Protein AF-A0A0Q1A9Q3-F1 (afdb_monomer)

Solvent-accessible surface area (backbone atoms only — not comparable to full-atom values): 29024 Å² total; per-residue (Å²): 141,88,73,72,74,66,54,57,58,51,52,52,53,52,50,55,50,51,53,53,50,51,48,51,54,47,50,54,48,50,53,50,52,48,52,53,45,58,66,41,51,75,63,56,76,77,50,84,91,47,97,51,78,57,52,64,61,49,46,56,48,50,53,49,52,48,40,50,51,33,48,51,54,47,68,72,51,92,67,95,48,79,70,55,49,50,50,51,32,32,50,42,30,43,51,46,55,51,48,59,60,50,63,77,36,67,93,42,67,66,57,46,54,51,50,50,68,75,41,43,72,56,51,50,50,52,50,42,50,33,41,43,54,36,49,50,52,48,50,55,59,52,76,73,58,85,88,77,100,68,71,76,74,84,48,50,66,58,53,51,50,49,50,47,66,56,50,48,57,58,52,51,49,53,50,26,40,77,67,65,76,38,77,80,74,75,89,60,96,59,77,83,74,78,42,18,26,24,37,38,38,36,33,43,64,85,70,48,79,75,37,70,39,76,45,82,80,54,66,72,24,45,48,59,46,70,38,84,48,100,76,25,36,37,41,31,29,57,48,86,48,97,91,42,19,36,35,38,40,38,32,25,34,85,76,48,48,78,76,48,77,31,62,30,82,58,44,59,62,51,63,55,26,72,35,74,40,89,90,53,24,34,43,37,21,13,26,40,44,36,41,37,35,25,40,77,74,30,50,75,76,47,74,47,73,76,66,69,94,84,73,71,77,29,24,24,23,63,36,71,43,98,83,51,32,33,39,41,25,39,85,46,36,38,33,36,29,41,79,85,71,50,73,77,38,73,32,78,66,74,59,59,48,74,90,39,70,31,59,58,37,75,43,66,89,67,12,37,38,37,38,37,47,21,51,72,41,82,57,93,93,46,71,28,28,27,36,25,41,37,35,27,41,65,78,51,49,73,76,44,76,44,79,44,72,63,97,12,44,45,43,84,56,36,68,46,64,77,48,92,50,29,38,40,37,36,34,36,32,40,35,68,53,62,46,101,86,67,50,72,43,82,44,58,43,22,36,36,36,32,26,42,73,83,64,48,80,74,48,77,47,72,35,88,45,94,74,64,52,59,30,43,32,91,64,20,36,34,40,45,43,61,44,92,55,24,34,39,42,41,33,23,36,75,83,47,50,79,74,48,74,51,73,46,87,43,46,44,48,68,89,28,56,43,60,40,42,38,97,84,39,18,37,40,37,32,22,19,23,74,103

Secondary structure (DSSP, 8-state):
---THHHHHHHHHHHHHHHHHHHHHHHHHHHHHHHHHHHHHHHHTT-TTSTTHHHHHHHHHHHHHHHHHHHHHHHHS--S-HHHHHHHHHHHHHHHHHHHHHHTTTT-HHHHHHHHHHSHHHHHHHHHHHHHHHHHHHHHHHHTS------GGGTHHHHHHHHHHHHHHHHHHHHHHHTTSSPPP-S-SSSPPPPEEEEEEEE-TTS-EEEEEEE--STB----EEEEETTEEEEEEEE--SS-EEEEEEEE-TTS-EEEEEEEEEESS-EEEEEE-TTSSEEEEESSSEEEEE-TTS-EEEEEE-S-TTS-----EEEE-TTSEEEEEETTEEEEEETTS-EEEEEE------SS---EEEEGGGEEEEEEEEEEEEETTEEEEEEEEEEE-TTS-EEEEEEE--SSEEEEEEEEEEETTEEEEEEEEEE--B-TTS-B--EEEEEEEEE-TTS-EEEEEEE---SSEEEEETTEEEEEEE-SS-EEEEEEETTS-EEEEEEE---B-GGG-EEEE-TTS-EEEEEEEE-

Structure (mmCIF, N/CA/C/O backbone):
data_AF-A0A0Q1A9Q3-F1
#
_entry.id   AF-A0A0Q1A9Q3-F1
#
loop_
_atom_site.group_PDB
_atom_site.id
_atom_site.type_symbol
_atom_site.label_atom_id
_atom_site.label_alt_id
_atom_site.label_comp_id
_atom_site.label_asym_id
_atom_site.label_entity_id
_atom_site.label_seq_id
_atom_site.pdbx_PDB_ins_code
_atom_site.Cartn_x
_atom_site.Cartn_y
_atom_site.Cartn_z
_atom_site.occupancy
_atom_site.B_iso_or_equiv
_atom_site.auth_seq_id
_atom_site.auth_comp_id
_atom_site.auth_asym_id
_atom_site.auth_atom_id
_atom_site.pdbx_PDB_model_num
ATOM 1 N N . MET A 1 1 ? 44.091 8.705 71.825 1.00 49.97 1 MET A N 1
ATOM 2 C CA . MET A 1 1 ? 43.873 8.124 70.482 1.00 49.97 1 MET A CA 1
ATOM 3 C C . MET A 1 1 ? 43.898 6.614 70.630 1.00 49.97 1 MET A C 1
ATOM 5 O O . MET A 1 1 ? 44.980 6.063 70.793 1.00 49.97 1 MET A O 1
ATOM 9 N N . PRO A 1 2 ? 42.720 5.997 70.814 1.00 42.16 2 PRO A N 1
ATOM 10 C CA . PRO A 1 2 ? 42.036 5.375 69.673 1.00 42.16 2 PRO A CA 1
ATOM 11 C C . PRO A 1 2 ? 40.495 5.446 69.782 1.00 42.16 2 PRO A C 1
ATOM 13 O O . PRO A 1 2 ? 39.924 4.793 70.643 1.00 42.16 2 PRO A O 1
ATOM 16 N N . ASP A 1 3 ? 39.820 6.171 68.886 1.00 39.16 3 ASP A N 1
ATOM 17 C CA . ASP A 1 3 ? 38.348 6.079 68.735 1.00 39.16 3 ASP A CA 1
ATOM 18 C C . ASP A 1 3 ? 37.871 6.051 67.267 1.00 39.16 3 ASP A C 1
ATOM 20 O O . ASP A 1 3 ? 36.688 5.860 66.994 1.00 39.16 3 ASP A O 1
ATOM 24 N N . ASP A 1 4 ? 38.782 6.129 66.291 1.00 47.72 4 ASP A N 1
ATOM 25 C CA . ASP A 1 4 ? 38.401 6.365 64.889 1.00 47.72 4 ASP A CA 1
ATOM 26 C C . ASP A 1 4 ? 38.120 5.096 64.059 1.00 47.72 4 ASP A C 1
ATOM 28 O O . ASP A 1 4 ? 37.582 5.155 62.958 1.00 47.72 4 ASP A O 1
ATOM 32 N N . HIS A 1 5 ? 38.415 3.900 64.583 1.00 40.25 5 HIS A N 1
ATOM 33 C CA . HIS A 1 5 ? 38.178 2.648 63.844 1.00 40.25 5 HIS A CA 1
ATOM 34 C C . HIS A 1 5 ? 36.778 2.040 64.050 1.00 40.25 5 HIS A C 1
ATOM 36 O O . HIS A 1 5 ? 36.375 1.161 63.286 1.00 40.25 5 HIS A O 1
ATOM 42 N N . ARG A 1 6 ? 36.000 2.497 65.045 1.00 40.47 6 ARG A N 1
ATOM 43 C CA . ARG A 1 6 ? 34.626 2.002 65.284 1.00 40.47 6 ARG A CA 1
ATOM 44 C C . ARG A 1 6 ? 33.544 2.793 64.541 1.00 40.47 6 ARG A C 1
ATOM 46 O O . ARG A 1 6 ? 32.449 2.262 64.357 1.00 40.47 6 ARG A O 1
ATOM 53 N N . SER A 1 7 ? 33.830 4.019 64.101 1.00 43.41 7 SER A N 1
ATOM 54 C CA . SER A 1 7 ? 32.899 4.853 63.326 1.00 43.41 7 SER A CA 1
ATOM 55 C C . SER A 1 7 ? 32.845 4.407 61.858 1.00 43.41 7 SER A C 1
ATOM 57 O O . SER A 1 7 ? 31.763 4.143 61.334 1.00 43.41 7 SER A O 1
ATOM 59 N N . ALA A 1 8 ? 34.004 4.190 61.226 1.00 36.31 8 ALA A N 1
ATOM 60 C CA . ALA A 1 8 ? 34.108 3.810 59.816 1.00 36.31 8 ALA A CA 1
ATOM 61 C C . ALA A 1 8 ? 33.475 2.438 59.492 1.00 36.31 8 ALA A C 1
ATOM 63 O O . ALA A 1 8 ? 32.832 2.285 58.453 1.00 36.31 8 ALA A O 1
ATOM 64 N N . SER A 1 9 ? 33.576 1.452 60.395 1.00 40.28 9 SER A N 1
ATOM 65 C CA . SER A 1 9 ? 32.968 0.122 60.196 1.00 40.28 9 SER A CA 1
ATOM 66 C C . SER A 1 9 ? 31.447 0.111 60.383 1.00 40.28 9 SER A C 1
ATOM 68 O O . SER A 1 9 ? 30.752 -0.702 59.773 1.00 40.28 9 SER A O 1
ATOM 70 N N . ARG A 1 10 ? 30.900 1.037 61.184 1.00 38.91 10 ARG A N 1
ATOM 71 C CA . ARG A 1 10 ? 29.448 1.228 61.320 1.00 38.91 10 ARG A CA 1
ATOM 72 C C . ARG A 1 10 ? 28.864 1.933 60.102 1.00 38.91 10 ARG A C 1
ATOM 74 O O . ARG A 1 10 ? 27.805 1.525 59.638 1.00 38.91 10 ARG A O 1
ATOM 81 N N . VAL A 1 11 ? 29.564 2.927 59.557 1.00 37.62 11 VAL A N 1
ATOM 82 C CA . VAL A 1 11 ? 29.134 3.635 58.342 1.00 37.62 11 VAL A CA 1
ATOM 83 C C . VAL A 1 11 ? 29.149 2.699 57.130 1.00 37.62 11 VAL A C 1
ATOM 85 O O . VAL A 1 11 ? 28.153 2.643 56.414 1.00 37.62 11 VAL A O 1
ATOM 88 N N . SER A 1 12 ? 30.188 1.874 56.938 1.00 31.84 12 SER A N 1
ATOM 89 C CA . SER A 1 12 ? 30.216 0.930 55.806 1.00 31.84 12 SER A CA 1
ATOM 90 C C . SER A 1 12 ? 29.156 -0.177 55.911 1.00 31.84 12 SER A C 1
ATOM 92 O O . SER A 1 12 ? 28.575 -0.567 54.899 1.00 31.84 12 SER A O 1
ATOM 94 N N . ALA A 1 13 ? 28.822 -0.633 57.125 1.00 34.22 13 ALA A N 1
ATOM 95 C CA . ALA A 1 13 ? 27.759 -1.615 57.351 1.00 34.22 13 ALA A CA 1
ATOM 96 C C . ALA A 1 13 ? 26.344 -1.039 57.137 1.00 34.22 13 ALA A C 1
ATOM 98 O O . ALA A 1 13 ? 25.449 -1.759 56.689 1.00 34.22 13 ALA A O 1
ATOM 99 N N . ILE A 1 14 ? 26.136 0.249 57.437 1.00 39.81 14 ILE A N 1
ATOM 100 C CA . ILE A 1 14 ? 24.878 0.970 57.178 1.00 39.81 14 ILE A CA 1
ATOM 101 C C . ILE A 1 14 ? 24.714 1.225 55.675 1.00 39.81 14 ILE A C 1
ATOM 103 O O . ILE A 1 14 ? 23.648 0.949 55.127 1.00 39.81 14 ILE A O 1
ATOM 107 N N . VAL A 1 15 ? 25.782 1.649 54.992 1.00 34.31 15 VAL A N 1
ATOM 108 C CA . VAL A 1 15 ? 25.785 1.861 53.535 1.00 34.31 15 VAL A CA 1
ATOM 109 C C . VAL A 1 15 ? 25.585 0.536 52.788 1.00 34.31 15 VAL A C 1
ATOM 111 O O . VAL A 1 15 ? 24.722 0.453 51.920 1.00 34.31 15 VAL A O 1
ATOM 114 N N . GLY A 1 16 ? 26.277 -0.541 53.177 1.00 27.34 16 GLY A N 1
ATOM 115 C CA . GLY A 1 16 ? 26.126 -1.859 52.545 1.00 27.34 16 GLY A CA 1
ATOM 116 C C . GLY A 1 16 ? 24.725 -2.470 52.698 1.00 27.34 16 GLY A C 1
ATOM 117 O O . GLY A 1 16 ? 24.210 -3.093 51.767 1.00 27.34 16 GLY A O 1
ATOM 118 N N . ARG A 1 17 ? 24.057 -2.253 53.842 1.00 33.72 17 ARG A N 1
ATOM 119 C CA . ARG A 1 17 ? 22.667 -2.701 54.055 1.00 33.72 17 ARG A CA 1
ATOM 120 C C . ARG A 1 17 ? 21.651 -1.808 53.343 1.00 33.72 17 ARG A C 1
ATOM 122 O O . ARG A 1 17 ? 20.710 -2.344 52.767 1.00 33.72 17 ARG A O 1
ATOM 129 N N . GLY A 1 18 ? 21.859 -0.490 53.314 1.00 31.14 18 GLY A N 1
ATOM 130 C CA . GLY A 1 18 ? 21.020 0.448 52.557 1.00 31.14 18 GLY A CA 1
ATOM 131 C C . GLY A 1 18 ? 21.031 0.169 51.051 1.00 31.14 18 GLY A C 1
ATOM 132 O O . GLY A 1 18 ? 19.976 0.149 50.426 1.00 31.14 18 GLY A O 1
ATOM 133 N N . VAL A 1 19 ? 22.200 -0.164 50.493 1.00 33.34 19 VAL A N 1
ATOM 134 C CA . VAL A 1 19 ? 22.345 -0.580 49.087 1.00 33.34 19 VAL A CA 1
ATOM 135 C C . VAL A 1 19 ? 21.618 -1.902 48.816 1.00 33.34 19 VAL A C 1
ATOM 137 O O . VAL A 1 19 ? 20.933 -2.023 47.807 1.00 33.34 19 VAL A O 1
ATOM 140 N N . SER A 1 20 ? 21.683 -2.865 49.740 1.00 32.88 20 SER A N 1
ATOM 141 C CA . SER A 1 20 ? 21.014 -4.168 49.591 1.00 32.88 20 SER A CA 1
ATOM 142 C C . SER A 1 20 ? 19.480 -4.062 49.645 1.00 32.88 20 SER A C 1
ATOM 144 O O . SER A 1 20 ? 18.789 -4.695 48.852 1.00 32.88 20 SER A O 1
ATOM 146 N N . PHE A 1 21 ? 18.929 -3.233 50.541 1.00 37.53 21 PHE A N 1
ATOM 147 C CA . PHE A 1 21 ? 17.480 -3.005 50.632 1.00 37.53 21 PHE A CA 1
ATOM 148 C C . PHE A 1 21 ? 16.945 -2.093 49.521 1.00 37.53 21 PHE A C 1
ATOM 150 O O . PHE A 1 21 ? 15.835 -2.323 49.046 1.00 37.53 21 PHE A O 1
ATOM 157 N N . GLY A 1 22 ? 17.737 -1.119 49.058 1.00 33.81 22 GLY A N 1
ATOM 158 C CA . GLY A 1 22 ? 17.434 -0.335 47.858 1.00 33.81 22 GLY A CA 1
ATOM 159 C C . GLY A 1 22 ? 17.397 -1.198 46.595 1.00 33.81 22 GLY A C 1
ATOM 160 O O . GLY A 1 22 ? 16.507 -1.027 45.769 1.00 33.81 22 GLY A O 1
ATOM 161 N N . LEU A 1 23 ? 18.286 -2.192 46.492 1.00 36.88 23 LEU A N 1
ATOM 162 C CA . LEU A 1 23 ? 18.266 -3.197 45.425 1.00 36.88 23 LEU A CA 1
ATOM 163 C C . LEU A 1 23 ? 17.020 -4.084 45.489 1.00 36.88 23 LEU A C 1
ATOM 165 O O . LEU A 1 23 ? 16.370 -4.269 44.472 1.00 36.88 23 LEU A O 1
ATOM 169 N N . ILE A 1 24 ? 16.640 -4.592 46.665 1.00 39.94 24 ILE A N 1
ATOM 170 C CA . ILE A 1 24 ? 15.445 -5.445 46.807 1.00 39.94 24 ILE A CA 1
ATOM 171 C C . ILE A 1 24 ? 14.158 -4.646 46.547 1.00 39.94 24 ILE A C 1
ATOM 173 O O . ILE A 1 24 ? 13.278 -5.121 45.832 1.00 39.94 24 ILE A O 1
ATOM 177 N N . GLY A 1 25 ? 14.055 -3.422 47.076 1.00 38.34 25 GLY A N 1
ATOM 178 C CA . GLY A 1 25 ? 12.936 -2.518 46.797 1.00 38.34 25 GLY A CA 1
ATOM 179 C C . GLY A 1 25 ? 12.866 -2.123 45.321 1.00 38.34 25 GLY A C 1
ATOM 180 O O . GLY A 1 25 ? 11.785 -2.136 44.740 1.00 38.34 25 GLY A O 1
ATOM 181 N N . GLY A 1 26 ? 14.020 -1.868 44.697 1.00 35.38 26 GLY A N 1
ATOM 182 C CA . GLY A 1 26 ? 14.148 -1.620 43.262 1.00 35.38 26 GLY A CA 1
ATOM 183 C C . GLY A 1 26 ? 13.758 -2.828 42.410 1.00 35.38 26 GLY A C 1
ATOM 184 O O . GLY A 1 26 ? 13.054 -2.653 41.428 1.00 35.38 26 GLY A O 1
ATOM 185 N N . ILE A 1 27 ? 14.128 -4.051 42.805 1.00 41.12 27 ILE A N 1
ATOM 186 C CA . ILE A 1 27 ? 13.762 -5.293 42.103 1.00 41.12 27 ILE A CA 1
ATOM 187 C C . ILE A 1 27 ? 12.258 -5.558 42.207 1.00 41.12 27 ILE A C 1
ATOM 189 O O . ILE A 1 27 ? 11.632 -5.869 41.198 1.00 41.12 27 ILE A O 1
ATOM 193 N N . ILE A 1 28 ? 11.655 -5.407 43.391 1.00 42.09 28 ILE A N 1
ATOM 194 C CA . ILE A 1 28 ? 10.202 -5.574 43.570 1.00 42.09 28 ILE A CA 1
ATOM 195 C C . ILE A 1 28 ? 9.448 -4.505 42.770 1.00 42.09 28 ILE A C 1
ATOM 197 O O . ILE A 1 28 ? 8.475 -4.821 42.091 1.00 42.09 28 ILE A O 1
ATOM 201 N N . PHE A 1 29 ? 9.924 -3.258 42.792 1.00 41.34 29 PHE A N 1
ATOM 202 C CA . PHE A 1 29 ? 9.343 -2.162 42.021 1.00 41.34 29 PHE A CA 1
ATOM 203 C C . PHE A 1 29 ? 9.484 -2.373 40.510 1.00 41.34 29 PHE A C 1
ATOM 205 O O . PHE A 1 29 ? 8.494 -2.241 39.799 1.00 41.34 29 PHE A O 1
ATOM 212 N N . LEU A 1 30 ? 10.661 -2.766 40.016 1.00 40.34 30 LEU A N 1
ATOM 213 C CA . LEU A 1 30 ? 10.882 -3.109 38.609 1.00 40.34 30 LEU A CA 1
ATOM 214 C C . LEU A 1 30 ? 10.002 -4.286 38.191 1.00 40.34 30 LEU A C 1
ATOM 216 O O . LEU A 1 30 ? 9.379 -4.208 37.147 1.00 40.34 30 LEU A O 1
ATOM 220 N N . SER A 1 31 ? 9.848 -5.307 39.036 1.00 40.09 31 SER A N 1
ATOM 221 C CA . SER A 1 31 ? 8.996 -6.469 38.745 1.00 40.09 31 SER A CA 1
ATOM 222 C C . SER A 1 31 ? 7.508 -6.106 38.685 1.00 40.09 31 SER A C 1
ATOM 224 O O . SER A 1 31 ? 6.786 -6.609 37.831 1.00 40.09 31 SER A O 1
ATOM 226 N N . VAL A 1 32 ? 7.031 -5.220 39.568 1.00 41.62 32 VAL A N 1
ATOM 227 C CA . VAL A 1 32 ? 5.640 -4.728 39.553 1.00 41.62 32 VAL A CA 1
ATOM 228 C C . VAL A 1 32 ? 5.408 -3.780 38.379 1.00 41.62 32 VAL A C 1
ATOM 230 O O . VAL A 1 32 ? 4.386 -3.880 37.710 1.00 41.62 32 VAL A O 1
ATOM 233 N N . THR A 1 33 ? 6.365 -2.900 38.088 1.00 40.12 33 THR A N 1
ATOM 234 C CA . THR A 1 33 ? 6.308 -1.987 36.938 1.00 40.12 33 THR A CA 1
ATOM 235 C C . THR A 1 33 ? 6.367 -2.766 35.631 1.00 40.12 33 THR A C 1
ATOM 237 O O . THR A 1 33 ? 5.644 -2.440 34.704 1.00 40.12 33 THR A O 1
ATOM 240 N N . GLU A 1 34 ? 7.158 -3.833 35.562 1.00 40.19 34 GLU A N 1
ATOM 241 C CA . GLU A 1 34 ? 7.241 -4.735 34.417 1.00 40.19 34 GLU A CA 1
ATOM 242 C C . GLU A 1 34 ? 5.977 -5.590 34.275 1.00 40.19 34 GLU A C 1
ATOM 244 O O . GLU A 1 34 ? 5.486 -5.757 33.165 1.00 40.19 34 GLU A O 1
ATOM 249 N N . ALA A 1 35 ? 5.379 -6.064 35.371 1.00 41.75 35 ALA A N 1
ATOM 250 C CA . ALA A 1 35 ? 4.093 -6.762 35.333 1.00 41.75 35 ALA A CA 1
ATOM 251 C C . ALA A 1 35 ? 2.944 -5.844 34.877 1.00 41.75 35 ALA A C 1
ATOM 253 O O . ALA A 1 35 ? 2.128 -6.243 34.047 1.00 41.75 35 ALA A O 1
ATOM 254 N N . LEU A 1 36 ? 2.907 -4.602 35.370 1.00 38.59 36 LEU A N 1
ATOM 255 C CA . LEU A 1 36 ? 1.936 -3.588 34.951 1.00 38.59 36 LEU A CA 1
ATOM 256 C C . LEU A 1 36 ? 2.194 -3.117 33.514 1.00 38.59 36 LEU A C 1
ATOM 258 O O . LEU A 1 36 ? 1.247 -2.970 32.755 1.00 38.59 36 LEU A O 1
ATOM 262 N N . SER A 1 37 ? 3.458 -2.961 33.116 1.00 38.34 37 SER A N 1
ATOM 263 C CA . SER A 1 37 ? 3.883 -2.627 31.750 1.00 38.34 37 SER A CA 1
ATOM 264 C C . SER A 1 37 ? 3.534 -3.734 30.758 1.00 38.34 37 SER A C 1
ATOM 266 O O . SER A 1 37 ? 3.010 -3.443 29.693 1.00 38.34 37 SER A O 1
ATOM 268 N N . ARG A 1 38 ? 3.710 -5.014 31.112 1.00 36.78 38 ARG A N 1
ATOM 269 C CA . ARG A 1 38 ? 3.279 -6.149 30.275 1.00 36.78 38 ARG A CA 1
ATOM 270 C C . ARG A 1 38 ? 1.757 -6.219 30.135 1.00 36.78 38 ARG A C 1
ATOM 272 O O . ARG A 1 38 ? 1.276 -6.496 29.043 1.00 36.78 38 ARG A O 1
ATOM 279 N N . GLY A 1 39 ? 1.013 -5.927 31.205 1.00 37.69 39 GLY A N 1
ATOM 280 C CA . GLY A 1 39 ? -0.448 -5.801 31.150 1.00 37.69 39 GLY A CA 1
ATOM 281 C C . GLY A 1 39 ? -0.920 -4.595 30.329 1.00 37.69 39 GLY A C 1
ATOM 282 O O . GLY A 1 39 ? -1.966 -4.663 29.693 1.00 37.69 39 GLY A O 1
ATOM 283 N N . TRP A 1 40 ? -0.135 -3.514 30.300 1.00 34.03 40 TRP A N 1
ATOM 284 C CA . TRP A 1 40 ? -0.430 -2.312 29.519 1.00 34.03 40 TRP A CA 1
ATOM 285 C C . TRP A 1 40 ? 0.025 -2.389 28.060 1.00 34.03 40 TRP A C 1
ATOM 287 O O . TRP A 1 40 ? -0.679 -1.872 27.202 1.00 34.03 40 TRP A O 1
ATOM 297 N N . ASN A 1 41 ? 1.125 -3.067 27.733 1.00 32.69 41 ASN A N 1
ATOM 298 C CA . ASN A 1 41 ? 1.627 -3.189 26.360 1.00 32.69 41 ASN A CA 1
ATOM 299 C C . ASN A 1 41 ? 0.629 -3.883 25.423 1.00 32.69 41 ASN A C 1
ATOM 301 O O . ASN A 1 41 ? 0.538 -3.498 24.262 1.00 32.69 41 ASN A O 1
ATOM 305 N N . GLY A 1 42 ? -0.170 -4.830 25.930 1.00 34.59 42 GLY A N 1
ATOM 306 C CA . GLY A 1 42 ? -1.268 -5.429 25.161 1.00 34.59 42 GLY A CA 1
ATOM 307 C C . GLY A 1 42 ? -2.361 -4.424 24.768 1.00 34.59 42 GLY A C 1
ATOM 308 O O . GLY A 1 42 ? -2.962 -4.570 23.715 1.00 34.59 42 GLY A O 1
ATOM 309 N N . ALA A 1 43 ? -2.569 -3.372 25.569 1.00 33.62 43 ALA A N 1
ATOM 310 C CA . ALA A 1 43 ? -3.519 -2.292 25.289 1.00 33.62 43 ALA A CA 1
ATOM 311 C C . ALA A 1 43 ? -2.884 -1.096 24.543 1.00 33.62 43 ALA A C 1
ATOM 313 O O . ALA A 1 43 ? -3.589 -0.328 23.897 1.00 33.62 43 ALA A O 1
ATOM 314 N N . PHE A 1 44 ? -1.558 -0.917 24.612 1.00 33.59 44 PHE A N 1
ATOM 315 C CA . PHE A 1 44 ? -0.833 0.179 23.947 1.00 33.59 44 PHE A CA 1
ATOM 316 C C . PHE A 1 44 ? -0.530 -0.073 22.465 1.00 33.59 44 PHE A C 1
ATOM 318 O O . PHE A 1 44 ? -0.293 0.892 21.739 1.00 33.59 44 PHE A O 1
ATOM 325 N N . ALA A 1 45 ? -0.602 -1.322 21.991 1.00 35.06 45 ALA A N 1
ATOM 326 C CA . ALA A 1 45 ? -0.534 -1.635 20.558 1.00 35.06 45 ALA A CA 1
ATOM 327 C C . ALA A 1 45 ? -1.661 -0.960 19.737 1.00 35.06 45 ALA A C 1
ATOM 329 O O . ALA A 1 45 ? -1.565 -0.862 18.522 1.00 35.06 45 ALA A O 1
ATOM 330 N N . TYR A 1 46 ? -2.689 -0.435 20.411 1.00 35.91 46 TYR A N 1
ATOM 331 C CA . TYR A 1 46 ? -3.877 0.194 19.834 1.00 35.91 46 TYR A CA 1
ATOM 332 C C . TYR A 1 46 ? -3.677 1.635 19.309 1.00 35.91 46 TYR A C 1
ATOM 334 O O . TYR A 1 46 ? -4.584 2.179 18.696 1.00 35.91 46 TYR A O 1
ATOM 342 N N . ASN A 1 47 ? -2.544 2.311 19.564 1.00 36.03 47 ASN A N 1
ATOM 343 C CA . ASN A 1 47 ? -2.529 3.787 19.515 1.00 36.03 47 ASN A CA 1
ATOM 344 C C . ASN A 1 47 ? -1.306 4.451 18.848 1.00 36.03 47 ASN A C 1
ATOM 346 O O . ASN A 1 47 ? -0.851 5.501 19.302 1.00 36.03 47 ASN A O 1
ATOM 350 N N . GLN A 1 48 ? -0.770 3.889 17.760 1.00 35.53 48 GLN A N 1
ATOM 351 C CA . GLN A 1 48 ? 0.341 4.536 17.037 1.00 35.53 48 GLN A CA 1
ATOM 352 C C . GLN A 1 48 ? -0.077 5.715 16.132 1.00 35.53 48 GLN A C 1
ATOM 354 O O . GLN A 1 48 ? 0.765 6.556 15.829 1.00 35.53 48 GLN A O 1
ATOM 359 N N . ASN A 1 49 ? -1.363 5.856 15.782 1.00 36.56 49 ASN A N 1
ATOM 360 C CA . ASN A 1 49 ? -1.846 6.950 14.917 1.00 36.56 49 ASN A CA 1
ATOM 361 C C . ASN A 1 49 ? -2.300 8.221 15.654 1.00 36.56 49 ASN A C 1
ATOM 363 O O . ASN A 1 49 ? -2.638 9.219 15.022 1.00 36.56 49 ASN A O 1
ATOM 367 N N . LEU A 1 50 ? -2.262 8.238 16.985 1.00 33.16 50 LEU A N 1
ATOM 368 C CA . LEU A 1 50 ? -2.410 9.465 17.761 1.00 33.16 50 LEU A CA 1
ATOM 369 C C . LEU A 1 50 ? -1.036 9.825 18.311 1.00 33.16 50 LEU A C 1
ATOM 371 O O . LEU A 1 50 ? -0.385 9.005 18.952 1.00 33.16 50 LEU A O 1
ATOM 375 N N . ALA A 1 51 ? -0.607 11.067 18.099 1.00 35.16 51 ALA A N 1
ATOM 376 C CA . ALA A 1 51 ? 0.618 11.672 18.629 1.00 35.16 51 ALA A CA 1
ATOM 377 C C . ALA A 1 51 ? 0.648 11.771 20.182 1.00 35.16 51 ALA A C 1
ATOM 379 O O . ALA A 1 51 ? 1.065 12.774 20.755 1.00 35.16 51 ALA A O 1
ATOM 380 N N . GLY A 1 52 ? 0.185 10.736 20.888 1.00 36.53 52 GLY A N 1
ATOM 381 C CA . GLY A 1 52 ? 0.124 10.588 22.338 1.00 36.53 52 GLY A CA 1
ATOM 382 C C . GLY A 1 52 ? 1.244 9.725 22.925 1.00 36.53 52 GLY A C 1
ATOM 383 O O . GLY A 1 52 ? 1.294 9.576 24.143 1.00 36.53 52 GLY A O 1
ATOM 384 N N . ILE A 1 53 ? 2.173 9.213 22.103 1.00 37.66 53 ILE A N 1
ATOM 385 C CA . ILE A 1 53 ? 3.317 8.378 22.534 1.00 37.66 53 ILE A CA 1
ATOM 386 C C . ILE A 1 53 ? 4.189 9.099 23.583 1.00 37.66 53 ILE A C 1
ATOM 388 O O . ILE A 1 53 ? 4.781 8.467 24.455 1.00 37.66 53 ILE A O 1
ATOM 392 N N . GLY A 1 54 ? 4.199 10.435 23.586 1.00 32.69 54 GLY A N 1
ATOM 393 C CA . GLY A 1 54 ? 4.873 11.216 24.622 1.00 32.69 54 GLY A CA 1
ATOM 394 C C . GLY A 1 54 ? 4.101 11.316 25.939 1.00 32.69 54 GLY A C 1
ATOM 395 O O . GLY A 1 54 ? 4.719 11.386 26.993 1.00 32.69 54 GLY A O 1
ATOM 396 N N . ILE A 1 55 ? 2.767 11.312 25.931 1.00 39.69 55 ILE A N 1
ATOM 397 C CA . ILE A 1 55 ? 1.993 11.828 27.067 1.00 39.69 55 ILE A CA 1
ATOM 398 C C . ILE A 1 55 ? 2.062 10.887 28.265 1.00 39.69 55 ILE A C 1
ATOM 400 O O . ILE A 1 55 ? 2.327 11.360 29.357 1.00 39.69 55 ILE A O 1
ATOM 404 N N . THR A 1 56 ? 1.908 9.571 28.116 1.00 42.50 56 THR A N 1
ATOM 405 C CA . THR A 1 56 ? 1.881 8.656 29.275 1.00 42.50 56 THR A CA 1
ATOM 406 C C . THR A 1 56 ? 3.260 8.402 29.882 1.00 42.50 56 THR A C 1
ATOM 408 O O . THR A 1 56 ? 3.384 8.357 31.106 1.00 42.50 56 THR A O 1
ATOM 411 N N . GLN A 1 57 ? 4.312 8.290 29.065 1.00 35.03 57 GLN A N 1
ATOM 412 C CA . GLN A 1 57 ? 5.686 8.139 29.559 1.00 35.03 57 GLN A CA 1
ATOM 413 C C . GLN A 1 57 ? 6.224 9.440 30.167 1.00 35.03 57 GLN A C 1
ATOM 415 O O . GLN A 1 57 ? 6.832 9.398 31.241 1.00 35.03 57 GLN A O 1
ATOM 420 N N . VAL A 1 58 ? 5.956 10.594 29.540 1.00 39.72 58 VAL A N 1
ATOM 421 C CA . VAL A 1 58 ? 6.278 11.911 30.114 1.00 39.72 58 VAL A CA 1
ATOM 422 C C . VAL A 1 58 ? 5.454 12.141 31.376 1.00 39.72 58 VAL A C 1
ATOM 424 O O . VAL A 1 58 ? 6.021 12.547 32.376 1.00 39.72 58 VAL A O 1
ATOM 427 N N . PHE A 1 59 ? 4.174 11.766 31.410 1.00 46.88 59 PHE A N 1
ATOM 428 C CA . PHE A 1 59 ? 3.306 11.913 32.584 1.00 46.88 59 PHE A CA 1
ATOM 429 C C . PHE A 1 59 ? 3.756 11.065 33.779 1.00 46.88 59 PHE A C 1
ATOM 431 O O . PHE A 1 59 ? 3.828 11.568 34.900 1.00 46.88 59 PHE A O 1
ATOM 438 N N . VAL A 1 60 ? 4.114 9.792 33.568 1.00 47.91 60 VAL A N 1
ATOM 439 C CA . VAL A 1 60 ? 4.681 8.943 34.634 1.00 47.91 60 VAL A CA 1
ATOM 440 C C . VAL A 1 60 ? 6.031 9.497 35.106 1.00 47.91 60 VAL A C 1
ATOM 442 O O . VAL A 1 60 ? 6.308 9.503 36.307 1.00 47.91 60 VAL A O 1
ATOM 445 N N . SER A 1 61 ? 6.843 10.029 34.189 1.00 43.78 61 SER A N 1
ATOM 446 C CA . SER A 1 61 ? 8.136 10.646 34.510 1.00 43.78 61 SER A CA 1
ATOM 447 C C . SER A 1 61 ? 7.986 11.974 35.264 1.00 43.78 61 SER A C 1
ATOM 449 O O . SER A 1 61 ? 8.687 12.203 36.246 1.00 43.78 61 SER A O 1
ATOM 451 N N . GLU A 1 62 ? 7.036 12.828 34.884 1.00 46.97 62 GLU A N 1
ATOM 452 C CA . GLU A 1 62 ? 6.713 14.088 35.561 1.00 46.97 62 GLU A CA 1
ATOM 453 C C . GLU A 1 62 ? 6.115 13.841 36.948 1.00 46.97 62 GLU A C 1
ATOM 455 O O . GLU A 1 62 ? 6.505 14.503 37.912 1.00 46.97 62 GLU A O 1
ATOM 460 N N . MET A 1 63 ? 5.244 12.834 37.093 1.00 51.25 63 MET A N 1
ATOM 461 C CA . MET A 1 63 ? 4.748 12.387 38.399 1.00 51.25 63 MET A CA 1
ATOM 462 C C . MET A 1 63 ? 5.879 11.919 39.313 1.00 51.25 63 MET A C 1
ATOM 464 O O . MET A 1 63 ? 5.892 12.263 40.497 1.00 51.25 63 MET A O 1
ATOM 468 N N . LEU A 1 64 ? 6.856 11.189 38.772 1.00 53.22 64 LEU A N 1
ATOM 469 C CA . LEU A 1 64 ? 8.029 10.735 39.515 1.00 53.22 64 LEU A CA 1
ATOM 470 C C . LEU A 1 64 ? 8.924 11.911 39.942 1.00 53.22 64 LEU A C 1
ATOM 472 O O . LEU A 1 64 ? 9.356 11.964 41.094 1.00 53.22 64 LEU A O 1
ATOM 476 N N . VAL A 1 65 ? 9.170 12.875 39.049 1.00 47.88 65 VAL A N 1
ATOM 477 C CA . VAL A 1 65 ? 9.990 14.066 39.330 1.00 47.88 65 VAL A CA 1
ATOM 478 C C . VAL A 1 65 ? 9.330 14.957 40.382 1.00 47.88 65 VAL A C 1
ATOM 480 O O . VAL A 1 65 ? 9.990 15.358 41.343 1.00 47.88 65 VAL A O 1
ATOM 483 N N . LEU A 1 66 ? 8.027 15.225 40.260 1.00 48.03 66 LEU A N 1
ATOM 484 C CA . LEU A 1 66 ? 7.284 16.036 41.228 1.00 48.03 66 LEU A CA 1
ATOM 485 C C . LEU A 1 66 ? 7.163 15.338 42.590 1.00 48.03 66 LEU A C 1
ATOM 487 O O . LEU A 1 66 ? 7.278 15.993 43.629 1.00 48.03 66 LEU A O 1
ATOM 491 N N . PHE A 1 67 ? 6.999 14.012 42.604 1.00 56.81 67 PHE A N 1
ATOM 492 C CA . PHE A 1 67 ? 7.015 13.220 43.833 1.00 56.81 67 PHE A CA 1
ATOM 493 C C . PHE A 1 67 ? 8.377 13.286 44.536 1.00 56.81 67 PHE A C 1
ATOM 495 O O . PHE A 1 67 ? 8.433 13.578 45.732 1.00 56.81 67 PHE A O 1
ATOM 502 N N . LEU A 1 68 ? 9.476 13.066 43.805 1.00 51.12 68 LEU A N 1
ATOM 503 C CA . LEU A 1 68 ? 10.830 13.151 44.357 1.00 51.12 68 LEU A CA 1
ATOM 504 C C . LEU A 1 68 ? 11.126 14.566 44.873 1.00 51.12 68 LEU A C 1
ATOM 506 O O . LEU A 1 68 ? 11.628 14.712 45.987 1.00 51.12 68 LEU A O 1
ATOM 510 N N . ALA A 1 69 ? 10.749 15.608 44.129 1.00 47.28 69 ALA A N 1
ATOM 511 C CA . ALA A 1 69 ? 10.917 16.997 44.552 1.00 47.28 69 ALA A CA 1
ATOM 512 C C . ALA A 1 69 ? 10.136 17.313 45.843 1.00 47.28 69 ALA A C 1
ATOM 514 O O . ALA A 1 69 ? 10.693 17.904 46.771 1.00 47.28 69 ALA A O 1
ATOM 515 N N . GLY A 1 70 ? 8.879 16.865 45.946 1.00 47.81 70 GLY A N 1
ATOM 516 C CA . GLY A 1 70 ? 8.066 17.012 47.158 1.00 47.81 70 GLY A CA 1
ATOM 517 C C . GLY A 1 70 ? 8.614 16.222 48.352 1.00 47.81 70 GLY A C 1
ATOM 518 O O . GLY A 1 70 ? 8.634 16.728 49.477 1.00 47.81 70 GLY A O 1
ATOM 519 N N . PHE A 1 71 ? 9.119 15.009 48.111 1.00 53.25 71 PHE A N 1
ATOM 520 C CA . PHE A 1 71 ? 9.753 14.163 49.123 1.00 53.25 71 PHE A CA 1
ATOM 521 C C . PHE A 1 71 ? 11.031 14.805 49.685 1.00 53.25 71 PHE A C 1
ATOM 523 O O . PHE A 1 71 ? 11.178 14.916 50.904 1.00 53.25 71 PHE A O 1
ATOM 530 N N . PHE A 1 72 ? 11.925 15.296 48.820 1.00 49.38 72 PHE A N 1
ATOM 531 C CA . PHE A 1 72 ? 13.166 15.950 49.247 1.00 49.38 72 PHE A CA 1
ATOM 532 C C . PHE A 1 72 ? 12.914 17.297 49.937 1.00 49.38 72 PHE A C 1
ATOM 534 O O . PHE A 1 72 ? 13.543 17.581 50.959 1.00 49.38 72 PHE A O 1
ATOM 541 N N . ALA A 1 73 ? 11.949 18.092 49.461 1.00 44.34 73 ALA A N 1
ATOM 542 C CA . ALA A 1 73 ? 11.559 19.338 50.118 1.00 44.34 73 ALA A CA 1
ATOM 543 C C . ALA A 1 73 ? 11.029 19.088 51.544 1.00 44.34 73 ALA A C 1
ATOM 545 O O . ALA A 1 73 ? 11.438 19.769 52.484 1.00 44.34 73 ALA A O 1
ATOM 546 N N . ALA A 1 74 ? 10.205 18.055 51.745 1.00 46.31 74 ALA A N 1
ATOM 547 C CA . ALA A 1 74 ? 9.706 17.677 53.070 1.00 46.31 74 ALA A CA 1
ATOM 548 C C . ALA A 1 74 ? 10.807 17.143 54.008 1.00 46.31 74 ALA A C 1
ATOM 550 O O . ALA A 1 74 ? 10.700 17.305 55.224 1.00 46.31 74 ALA A O 1
ATOM 551 N N . TYR A 1 75 ? 11.864 16.534 53.458 1.00 49.75 75 TYR A N 1
ATOM 552 C CA . TYR A 1 75 ? 13.022 16.059 54.222 1.00 49.75 75 TYR A CA 1
ATOM 553 C C . TYR A 1 75 ? 13.992 17.192 54.599 1.00 49.75 75 TYR A C 1
ATOM 555 O O . TYR A 1 75 ? 14.654 17.112 55.629 1.00 49.75 75 TYR A O 1
ATOM 563 N N . SER A 1 76 ? 14.050 18.265 53.799 1.00 45.31 76 SER A N 1
ATOM 564 C CA . SER A 1 76 ? 14.883 19.448 54.076 1.00 45.31 76 SER A CA 1
ATOM 565 C C . SER A 1 76 ? 14.317 20.397 55.140 1.00 45.31 76 SER A C 1
ATOM 567 O O . SER A 1 76 ? 15.056 21.214 55.685 1.00 45.31 76 SER A O 1
ATOM 569 N N . ILE A 1 77 ? 13.022 20.299 55.463 1.00 44.09 77 ILE A N 1
ATOM 570 C CA . ILE A 1 77 ? 12.384 21.144 56.476 1.00 44.09 77 ILE A CA 1
ATOM 571 C C . ILE A 1 77 ? 12.421 20.399 57.813 1.00 44.09 77 ILE A C 1
ATOM 573 O O . ILE A 1 77 ? 11.655 19.457 58.029 1.00 44.09 77 ILE A O 1
ATOM 577 N N . GLU A 1 78 ? 13.282 20.847 58.731 1.00 45.44 78 GLU A N 1
ATOM 578 C CA . GLU A 1 78 ? 13.408 20.345 60.109 1.00 45.44 78 GLU A CA 1
ATOM 579 C C . GLU A 1 78 ? 12.118 20.564 60.925 1.00 45.44 78 GLU A C 1
ATOM 581 O O . GLU A 1 78 ? 12.020 21.417 61.805 1.00 45.44 78 GLU A O 1
ATOM 586 N N . THR A 1 79 ? 11.072 19.788 60.644 1.00 47.62 79 THR A N 1
ATOM 587 C CA . THR A 1 79 ? 9.826 19.826 61.413 1.00 47.62 79 THR A CA 1
ATOM 588 C C . THR A 1 79 ? 9.866 18.779 62.531 1.00 47.62 79 THR A C 1
ATOM 590 O O . THR A 1 79 ? 10.092 17.591 62.268 1.00 47.62 79 THR A O 1
ATOM 593 N N . PRO A 1 80 ? 9.619 19.166 63.798 1.00 45.38 80 PRO A N 1
ATOM 594 C CA . PRO A 1 80 ? 9.919 18.326 64.961 1.00 45.38 80 PRO A CA 1
ATOM 595 C C . PRO A 1 80 ? 8.893 17.216 65.244 1.00 45.38 80 PRO A C 1
ATOM 597 O O . PRO A 1 80 ? 9.110 16.403 66.138 1.00 45.38 80 PRO A O 1
ATOM 600 N N . ARG A 1 81 ? 7.762 17.141 64.524 1.00 55.16 81 ARG A N 1
ATOM 601 C CA . ARG A 1 81 ? 6.715 16.133 64.781 1.00 55.16 81 ARG A CA 1
ATOM 602 C C . ARG A 1 81 ? 6.472 15.216 63.583 1.00 55.16 81 ARG A C 1
ATOM 604 O O . ARG A 1 81 ? 6.036 15.645 62.518 1.00 55.16 81 ARG A O 1
ATOM 611 N N . ARG A 1 82 ? 6.658 13.915 63.830 1.00 52.22 82 ARG A N 1
ATOM 612 C CA . ARG A 1 82 ? 6.560 12.790 62.882 1.00 52.22 82 ARG A CA 1
ATOM 613 C C . ARG A 1 82 ? 5.255 12.738 62.067 1.00 52.22 82 ARG A C 1
ATOM 615 O O . ARG A 1 82 ? 5.274 12.349 60.907 1.00 52.22 82 ARG A O 1
ATOM 622 N N . ARG A 1 83 ? 4.125 13.169 62.645 1.00 50.06 83 ARG A N 1
ATOM 623 C CA . ARG A 1 83 ? 2.820 13.226 61.951 1.00 50.06 83 ARG A CA 1
ATOM 624 C C . ARG A 1 83 ? 2.742 14.338 60.900 1.00 50.06 83 ARG A C 1
ATOM 626 O O . ARG A 1 83 ? 2.067 14.164 59.894 1.00 50.06 83 ARG A O 1
ATOM 633 N N . THR A 1 84 ? 3.434 15.454 61.116 1.00 49.62 84 THR A N 1
ATOM 634 C CA . THR A 1 84 ? 3.361 16.629 60.240 1.00 49.62 84 THR A CA 1
ATOM 635 C C . THR A 1 84 ? 4.152 16.416 58.949 1.00 49.62 84 THR A C 1
ATOM 637 O O . THR A 1 84 ? 3.676 16.802 57.892 1.00 49.62 84 THR A O 1
ATOM 640 N N . ARG A 1 85 ? 5.296 15.713 58.998 1.00 54.50 85 ARG A N 1
ATOM 641 C CA . ARG A 1 85 ? 6.086 15.380 57.794 1.00 54.50 85 ARG A CA 1
ATOM 642 C C . ARG A 1 85 ? 5.342 14.452 56.832 1.00 54.50 85 ARG A C 1
ATOM 644 O O . ARG A 1 85 ? 5.316 14.710 55.635 1.00 54.50 85 ARG A O 1
ATOM 651 N N . ILE A 1 86 ? 4.698 13.407 57.362 1.00 53.66 86 ILE A N 1
ATOM 652 C CA . ILE A 1 86 ? 3.914 12.454 56.557 1.00 53.66 86 ILE A CA 1
ATOM 653 C C . ILE A 1 86 ? 2.715 13.161 55.909 1.00 53.66 86 ILE A C 1
ATOM 655 O O . ILE A 1 86 ? 2.435 12.945 54.733 1.00 53.66 86 ILE A O 1
ATOM 659 N N . LEU A 1 87 ? 2.045 14.047 56.653 1.00 50.38 87 LEU A N 1
ATOM 660 C CA . LEU A 1 87 ? 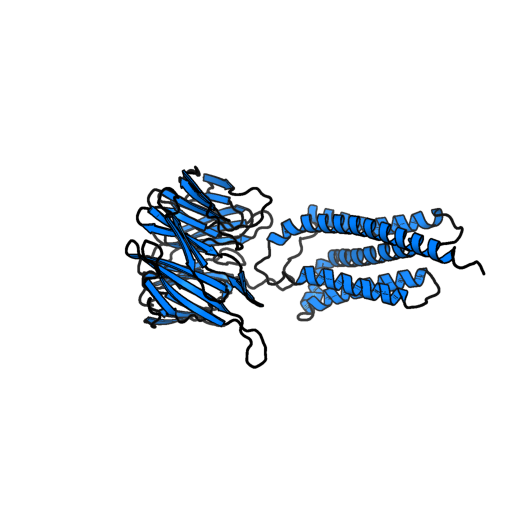0.919 14.825 56.138 1.00 50.38 87 LEU A CA 1
ATOM 661 C C . LEU A 1 87 ? 1.354 15.797 55.027 1.00 50.38 87 LEU A C 1
ATOM 663 O O . LEU A 1 87 ? 0.702 15.852 53.990 1.00 50.38 87 LEU A O 1
ATOM 667 N N . SER A 1 88 ? 2.474 16.508 55.199 1.00 49.62 88 SER A N 1
ATOM 668 C CA . SER A 1 88 ? 3.001 17.430 54.183 1.00 49.62 88 SER A CA 1
ATOM 669 C C . SER A 1 88 ? 3.436 16.717 52.900 1.00 49.62 88 SER A C 1
ATOM 671 O O . SER A 1 88 ? 3.150 17.211 51.814 1.00 49.62 88 SER A O 1
ATOM 673 N N . ALA A 1 89 ? 4.073 15.546 53.005 1.00 52.81 89 ALA A N 1
ATOM 674 C CA . ALA A 1 89 ? 4.462 14.751 51.839 1.00 52.81 89 ALA A CA 1
ATOM 675 C C . ALA A 1 89 ? 3.238 14.219 51.067 1.00 52.81 89 ALA A C 1
ATOM 677 O O . ALA A 1 89 ? 3.213 14.269 49.839 1.00 52.81 89 ALA A O 1
ATOM 678 N N . ALA A 1 90 ? 2.196 13.774 51.779 1.00 52.34 90 ALA A N 1
ATOM 679 C CA . ALA A 1 90 ? 0.942 13.337 51.165 1.00 52.34 90 ALA A CA 1
ATOM 680 C C . ALA A 1 90 ? 0.197 14.487 50.465 1.00 52.34 90 ALA A C 1
ATOM 682 O O . ALA A 1 90 ? -0.287 14.313 49.348 1.00 52.34 90 ALA A O 1
ATOM 683 N N . LEU A 1 91 ? 0.149 15.675 51.082 1.00 50.62 91 LEU A N 1
ATOM 684 C CA . LEU A 1 91 ? -0.446 16.871 50.475 1.00 50.62 91 LEU A CA 1
ATOM 685 C C . LEU A 1 91 ? 0.331 17.340 49.239 1.00 50.62 91 LEU A C 1
ATOM 687 O O . LEU A 1 91 ? -0.290 17.658 48.231 1.00 50.62 91 LEU A O 1
ATOM 691 N N . ALA A 1 92 ? 1.665 17.339 49.282 1.00 50.47 92 ALA A N 1
ATOM 692 C CA . ALA A 1 92 ? 2.489 17.714 48.134 1.00 50.47 92 ALA A CA 1
ATOM 693 C C . ALA A 1 92 ? 2.297 16.753 46.946 1.00 50.47 92 ALA A C 1
ATOM 695 O O . ALA A 1 92 ? 2.126 17.209 45.817 1.00 50.47 92 ALA A O 1
ATOM 696 N N . GLY A 1 93 ? 2.247 15.438 47.199 1.00 52.03 93 GLY A N 1
ATOM 697 C CA . GLY A 1 93 ? 1.971 14.434 46.166 1.00 52.03 93 GLY A CA 1
ATOM 698 C C . GLY A 1 93 ? 0.564 14.553 45.569 1.00 52.03 93 GLY A C 1
ATOM 699 O O . GLY A 1 93 ? 0.400 14.466 44.354 1.00 52.03 93 GLY A O 1
ATOM 700 N N . ALA A 1 94 ? -0.447 14.821 46.402 1.00 51.06 94 ALA A N 1
ATOM 701 C CA . ALA A 1 94 ? -1.816 15.040 45.937 1.00 51.06 94 ALA A CA 1
ATOM 702 C C . ALA A 1 94 ? -1.943 16.312 45.080 1.00 51.06 94 ALA A C 1
ATOM 704 O O . ALA A 1 94 ? -2.574 16.278 44.025 1.00 51.06 94 ALA A O 1
ATOM 705 N N . VAL A 1 95 ? -1.313 17.419 45.494 1.00 49.25 95 VAL A N 1
ATOM 706 C CA . VAL A 1 95 ? -1.301 18.675 44.725 1.00 49.25 95 VAL A CA 1
ATOM 707 C C . VAL A 1 95 ? -0.584 18.482 43.391 1.00 49.25 95 VAL A C 1
ATOM 709 O O . VAL A 1 95 ? -1.137 18.856 42.365 1.00 49.25 95 VAL A O 1
ATOM 712 N N . ALA A 1 96 ? 0.581 17.829 43.377 1.00 49.94 96 ALA A N 1
ATOM 713 C CA . ALA A 1 96 ? 1.303 17.529 42.143 1.00 49.94 96 ALA A CA 1
ATOM 714 C C . ALA A 1 96 ? 0.460 16.701 41.157 1.00 49.94 96 ALA A C 1
ATOM 716 O O . ALA A 1 96 ? 0.388 17.054 39.982 1.00 49.94 96 ALA A O 1
ATOM 717 N N . ALA A 1 97 ? -0.225 15.654 41.634 1.00 50.75 97 ALA A N 1
ATOM 718 C CA . ALA A 1 97 ? -1.107 14.813 40.817 1.00 50.75 97 ALA A CA 1
ATOM 719 C C . ALA A 1 97 ? -2.280 15.597 40.207 1.00 50.75 97 ALA A C 1
ATOM 721 O O . ALA A 1 97 ? -2.591 15.445 39.024 1.00 50.75 97 ALA A O 1
ATOM 722 N N . ILE A 1 98 ? -2.903 16.475 40.999 1.00 49.84 98 ILE A N 1
ATOM 723 C CA . ILE A 1 98 ? -3.992 17.342 40.536 1.00 49.84 98 ILE A CA 1
ATOM 724 C C . ILE A 1 98 ? -3.466 18.354 39.512 1.00 49.84 98 ILE A C 1
ATOM 726 O O . ILE A 1 98 ? -4.084 18.534 38.464 1.00 49.84 98 ILE A O 1
ATOM 730 N N . THR A 1 99 ? -2.320 18.985 39.771 1.00 46.66 99 THR A N 1
ATOM 731 C CA . THR A 1 99 ? -1.714 19.968 38.866 1.00 46.66 99 THR A CA 1
ATOM 732 C C . THR A 1 99 ? -1.305 19.335 37.537 1.00 46.66 99 THR A C 1
ATOM 734 O O . THR A 1 99 ? -1.671 19.873 36.498 1.00 46.66 99 THR A O 1
ATOM 737 N N . ALA A 1 100 ? -0.648 18.172 37.541 1.00 48.50 100 ALA A N 1
ATOM 738 C CA . ALA A 1 100 ? -0.252 17.468 36.319 1.00 48.50 100 ALA A CA 1
ATOM 739 C C . ALA A 1 100 ? -1.459 17.074 35.452 1.00 48.50 100 ALA A C 1
ATOM 741 O O . ALA A 1 100 ? -1.442 17.268 34.240 1.00 48.50 100 ALA A O 1
ATOM 742 N N . ARG A 1 101 ? -2.552 16.598 36.068 1.00 48.12 101 ARG A N 1
ATOM 743 C CA . ARG A 1 101 ? -3.791 16.300 35.332 1.00 48.12 101 ARG A CA 1
ATOM 744 C C . ARG A 1 101 ? -4.488 17.565 34.836 1.00 48.12 101 ARG A C 1
ATOM 746 O O . ARG A 1 101 ? -5.044 17.546 33.752 1.00 48.12 101 ARG A O 1
ATOM 753 N N . SER A 1 102 ? -4.451 18.657 35.596 1.00 43.41 102 SER A N 1
ATOM 754 C CA . SER A 1 102 ? -5.078 19.927 35.198 1.00 43.41 102 SER A CA 1
ATOM 755 C C . SER A 1 102 ? -4.325 20.617 34.053 1.00 43.41 102 SER A C 1
ATOM 757 O O . SER A 1 102 ? -4.955 21.226 33.194 1.00 43.41 102 SER A O 1
ATOM 759 N N . LEU A 1 103 ? -2.992 20.494 34.015 1.00 43.78 103 LEU A N 1
ATOM 760 C CA . LEU A 1 103 ? -2.133 21.071 32.974 1.00 43.78 103 LEU A CA 1
ATOM 761 C C . LEU A 1 103 ? -2.428 20.501 31.573 1.00 43.78 103 LEU A C 1
ATOM 763 O O . LEU A 1 103 ? -2.327 21.234 30.593 1.00 43.78 103 LEU A O 1
ATOM 767 N N . LEU A 1 104 ? -2.862 19.237 31.482 1.00 43.06 104 LEU A N 1
ATOM 768 C CA . LEU A 1 104 ? -3.236 18.567 30.226 1.00 43.06 104 LEU A CA 1
ATOM 769 C C . LEU A 1 104 ? -4.488 19.153 29.546 1.00 43.06 104 LEU A C 1
ATOM 771 O O . LEU A 1 104 ? -4.646 18.986 28.342 1.00 43.06 104 LEU A O 1
ATOM 775 N N . PHE A 1 105 ? -5.361 19.850 30.284 1.00 43.62 105 PHE A N 1
ATOM 776 C CA . PHE A 1 105 ? -6.659 20.339 29.782 1.00 43.62 105 PHE A CA 1
ATOM 777 C C . PHE A 1 105 ? -6.804 21.867 29.843 1.00 43.62 105 PHE A C 1
ATOM 779 O O . PHE A 1 105 ? -7.907 22.394 29.718 1.00 43.62 105 PHE A O 1
ATOM 786 N N . ILE A 1 106 ? -5.694 22.595 30.016 1.00 40.28 106 ILE A N 1
ATOM 787 C CA . ILE A 1 106 ? -5.667 24.070 30.018 1.00 40.28 106 ILE A CA 1
ATOM 788 C C . ILE A 1 106 ? -6.372 24.714 28.806 1.00 40.28 106 ILE A C 1
ATOM 790 O O . ILE A 1 106 ? -6.971 25.773 29.003 1.00 40.28 106 ILE A O 1
ATOM 794 N N . PRO A 1 107 ? -6.359 24.132 27.586 1.00 38.97 107 PRO A N 1
ATOM 795 C CA . PRO A 1 107 ? -7.035 24.748 26.446 1.00 38.97 107 PRO A CA 1
ATOM 796 C C . PRO A 1 107 ? -8.572 24.763 26.534 1.00 38.97 107 PRO A C 1
ATOM 798 O O . PRO A 1 107 ? -9.178 25.605 25.877 1.00 38.97 107 PRO A O 1
ATOM 801 N N . ASP A 1 108 ? -9.207 23.887 27.331 1.00 44.59 108 ASP A N 1
ATOM 802 C CA . ASP A 1 108 ? -10.675 23.798 27.438 1.00 44.59 108 ASP A CA 1
ATOM 803 C C . ASP A 1 108 ? -11.160 23.506 28.884 1.00 44.59 108 ASP A C 1
ATOM 805 O O . ASP A 1 108 ? -11.306 22.350 29.306 1.00 44.59 108 ASP A O 1
ATOM 809 N N . PRO A 1 109 ? -11.449 24.556 29.677 1.00 43.53 109 PRO A N 1
ATOM 810 C CA . PRO A 1 109 ? -11.870 24.414 31.069 1.00 43.53 109 PRO A CA 1
ATOM 811 C C . PRO A 1 109 ? -13.291 23.848 31.241 1.00 43.53 109 PRO A C 1
ATOM 813 O O . PRO A 1 109 ? -13.605 23.339 32.319 1.00 43.53 109 PRO A O 1
ATOM 816 N N . LEU A 1 110 ? -14.156 23.907 30.220 1.00 45.97 110 LEU A N 1
ATOM 817 C CA . LEU A 1 110 ? -15.506 23.328 30.278 1.00 45.97 110 LEU A CA 1
ATOM 818 C C . LEU A 1 110 ? -15.448 21.806 30.124 1.00 45.97 110 LEU A C 1
ATOM 820 O O . LEU A 1 110 ? -16.100 21.089 30.892 1.00 45.97 110 LEU A O 1
ATOM 824 N N . TYR A 1 111 ? -14.608 21.315 29.209 1.00 47.59 111 TYR A N 1
ATOM 825 C CA . TYR A 1 111 ? -14.328 19.887 29.067 1.00 47.59 111 TYR A CA 1
ATOM 826 C C . TYR A 1 111 ? -13.700 19.299 30.337 1.00 47.59 111 TYR A C 1
ATOM 828 O O . TYR A 1 111 ? -14.131 18.245 30.802 1.00 47.59 111 TYR A O 1
ATOM 836 N N . LEU A 1 112 ? -12.755 20.008 30.968 1.00 43.03 112 LEU A N 1
ATOM 837 C CA . LEU A 1 112 ? -12.147 19.589 32.238 1.00 43.03 112 LEU A CA 1
ATOM 838 C C . LEU A 1 112 ? -13.199 19.369 33.337 1.00 43.03 112 LEU A C 1
ATOM 840 O O . LEU A 1 112 ? -13.177 18.345 34.019 1.00 43.03 112 LEU A O 1
ATOM 844 N N . VAL A 1 113 ? -14.137 20.306 33.506 1.00 47.72 113 VAL A N 1
ATOM 845 C CA . VAL A 1 113 ? -15.201 20.193 34.517 1.00 47.72 113 VAL A CA 1
ATOM 846 C C . VAL A 1 113 ? -16.128 19.019 34.202 1.00 47.72 113 VAL A C 1
ATOM 848 O O . VAL A 1 113 ? -16.446 18.236 35.097 1.00 47.72 113 VAL A O 1
ATOM 851 N N . HIS A 1 114 ? -16.516 18.840 32.938 1.00 47.00 114 HIS A N 1
ATOM 852 C CA . HIS A 1 114 ? -17.373 17.729 32.524 1.00 47.00 114 HIS A CA 1
ATOM 853 C C . HIS A 1 114 ? -16.679 16.364 32.682 1.00 47.00 114 HIS A C 1
ATOM 855 O O . HIS A 1 114 ? -17.266 15.429 33.228 1.00 47.00 114 HIS A O 1
ATOM 861 N N . SER A 1 115 ? -15.406 16.262 32.291 1.00 46.81 115 SER A N 1
ATOM 862 C CA . SER A 1 115 ? -14.559 15.076 32.466 1.00 46.81 115 SER A CA 1
ATOM 863 C C . SER A 1 115 ? -14.381 14.724 33.945 1.00 46.81 115 SER A C 1
ATOM 865 O O . SER A 1 115 ? -14.540 13.567 34.333 1.00 46.81 115 SER A O 1
ATOM 867 N N . LEU A 1 116 ? -14.133 15.713 34.811 1.00 45.53 116 LEU A N 1
ATOM 868 C CA . LEU A 1 116 ? -14.004 15.503 36.259 1.00 45.53 116 LEU A CA 1
ATOM 869 C C . LEU A 1 116 ? -15.311 15.021 36.902 1.00 45.53 116 LEU A C 1
ATOM 871 O O . LEU A 1 116 ? -15.267 14.189 37.807 1.00 45.53 116 LEU A O 1
ATOM 875 N N . ILE A 1 117 ? -16.463 15.515 36.438 1.00 49.62 117 ILE A N 1
ATOM 876 C CA . ILE A 1 117 ? -17.785 15.096 36.926 1.00 49.62 117 ILE A CA 1
ATOM 877 C C . ILE A 1 117 ? -18.127 13.677 36.451 1.00 49.62 117 ILE A C 1
ATOM 879 O O . ILE A 1 117 ? -18.664 12.888 37.225 1.00 49.62 117 ILE A O 1
ATOM 883 N N . THR A 1 118 ? -17.804 13.331 35.206 1.00 45.41 118 THR A N 1
ATOM 884 C CA . THR A 1 118 ? -18.129 12.024 34.604 1.00 45.41 118 THR A CA 1
ATOM 885 C C . THR A 1 118 ? -17.160 10.914 35.024 1.00 45.41 118 THR A C 1
ATOM 887 O O . THR A 1 118 ? -17.576 9.771 35.193 1.00 45.41 118 THR A O 1
ATOM 890 N N . THR A 1 119 ? -15.890 11.240 35.291 1.00 46.62 119 THR A N 1
ATOM 891 C CA . THR A 1 119 ? -14.829 10.275 35.655 1.00 46.62 119 THR A CA 1
ATOM 892 C C . THR A 1 119 ? -14.373 10.375 37.118 1.00 46.62 119 THR A C 1
ATOM 894 O O . THR A 1 119 ? -13.280 9.932 37.475 1.00 46.62 119 THR A O 1
ATOM 897 N N . TRP A 1 120 ? -15.205 10.923 38.011 1.00 46.12 120 TRP A N 1
ATOM 898 C CA . TRP A 1 120 ? -14.854 11.201 39.415 1.00 46.12 120 TRP A CA 1
ATOM 899 C C . TRP A 1 120 ? -14.321 9.979 40.201 1.00 46.12 120 TRP A C 1
ATOM 901 O O . TRP A 1 120 ? -13.447 10.119 41.059 1.00 46.12 120 TRP A O 1
ATOM 911 N N . LEU A 1 121 ? -14.766 8.761 39.869 1.00 43.38 121 LEU A N 1
ATOM 912 C CA . LEU A 1 121 ? -14.244 7.501 40.426 1.00 43.38 121 LEU A CA 1
ATOM 913 C C . LEU A 1 121 ? -12.787 7.216 40.015 1.00 43.38 121 LEU A C 1
ATOM 915 O O . LEU A 1 121 ? -12.006 6.680 40.799 1.00 43.38 121 LEU A O 1
ATOM 919 N N . GLN A 1 122 ? -12.388 7.620 38.810 1.00 46.88 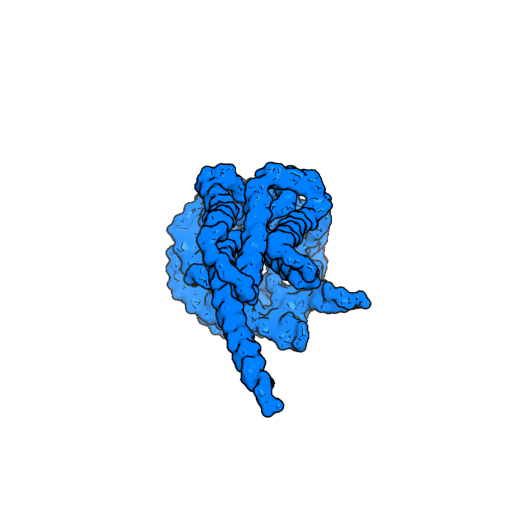122 GLN A N 1
ATOM 920 C CA . GLN A 1 122 ? -11.014 7.491 38.322 1.00 46.88 122 GLN A CA 1
ATOM 921 C C . GLN A 1 122 ? -10.098 8.555 38.941 1.00 46.88 122 GLN A C 1
ATOM 923 O O . GLN A 1 122 ? -8.935 8.283 39.234 1.00 46.88 122 GLN A O 1
ATOM 928 N N . VAL A 1 123 ? -10.626 9.756 39.204 1.00 48.03 123 VAL A N 1
ATOM 929 C CA . VAL A 1 123 ? -9.926 10.790 39.986 1.00 48.03 123 VAL A CA 1
ATOM 930 C C . VAL A 1 123 ? -9.627 10.270 41.391 1.00 48.03 123 VAL A C 1
ATOM 932 O O . VAL A 1 123 ? -8.504 10.414 41.871 1.00 48.03 123 VAL A O 1
ATOM 935 N N . LEU A 1 124 ? -10.586 9.586 42.023 1.00 48.38 124 LEU A N 1
ATOM 936 C CA . LEU A 1 124 ? -10.367 8.923 43.308 1.00 48.38 124 LEU A CA 1
ATOM 937 C C . LEU A 1 124 ? -9.277 7.848 43.233 1.00 48.38 124 LEU A C 1
ATOM 939 O O . LEU A 1 124 ? -8.465 7.771 44.148 1.00 48.38 124 LEU A O 1
ATOM 943 N N . LEU A 1 125 ? -9.198 7.069 42.153 1.00 46.69 125 LEU A N 1
ATOM 944 C CA . LEU A 1 125 ? -8.125 6.093 41.901 1.00 46.69 125 LEU A CA 1
ATOM 945 C C . LEU A 1 125 ? -6.741 6.747 41.785 1.00 46.69 125 LEU A C 1
ATOM 947 O O . LEU A 1 125 ? -5.797 6.291 42.427 1.00 46.69 125 LEU A O 1
ATOM 951 N N . PHE A 1 126 ? -6.622 7.838 41.024 1.00 48.56 126 PHE A N 1
ATOM 952 C CA . PHE A 1 126 ? -5.366 8.584 40.870 1.00 48.56 126 PHE A CA 1
ATOM 953 C C . PHE A 1 126 ? -4.918 9.242 42.175 1.00 48.56 126 PHE A C 1
ATOM 955 O O . PHE A 1 126 ? -3.755 9.131 42.563 1.00 48.56 126 PHE A O 1
ATOM 962 N N . VAL A 1 127 ? -5.850 9.872 42.893 1.00 49.41 127 VAL A N 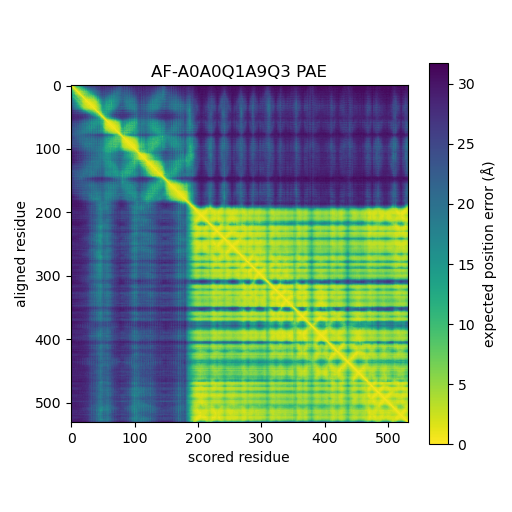1
ATOM 963 C CA . VAL A 1 127 ? -5.594 10.433 44.225 1.00 49.41 127 VAL A CA 1
ATOM 964 C C . VAL A 1 127 ? -5.212 9.317 45.203 1.00 49.41 127 VAL A C 1
ATOM 966 O O . VAL A 1 127 ? -4.272 9.482 45.975 1.00 49.41 127 VAL A O 1
ATOM 969 N N . SER A 1 128 ? -5.852 8.147 45.125 1.00 46.41 128 SER A N 1
ATOM 970 C CA . SER A 1 128 ? -5.512 6.976 45.947 1.00 46.41 128 SER A CA 1
ATOM 971 C C . SER A 1 128 ? -4.125 6.416 45.618 1.00 46.41 128 SER A C 1
ATOM 973 O O . SER A 1 128 ? -3.394 6.052 46.534 1.00 46.41 128 SER A O 1
ATOM 975 N N . GLY A 1 129 ? -3.717 6.404 44.344 1.00 47.25 129 GLY A N 1
ATOM 976 C CA . GLY A 1 129 ? -2.367 6.030 43.909 1.00 47.25 129 GLY A CA 1
ATOM 977 C C . GLY A 1 129 ? -1.294 7.028 44.360 1.00 47.25 129 GLY A C 1
ATOM 978 O O . GLY A 1 129 ? -0.236 6.632 44.843 1.00 47.25 129 GLY A O 1
ATOM 979 N N . ALA A 1 130 ? -1.573 8.331 44.313 1.00 48.84 130 ALA A N 1
ATOM 980 C CA . ALA A 1 130 ? -0.669 9.346 44.860 1.00 48.84 130 ALA A CA 1
ATOM 981 C C . ALA A 1 130 ? -0.531 9.221 46.392 1.00 48.84 130 ALA A C 1
ATOM 983 O O . ALA A 1 130 ? 0.571 9.314 46.940 1.00 48.84 130 ALA A O 1
ATOM 984 N N . VAL A 1 131 ? -1.636 8.928 47.088 1.00 48.84 131 VAL A N 1
ATOM 985 C CA . VAL A 1 131 ? -1.657 8.655 48.534 1.00 48.84 131 VAL A CA 1
ATOM 986 C C . VAL A 1 131 ? -0.945 7.337 48.873 1.00 48.84 131 VAL A C 1
ATOM 988 O O . VAL A 1 131 ? -0.262 7.271 49.895 1.00 48.84 131 VAL A O 1
ATOM 991 N N . LEU A 1 132 ? -1.023 6.315 48.012 1.00 47.16 132 LEU A N 1
ATOM 992 C CA . LEU A 1 132 ? -0.277 5.055 48.118 1.00 47.16 132 LEU A CA 1
ATOM 993 C C . LEU A 1 132 ? 1.233 5.299 48.092 1.00 47.16 132 LEU A C 1
ATOM 995 O O . LEU A 1 132 ? 1.950 4.839 48.979 1.00 47.16 132 LEU A O 1
ATOM 999 N N . VAL A 1 133 ? 1.713 6.037 47.091 1.00 48.66 133 VAL A N 1
ATOM 1000 C CA . VAL A 1 133 ? 3.144 6.310 46.903 1.00 48.66 133 VAL A CA 1
ATOM 1001 C C . VAL A 1 133 ? 3.678 7.184 48.047 1.00 48.66 133 VAL A C 1
ATOM 1003 O O . VAL A 1 133 ? 4.736 6.891 48.610 1.00 48.66 133 VAL A O 1
ATOM 1006 N N . ALA A 1 134 ? 2.903 8.177 48.497 1.00 47.84 134 ALA A N 1
ATOM 1007 C CA . ALA A 1 134 ? 3.223 8.958 49.692 1.00 47.84 134 ALA A CA 1
ATOM 1008 C C . ALA A 1 134 ? 3.214 8.112 50.983 1.00 47.84 134 ALA A C 1
ATOM 1010 O O . ALA A 1 134 ? 4.076 8.282 51.850 1.00 47.84 134 ALA A O 1
ATOM 1011 N N . GLY A 1 135 ? 2.276 7.168 51.106 1.00 46.69 135 GLY A N 1
ATOM 1012 C CA . GLY A 1 135 ? 2.169 6.242 52.232 1.00 46.69 135 GLY A CA 1
ATOM 1013 C C . GLY A 1 135 ? 3.347 5.269 52.315 1.00 46.69 135 GLY A C 1
ATOM 1014 O O . GLY A 1 135 ? 3.922 5.091 53.389 1.00 46.69 135 GLY A O 1
ATOM 1015 N N . ILE A 1 136 ? 3.765 4.698 51.182 1.00 49.62 136 ILE A N 1
ATOM 1016 C CA . ILE A 1 136 ? 4.940 3.820 51.085 1.00 49.62 136 ILE A CA 1
ATOM 1017 C C . ILE A 1 136 ? 6.220 4.608 51.389 1.00 49.62 136 ILE A C 1
ATOM 1019 O O . ILE A 1 136 ? 7.040 4.139 52.178 1.00 49.62 136 ILE A O 1
ATOM 1023 N N . GLY A 1 137 ? 6.361 5.831 50.866 1.00 46.69 137 GLY A N 1
ATOM 1024 C CA . GLY A 1 137 ? 7.478 6.723 51.200 1.00 46.69 137 GLY A CA 1
ATOM 1025 C C . GLY A 1 137 ? 7.575 7.019 52.702 1.00 46.69 137 GLY A C 1
ATOM 1026 O O . GLY A 1 137 ? 8.665 6.982 53.276 1.00 46.69 137 GLY A O 1
ATOM 1027 N N . GLY A 1 138 ? 6.435 7.215 53.374 1.00 47.69 138 GLY A N 1
ATOM 1028 C CA . GLY A 1 138 ? 6.366 7.374 54.831 1.00 47.69 138 GLY A CA 1
ATOM 1029 C C . GLY A 1 138 ? 6.732 6.109 55.621 1.00 47.69 138 GLY A C 1
ATOM 1030 O O . GLY A 1 138 ? 7.328 6.205 56.696 1.00 47.69 138 GLY A O 1
ATOM 1031 N N . ILE A 1 139 ? 6.416 4.923 55.091 1.00 47.84 139 ILE A N 1
ATOM 1032 C CA . ILE A 1 139 ? 6.786 3.626 55.681 1.00 47.84 139 ILE A CA 1
ATOM 1033 C C . ILE A 1 139 ? 8.289 3.357 55.511 1.00 47.84 139 ILE A C 1
ATOM 1035 O O . ILE A 1 139 ? 8.944 2.943 56.465 1.00 47.84 139 ILE A O 1
ATOM 1039 N N . VAL A 1 140 ? 8.863 3.645 54.339 1.00 46.53 140 VAL A N 1
ATOM 1040 C CA . VAL A 1 140 ? 10.306 3.500 54.072 1.00 46.53 140 VAL A CA 1
ATOM 1041 C C . VAL A 1 140 ? 11.125 4.465 54.933 1.00 46.53 140 VAL A C 1
ATOM 1043 O O . VAL A 1 140 ? 12.080 4.039 55.579 1.00 46.53 140 VAL A O 1
ATOM 1046 N N . ALA A 1 141 ? 10.707 5.733 55.038 1.00 44.91 141 ALA A N 1
ATOM 1047 C CA . ALA A 1 141 ? 11.335 6.710 55.932 1.00 44.91 141 ALA A CA 1
ATOM 1048 C C . ALA A 1 141 ? 11.289 6.275 57.411 1.00 44.91 141 ALA A C 1
ATOM 1050 O O . ALA A 1 141 ? 12.198 6.579 58.177 1.00 44.91 141 ALA A O 1
ATOM 1051 N N . TYR A 1 142 ? 10.265 5.513 57.813 1.00 45.72 142 TYR A N 1
ATOM 1052 C CA . TYR A 1 142 ? 10.137 4.982 59.170 1.00 45.72 142 TYR A CA 1
ATOM 1053 C C . TYR A 1 142 ? 11.073 3.803 59.469 1.00 45.72 142 TYR A C 1
ATOM 1055 O O . TYR A 1 142 ? 11.574 3.709 60.585 1.00 45.72 142 TYR A O 1
ATOM 1063 N N . PHE A 1 143 ? 11.343 2.926 58.499 1.00 46.12 143 PHE A N 1
ATOM 1064 C CA . PHE A 1 143 ? 12.311 1.833 58.678 1.00 46.12 143 PHE A CA 1
ATOM 1065 C C . PHE A 1 143 ? 13.767 2.321 58.758 1.00 46.12 143 PHE A C 1
ATOM 1067 O O . PHE A 1 143 ? 14.632 1.583 59.231 1.00 46.12 143 PHE A O 1
ATOM 1074 N N . LEU A 1 144 ? 14.036 3.553 58.314 1.00 46.25 144 LEU A N 1
ATOM 1075 C CA . LEU A 1 144 ? 15.364 4.168 58.307 1.00 46.25 144 LEU A CA 1
ATOM 1076 C C . LEU A 1 144 ? 15.728 4.899 59.619 1.00 46.25 144 LEU A C 1
ATOM 1078 O O . LEU A 1 144 ? 16.913 5.137 59.846 1.00 46.25 144 LEU A O 1
ATOM 1082 N N . GLU A 1 145 ? 14.774 5.204 60.511 1.00 45.53 145 GLU A N 1
ATOM 1083 C CA . GLU A 1 145 ? 15.034 5.859 61.811 1.00 45.53 145 GLU A CA 1
ATOM 1084 C C . GLU A 1 145 ? 14.922 4.871 62.991 1.00 45.53 145 GLU A C 1
ATOM 1086 O O . GLU A 1 145 ? 13.942 4.137 63.127 1.00 45.53 145 GLU A O 1
ATOM 1091 N N . LYS A 1 146 ? 15.937 4.839 63.867 1.00 44.19 146 LYS A N 1
ATOM 1092 C CA . LYS A 1 146 ? 16.034 3.901 65.000 1.00 44.19 146 LYS A CA 1
ATOM 1093 C C . LYS A 1 146 ? 15.632 4.561 66.336 1.00 44.19 146 LYS A C 1
ATOM 1095 O O . LYS A 1 146 ? 16.118 5.646 66.625 1.00 44.19 146 LYS A O 1
ATOM 1100 N N . GLU A 1 147 ? 14.873 3.800 67.147 1.00 46.16 147 GLU A N 1
ATOM 1101 C CA . GLU A 1 147 ? 14.432 3.994 68.562 1.00 46.16 147 GLU A CA 1
ATOM 1102 C C . GLU A 1 147 ? 13.168 4.868 68.782 1.00 46.16 147 GLU A C 1
ATOM 1104 O O . GLU A 1 147 ? 12.955 5.843 68.081 1.00 46.16 147 GLU A O 1
ATOM 1109 N N . GLU A 1 148 ? 12.194 4.545 69.655 1.00 44.97 148 GLU A N 1
ATOM 1110 C CA . GLU A 1 148 ? 12.220 3.875 70.972 1.00 44.97 148 GLU A CA 1
ATOM 1111 C C . GLU A 1 148 ? 11.082 2.839 71.232 1.00 44.97 148 GLU A C 1
ATOM 1113 O O . GLU A 1 148 ? 10.074 2.753 70.531 1.00 44.97 148 GLU A O 1
ATOM 1118 N N . SER A 1 149 ? 11.307 2.077 72.310 1.00 43.44 149 SER A N 1
ATOM 1119 C CA . SER A 1 149 ? 10.579 1.051 73.096 1.00 43.44 149 SER A CA 1
ATOM 1120 C C . SER A 1 149 ? 9.030 1.009 73.187 1.00 43.44 149 SER A C 1
ATOM 1122 O O . SER A 1 149 ? 8.486 0.596 74.211 1.00 43.44 149 SER A O 1
ATOM 1124 N N . GLY A 1 150 ? 8.282 1.312 72.127 1.00 48.59 150 GLY A N 1
ATOM 1125 C CA . GLY A 1 150 ? 6.834 1.062 72.045 1.00 48.59 150 GLY A CA 1
ATOM 1126 C C . GLY A 1 150 ? 6.503 0.019 70.979 1.00 48.59 150 GLY A C 1
ATOM 1127 O O . GLY A 1 150 ? 6.425 0.351 69.802 1.00 48.59 150 GLY A O 1
ATOM 1128 N N . GLY A 1 151 ? 6.328 -1.248 71.369 1.00 48.59 151 GLY A N 1
ATOM 1129 C CA . GLY A 1 151 ? 6.146 -2.369 70.438 1.00 48.59 151 GLY A CA 1
ATOM 1130 C C . GLY A 1 151 ? 5.042 -2.177 69.382 1.00 48.59 151 GLY A C 1
ATOM 1131 O O . GLY A 1 151 ? 3.998 -1.579 69.637 1.00 48.59 151 GLY A O 1
ATOM 1132 N N . TYR A 1 152 ? 5.265 -2.789 68.213 1.00 44.97 152 TYR A N 1
ATOM 1133 C CA . TYR A 1 152 ? 4.506 -2.735 66.948 1.00 44.97 152 TYR A CA 1
ATOM 1134 C C . TYR A 1 152 ? 2.969 -2.917 67.012 1.00 44.97 152 TYR A C 1
ATOM 1136 O O . TYR A 1 152 ? 2.279 -2.729 66.011 1.00 44.97 152 TYR A O 1
ATOM 1144 N N . ARG A 1 153 ? 2.396 -3.273 68.170 1.00 42.28 153 ARG A N 1
ATOM 1145 C CA . ARG A 1 153 ? 0.969 -3.605 68.340 1.00 42.28 153 ARG A CA 1
ATOM 1146 C C . ARG A 1 153 ? 0.020 -2.408 68.232 1.00 42.28 153 ARG A C 1
ATOM 1148 O O . ARG A 1 153 ? -1.111 -2.593 67.800 1.00 42.28 153 ARG A O 1
ATOM 1155 N N . GLY A 1 154 ? 0.461 -1.194 68.568 1.00 47.25 154 GLY A N 1
ATOM 1156 C CA . GLY A 1 154 ? -0.394 0.005 68.524 1.00 47.25 154 GLY A CA 1
ATOM 1157 C C . GLY A 1 154 ? -0.672 0.557 67.118 1.00 47.25 154 GLY A C 1
ATOM 1158 O O . GLY A 1 154 ? -1.542 1.408 66.960 1.00 47.25 154 GLY A O 1
ATOM 1159 N N . LEU A 1 155 ? 0.062 0.092 66.099 1.00 43.91 155 LEU A N 1
ATOM 1160 C CA . LEU A 1 155 ? 0.022 0.640 64.734 1.00 43.91 155 LEU A CA 1
ATOM 1161 C C . LEU A 1 155 ? -0.514 -0.342 63.683 1.00 43.91 155 LEU A C 1
ATOM 1163 O O . LEU A 1 155 ? -0.822 0.078 62.570 1.00 43.91 155 LEU A O 1
ATOM 1167 N N . LEU A 1 156 ? -0.706 -1.613 64.046 1.00 44.59 156 LEU A N 1
ATOM 1168 C CA . LEU A 1 156 ? -1.404 -2.617 63.233 1.00 44.59 156 LEU A CA 1
ATOM 1169 C C . LEU A 1 156 ? -2.775 -2.142 62.707 1.00 44.59 156 LEU A C 1
ATOM 1171 O O . LEU A 1 156 ? -3.044 -2.369 61.530 1.00 44.59 156 LEU A O 1
ATOM 1175 N N . PRO A 1 157 ? -3.608 -1.424 63.490 1.00 47.69 157 PRO A N 1
ATOM 1176 C CA . PRO A 1 157 ? -4.870 -0.886 62.983 1.00 47.69 157 PRO A CA 1
ATOM 1177 C C . PRO A 1 157 ? -4.667 0.175 61.896 1.00 47.69 157 PRO A C 1
ATOM 1179 O O . PRO A 1 157 ? -5.402 0.202 60.920 1.00 47.69 157 PRO A O 1
ATOM 1182 N N . VAL A 1 158 ? -3.644 1.025 62.027 1.00 45.84 158 VAL A N 1
ATOM 1183 C CA . VAL A 1 158 ? -3.357 2.098 61.060 1.00 45.84 158 VAL A CA 1
ATOM 1184 C C . VAL A 1 158 ? -2.780 1.523 59.768 1.00 45.84 158 VAL A C 1
ATOM 1186 O O . VAL A 1 158 ? -3.172 1.951 58.689 1.00 45.84 158 VAL A O 1
ATOM 1189 N N . ALA A 1 159 ? -1.904 0.520 59.865 1.00 44.12 159 ALA A N 1
ATOM 1190 C CA . ALA A 1 159 ? -1.383 -0.198 58.704 1.00 44.12 159 ALA A CA 1
ATOM 1191 C C . ALA A 1 159 ? -2.485 -0.995 57.984 1.00 44.12 159 ALA A C 1
ATOM 1193 O O . ALA A 1 159 ? -2.555 -0.955 56.762 1.00 44.12 159 ALA A O 1
ATOM 1194 N N . ALA A 1 160 ? -3.383 -1.655 58.722 1.00 47.91 160 ALA A N 1
ATOM 1195 C CA . ALA A 1 160 ? -4.517 -2.372 58.142 1.00 47.91 160 ALA A CA 1
ATOM 1196 C C . ALA A 1 160 ? -5.519 -1.423 57.464 1.00 47.91 160 ALA A C 1
ATOM 1198 O O . ALA A 1 160 ? -5.980 -1.712 56.366 1.00 47.91 160 ALA A O 1
ATOM 1199 N N . VAL A 1 161 ? -5.810 -0.267 58.075 1.00 48.72 161 VAL A N 1
ATOM 1200 C CA . VAL A 1 161 ? -6.666 0.771 57.475 1.00 48.72 161 VAL A CA 1
ATOM 1201 C C . VAL A 1 161 ? -6.003 1.384 56.244 1.00 48.72 161 VAL A C 1
ATOM 1203 O O . VAL A 1 161 ? -6.673 1.564 55.234 1.00 48.72 161 VAL A O 1
ATOM 1206 N N . ALA A 1 162 ? -4.695 1.647 56.284 1.00 45.81 162 ALA A N 1
ATOM 1207 C CA . ALA A 1 162 ? -3.959 2.126 55.119 1.00 45.81 162 ALA A CA 1
ATOM 1208 C C . ALA A 1 162 ? -4.014 1.100 53.980 1.00 45.81 162 ALA A C 1
ATOM 1210 O O . ALA A 1 162 ? -4.422 1.453 52.883 1.00 45.81 162 ALA A O 1
ATOM 1211 N N . VAL A 1 163 ? -3.700 -0.174 54.246 1.00 46.56 163 VAL A N 1
ATOM 1212 C CA . VAL A 1 163 ? -3.769 -1.259 53.251 1.00 46.56 163 VAL A CA 1
ATOM 1213 C C . VAL A 1 163 ? -5.191 -1.438 52.713 1.00 46.56 163 VAL A C 1
ATOM 1215 O O . VAL A 1 163 ? -5.353 -1.627 51.513 1.00 46.56 163 VAL A O 1
ATOM 1218 N N . ALA A 1 164 ? -6.228 -1.330 53.544 1.00 47.59 164 ALA A N 1
ATOM 1219 C CA . ALA A 1 164 ? -7.617 -1.403 53.092 1.00 47.59 164 ALA A CA 1
ATOM 1220 C C . ALA A 1 164 ? -7.989 -0.216 52.187 1.00 47.59 164 ALA A C 1
ATOM 1222 O O . ALA A 1 164 ? -8.527 -0.424 51.106 1.00 47.59 164 ALA A O 1
ATOM 1223 N N . ILE A 1 165 ? -7.640 1.017 52.568 1.00 48.50 165 ILE A N 1
ATOM 1224 C CA . ILE A 1 165 ? -7.872 2.215 51.739 1.00 48.50 165 ILE A CA 1
ATOM 1225 C C . ILE A 1 165 ? -7.069 2.148 50.431 1.00 48.50 165 ILE A C 1
ATOM 1227 O O . ILE A 1 165 ? -7.506 2.666 49.412 1.00 48.50 165 ILE A O 1
ATOM 1231 N N . ILE A 1 166 ? -5.919 1.479 50.450 1.00 44.53 166 ILE A N 1
ATOM 1232 C CA . ILE A 1 166 ? -5.048 1.266 49.295 1.00 44.53 166 ILE A CA 1
ATOM 1233 C C . ILE A 1 166 ? -5.593 0.192 48.343 1.00 44.53 166 ILE A C 1
ATOM 1235 O O . ILE A 1 166 ? -5.531 0.367 47.132 1.00 44.53 166 ILE A O 1
ATOM 1239 N N . THR A 1 167 ? -6.080 -0.934 48.866 1.00 43.97 167 THR A N 1
ATOM 1240 C CA . THR A 1 167 ? -6.395 -2.124 48.053 1.00 43.97 167 THR A CA 1
ATOM 1241 C C . THR A 1 167 ? -7.853 -2.180 47.622 1.00 43.97 167 THR A C 1
ATOM 1243 O O . THR A 1 167 ? -8.152 -2.661 46.531 1.00 43.97 167 THR A O 1
ATOM 1246 N N . VAL A 1 168 ? -8.767 -1.667 48.445 1.00 51.41 168 VAL A N 1
ATOM 1247 C CA . VAL A 1 168 ? -10.208 -1.789 48.207 1.00 51.41 168 VAL A CA 1
ATOM 1248 C C . VAL A 1 168 ? -10.679 -0.937 47.020 1.00 51.41 168 VAL A C 1
ATOM 1250 O O . VAL A 1 168 ? -11.392 -1.486 46.184 1.00 51.41 168 VAL A O 1
ATOM 1253 N N . PRO A 1 169 ? -10.282 0.342 46.851 1.00 50.69 169 PRO A N 1
ATOM 1254 C CA . PRO A 1 169 ? -10.738 1.142 45.711 1.00 50.69 169 PRO A CA 1
ATOM 1255 C C . PRO A 1 169 ? -10.271 0.616 44.342 1.00 50.69 169 PRO A C 1
ATOM 1257 O O . PRO A 1 169 ? -11.115 0.529 43.452 1.00 50.69 169 PRO A O 1
ATOM 1260 N N . PRO A 1 170 ? -9.002 0.189 44.142 1.00 45.44 170 PRO A N 1
ATOM 1261 C CA . PRO A 1 170 ? -8.586 -0.438 42.888 1.00 45.44 170 PRO A CA 1
ATOM 1262 C C . PRO A 1 170 ? -9.324 -1.744 42.599 1.00 45.44 170 PRO A C 1
ATOM 1264 O O . PRO A 1 170 ? -9.760 -1.950 41.474 1.00 45.44 170 PRO A O 1
ATOM 1267 N N . LEU A 1 171 ? -9.524 -2.604 43.604 1.00 48.19 171 LEU A N 1
ATOM 1268 C CA . LEU A 1 171 ? -10.255 -3.862 43.425 1.00 48.19 171 LEU A CA 1
ATOM 1269 C C . LEU A 1 171 ? -11.738 -3.632 43.103 1.00 48.19 171 LEU A C 1
ATOM 1271 O O . LEU A 1 171 ? -12.289 -4.324 42.252 1.00 48.19 171 LEU A O 1
ATOM 1275 N N . LEU A 1 172 ? -12.374 -2.640 43.734 1.00 51.72 172 LEU A N 1
ATOM 1276 C CA . LEU A 1 172 ? -13.748 -2.240 43.421 1.00 51.72 172 LEU A CA 1
ATOM 1277 C C . LEU A 1 172 ? -13.863 -1.621 42.028 1.00 51.72 172 LEU A C 1
ATOM 1279 O O . LEU A 1 172 ? -14.849 -1.868 41.344 1.00 51.72 172 LEU A O 1
ATOM 1283 N N . ALA A 1 173 ? 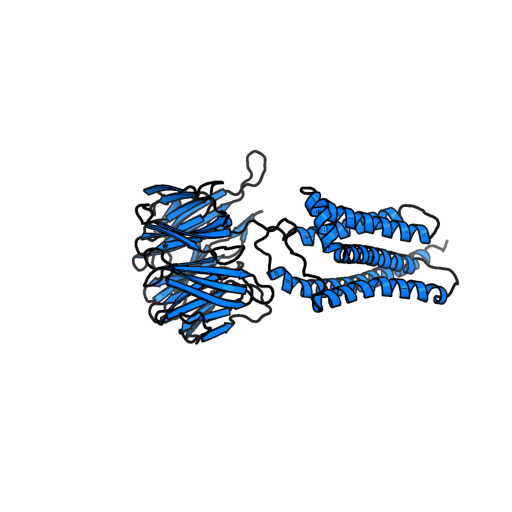-12.869 -0.849 41.590 1.00 45.03 173 ALA A N 1
ATOM 1284 C CA . ALA A 1 173 ? -12.862 -0.276 40.253 1.00 45.03 173 ALA A CA 1
ATOM 1285 C C . ALA A 1 173 ? -12.608 -1.332 39.171 1.00 45.03 173 ALA A C 1
ATOM 1287 O O . ALA A 1 173 ? -13.308 -1.339 38.168 1.00 45.03 173 ALA A O 1
ATOM 1288 N N . ILE A 1 174 ? -11.683 -2.271 39.397 1.00 45.22 174 ILE A N 1
ATOM 1289 C CA . ILE A 1 174 ? -11.469 -3.427 38.513 1.00 45.22 174 ILE A CA 1
ATOM 1290 C C . ILE A 1 174 ? -12.747 -4.269 38.439 1.00 45.22 174 ILE A C 1
ATOM 1292 O O . ILE A 1 174 ? -13.180 -4.626 37.349 1.00 45.22 174 ILE A O 1
ATOM 1296 N N . GLY A 1 175 ? -13.394 -4.527 39.580 1.00 46.66 175 GLY A N 1
ATOM 1297 C CA . GLY A 1 175 ? -14.687 -5.208 39.623 1.00 46.66 175 GLY A CA 1
ATOM 1298 C C . GLY A 1 175 ? -15.795 -4.431 38.906 1.00 46.66 175 GLY A C 1
ATOM 1299 O O . GLY A 1 175 ? -16.601 -5.032 38.208 1.00 46.66 175 GLY A O 1
ATOM 1300 N N . GLY A 1 176 ? -15.818 -3.103 39.029 1.00 46.41 176 GLY A N 1
ATOM 1301 C CA . GLY A 1 176 ? -16.777 -2.229 38.351 1.00 46.41 176 GLY A CA 1
ATOM 1302 C C . GLY A 1 176 ? -16.575 -2.160 36.837 1.00 46.41 176 GLY A C 1
ATOM 1303 O O . GLY A 1 176 ? -17.560 -2.143 36.108 1.00 46.41 176 GLY A O 1
ATOM 1304 N N . ILE A 1 177 ? -15.326 -2.184 36.364 1.00 42.69 177 ILE A N 1
ATOM 1305 C CA . ILE A 1 177 ? -14.986 -2.281 34.936 1.00 42.69 177 ILE A CA 1
ATOM 1306 C C . ILE A 1 177 ? -15.376 -3.666 34.406 1.00 42.69 177 ILE A C 1
ATOM 1308 O O . ILE A 1 177 ? -16.089 -3.760 33.414 1.00 42.69 177 ILE A O 1
ATOM 1312 N N . ALA A 1 178 ? -15.002 -4.742 35.108 1.00 41.38 178 ALA A N 1
ATOM 1313 C CA . ALA A 1 178 ? -15.341 -6.114 34.721 1.00 41.38 178 ALA A CA 1
ATOM 1314 C C . ALA A 1 178 ? -16.857 -6.391 34.729 1.00 41.38 178 ALA A C 1
ATOM 1316 O O . ALA A 1 178 ? -17.337 -7.231 33.975 1.00 41.38 178 ALA A O 1
ATOM 1317 N N . ALA A 1 179 ? -17.616 -5.683 35.570 1.00 46.78 179 ALA A N 1
ATOM 1318 C CA . ALA A 1 179 ? -19.074 -5.762 35.631 1.00 46.78 179 ALA A CA 1
ATOM 1319 C C . ALA A 1 179 ? -19.789 -4.753 34.708 1.00 46.78 179 ALA A C 1
ATOM 1321 O O . ALA A 1 179 ? -21.016 -4.677 34.744 1.00 46.78 179 ALA A O 1
ATOM 1322 N N . GLY A 1 180 ? -19.053 -3.945 33.931 1.00 38.28 180 GLY A N 1
ATOM 1323 C CA . GLY A 1 180 ? -19.614 -2.932 33.027 1.00 38.28 180 GLY A CA 1
ATOM 1324 C C . GLY A 1 180 ? -20.270 -1.727 33.719 1.00 38.28 180 GLY A C 1
ATOM 1325 O O . GLY A 1 180 ? -20.924 -0.920 33.066 1.00 38.28 180 GLY A O 1
ATOM 1326 N N . ALA A 1 181 ? -20.110 -1.581 35.037 1.00 44.25 181 ALA A N 1
ATOM 1327 C CA . ALA A 1 181 ? -20.651 -0.468 35.822 1.00 44.25 181 ALA A CA 1
ATOM 1328 C C . ALA A 1 181 ? -19.789 0.808 35.736 1.00 44.25 181 ALA A C 1
ATOM 1330 O O . ALA A 1 181 ? -20.258 1.894 36.077 1.00 44.25 181 ALA A O 1
ATOM 1331 N N . ILE A 1 182 ? -18.529 0.678 35.308 1.00 37.16 182 ILE A N 1
ATOM 1332 C CA . ILE A 1 182 ? -17.608 1.786 35.038 1.00 37.16 182 ILE A CA 1
ATOM 1333 C C . ILE A 1 182 ? -17.205 1.688 33.561 1.00 37.16 182 ILE A C 1
ATOM 1335 O O . ILE A 1 182 ? -16.543 0.713 33.203 1.00 37.16 182 ILE A O 1
ATOM 1339 N N . PRO A 1 183 ? -17.580 2.655 32.704 1.00 39.59 183 PRO A N 1
ATOM 1340 C CA . PRO A 1 183 ? -17.195 2.618 31.300 1.00 39.59 183 PRO A CA 1
ATOM 1341 C C . PRO A 1 183 ? -15.667 2.760 31.157 1.00 39.59 183 PRO A C 1
ATOM 1343 O O . PRO A 1 183 ? -15.054 3.529 31.914 1.00 39.59 183 PRO A O 1
ATOM 1346 N N . PRO A 1 184 ? -15.032 2.036 30.215 1.00 40.09 184 PRO A N 1
ATOM 1347 C CA . PRO A 1 184 ? -13.635 2.269 29.867 1.00 40.09 184 PRO A CA 1
ATOM 1348 C C . PRO A 1 184 ? -13.477 3.727 29.418 1.00 40.09 184 PRO A C 1
ATOM 1350 O O . PRO A 1 184 ? -14.341 4.278 28.737 1.00 40.09 184 PRO A O 1
ATOM 1353 N N . ALA A 1 185 ? -12.413 4.392 29.872 1.00 40.62 185 ALA A N 1
ATOM 1354 C CA . ALA A 1 185 ? -12.181 5.783 29.504 1.00 40.62 185 ALA A CA 1
ATOM 1355 C C . ALA A 1 185 ? -12.037 5.900 27.975 1.00 40.62 185 ALA A C 1
ATOM 1357 O O . ALA A 1 185 ? -11.355 5.059 27.384 1.00 40.62 185 ALA A O 1
ATOM 1358 N N . PRO A 1 186 ? -12.583 6.947 27.332 1.00 36.94 186 PRO A N 1
ATOM 1359 C CA . PRO A 1 186 ? -12.082 7.335 26.026 1.00 36.94 186 PRO A CA 1
ATOM 1360 C C . PRO A 1 186 ? -10.601 7.690 26.210 1.00 36.94 186 PRO A C 1
ATOM 1362 O O . PRO A 1 186 ? -10.252 8.653 26.892 1.00 36.94 186 PRO A O 1
ATOM 1365 N N . TYR A 1 187 ? -9.715 6.859 25.661 1.00 41.50 187 TYR A N 1
ATOM 1366 C CA . TYR A 1 187 ? -8.259 7.039 25.736 1.00 41.50 187 TYR A CA 1
ATOM 1367 C C . TYR A 1 187 ? -7.763 8.259 24.936 1.00 41.50 187 TYR A C 1
ATOM 1369 O O . TYR A 1 187 ? -6.585 8.604 24.997 1.00 41.50 187 TYR A O 1
ATOM 1377 N N . SER A 1 188 ? -8.662 8.950 24.233 1.00 40.97 188 SER A N 1
ATOM 1378 C CA . SER A 1 188 ? -8.426 10.257 23.632 1.00 40.97 188 SER A CA 1
ATOM 1379 C C . SER A 1 188 ? -8.770 11.349 24.648 1.00 40.97 188 SER A C 1
ATOM 1381 O O . SER A 1 188 ? -9.927 11.565 24.994 1.00 40.97 188 SER A O 1
ATOM 1383 N N . GLY A 1 189 ? -7.757 12.051 25.155 1.00 38.91 189 GLY A N 1
ATOM 1384 C CA . GLY A 1 189 ? -7.915 13.184 26.074 1.00 38.91 189 GLY A CA 1
ATOM 1385 C C . GLY A 1 189 ? -8.528 14.448 25.448 1.00 38.91 189 GLY A C 1
ATOM 1386 O O . GLY A 1 189 ? -8.350 15.525 26.010 1.00 38.91 189 GLY A O 1
ATOM 1387 N N . GLY A 1 190 ? -9.217 14.351 24.309 1.00 39.75 190 GLY A N 1
ATOM 1388 C CA . GLY A 1 190 ? -9.883 15.465 23.628 1.00 39.75 190 GLY A CA 1
ATOM 1389 C C . GLY A 1 190 ? -11.380 15.223 23.438 1.00 39.75 190 GLY A C 1
ATOM 1390 O O . GLY A 1 190 ? -11.890 14.148 23.750 1.00 39.75 190 GLY A O 1
ATOM 1391 N N . ALA A 1 191 ? -12.088 16.227 22.911 1.00 43.53 191 ALA A N 1
ATOM 1392 C CA . ALA A 1 191 ? -13.413 16.003 22.336 1.00 43.53 191 ALA A CA 1
ATOM 1393 C C . ALA A 1 191 ? -13.335 14.869 21.288 1.00 43.53 191 ALA A C 1
ATOM 1395 O O . ALA A 1 191 ? -12.278 14.729 20.660 1.00 43.53 191 ALA A O 1
ATOM 1396 N N . PRO A 1 192 ? -14.399 14.060 21.101 1.00 52.72 192 PRO A N 1
ATOM 1397 C CA . PRO A 1 192 ? -14.441 13.114 19.989 1.00 52.72 192 PRO A CA 1
ATOM 1398 C C . PRO A 1 192 ? -14.094 13.871 18.705 1.00 52.72 192 PRO A C 1
ATOM 1400 O O . PRO A 1 192 ? -14.566 14.995 18.500 1.00 52.72 192 PRO A O 1
ATOM 1403 N N . ALA A 1 193 ? -13.177 13.309 17.917 1.00 58.91 193 ALA A N 1
ATOM 1404 C CA . ALA A 1 193 ? -12.813 13.913 16.650 1.00 58.91 193 ALA A CA 1
ATOM 1405 C C . ALA A 1 193 ? -14.068 13.982 15.763 1.00 58.91 193 ALA A C 1
ATOM 1407 O O . ALA A 1 193 ? -15.032 13.245 15.968 1.00 58.91 193 ALA A O 1
ATOM 1408 N N . GLN A 1 194 ? -14.089 14.938 14.835 1.00 65.38 194 GLN A N 1
ATOM 1409 C CA . GLN A 1 194 ? -15.187 15.026 13.878 1.00 65.38 194 GLN A CA 1
ATOM 1410 C C . GLN A 1 194 ? -15.259 13.712 13.095 1.00 65.38 194 GLN A C 1
ATOM 1412 O O . GLN A 1 194 ? -14.204 13.184 12.738 1.00 65.38 194 GLN A O 1
ATOM 1417 N N . GLU A 1 195 ? -16.474 13.214 12.860 1.00 78.06 195 GLU A N 1
ATOM 1418 C CA . GLU A 1 195 ? -16.678 12.029 12.031 1.00 78.06 195 GLU A CA 1
ATOM 1419 C C . GLU A 1 195 ? -16.083 12.260 10.638 1.00 78.06 195 GLU A C 1
ATOM 1421 O O . GLU A 1 195 ? -16.066 13.395 10.138 1.00 78.06 195 GLU A O 1
ATOM 1426 N N . THR A 1 196 ? -15.521 11.212 10.045 1.00 81.06 196 THR A N 1
ATOM 1427 C CA . THR A 1 196 ? -14.871 11.305 8.736 1.00 81.06 196 THR A CA 1
ATOM 1428 C C . THR A 1 196 ? -15.364 10.227 7.796 1.00 81.06 196 THR A C 1
ATOM 1430 O O . THR A 1 196 ? -15.269 9.062 8.157 1.00 81.06 196 THR A O 1
ATOM 1433 N N . ASP A 1 197 ? -15.735 10.626 6.580 1.00 87.69 197 ASP A N 1
ATOM 1434 C CA . ASP A 1 197 ? -16.034 9.729 5.463 1.00 87.69 197 ASP A CA 1
ATOM 1435 C C . ASP A 1 197 ? -14.766 9.475 4.638 1.00 87.69 197 ASP A C 1
ATOM 1437 O O . ASP A 1 197 ? -13.930 10.376 4.451 1.00 87.69 197 ASP A O 1
ATOM 1441 N N . THR A 1 198 ? -14.659 8.294 4.027 1.00 89.88 198 THR A N 1
ATOM 1442 C CA . THR A 1 198 ? -13.655 8.061 2.983 1.00 89.88 198 THR A CA 1
ATOM 1443 C C . THR A 1 198 ? -14.139 8.589 1.640 1.00 89.88 198 THR A C 1
ATOM 1445 O O . THR A 1 198 ? -15.144 8.146 1.091 1.00 89.88 198 THR A O 1
ATOM 1448 N N . TRP A 1 199 ? -13.366 9.491 1.053 1.00 92.69 199 TRP A N 1
ATOM 1449 C CA . TRP A 1 199 ? -13.509 9.922 -0.330 1.00 92.69 199 TRP A CA 1
ATOM 1450 C C . TRP A 1 199 ? -12.597 9.097 -1.240 1.00 92.69 199 TRP A C 1
ATOM 1452 O O . TRP A 1 199 ? -11.457 8.813 -0.870 1.00 92.69 199 TRP A O 1
ATOM 1462 N N . VAL A 1 200 ? -13.086 8.742 -2.430 1.00 95.25 200 VAL A N 1
ATOM 1463 C CA . VAL A 1 200 ? -12.341 8.029 -3.477 1.00 95.25 200 VAL A CA 1
ATOM 1464 C C . VAL A 1 200 ? -12.512 8.756 -4.812 1.00 95.25 200 VAL A C 1
ATOM 1466 O O . VAL A 1 200 ? -13.628 9.111 -5.186 1.00 95.25 200 VAL A O 1
ATOM 1469 N N . LEU A 1 201 ? -11.422 8.943 -5.553 1.00 95.88 201 LEU A N 1
ATOM 1470 C CA . LEU A 1 201 ? -11.392 9.618 -6.849 1.00 95.88 201 LEU A CA 1
ATOM 1471 C C . LEU A 1 201 ? -10.578 8.836 -7.866 1.00 95.88 201 LEU A C 1
ATOM 1473 O O . LEU A 1 201 ? -9.410 8.518 -7.627 1.00 95.88 201 LEU A O 1
ATOM 1477 N N . LYS A 1 202 ? -11.173 8.628 -9.041 1.00 96.69 202 LYS A N 1
ATOM 1478 C CA . LYS A 1 202 ? -10.475 8.139 -10.229 1.00 96.69 202 LYS A CA 1
ATOM 1479 C C . LYS A 1 202 ? -10.158 9.292 -11.175 1.00 96.69 202 LYS A C 1
ATOM 1481 O O . LYS A 1 202 ? -11.025 10.084 -11.555 1.00 96.69 202 LYS A O 1
ATOM 1486 N N . VAL A 1 203 ? -8.897 9.353 -11.584 1.00 96.19 203 VAL A N 1
ATOM 1487 C CA . VAL A 1 203 ? -8.366 10.328 -12.536 1.00 96.19 203 VAL A CA 1
ATOM 1488 C C . VAL A 1 203 ? -7.767 9.583 -13.723 1.00 96.19 203 VAL A C 1
ATOM 1490 O O . VAL A 1 203 ? -7.052 8.592 -13.560 1.00 96.19 203 VAL A O 1
ATOM 1493 N N . SER A 1 204 ? -8.056 10.052 -14.931 1.00 95.00 204 SER A N 1
ATOM 1494 C CA . SER A 1 204 ? -7.433 9.546 -16.157 1.00 95.00 204 SER A CA 1
ATOM 1495 C C . SER A 1 204 ? -5.957 9.953 -16.250 1.00 95.00 204 SER A C 1
ATOM 1497 O O . SER A 1 204 ? -5.520 10.926 -15.629 1.00 95.00 204 SER A O 1
ATOM 1499 N N . ALA A 1 205 ? -5.192 9.292 -17.123 1.00 92.50 205 ALA A N 1
ATOM 1500 C CA . ALA A 1 205 ? -3.814 9.690 -17.435 1.00 92.50 205 ALA A CA 1
ATOM 1501 C C . ALA A 1 205 ? -3.704 11.156 -17.922 1.00 92.50 205 ALA A C 1
ATOM 1503 O O . ALA A 1 205 ? -2.689 11.820 -17.716 1.00 92.50 205 ALA A O 1
ATOM 1504 N N . GLY A 1 206 ? -4.764 11.679 -18.555 1.00 93.88 206 GLY A N 1
ATOM 1505 C CA . GLY A 1 206 ? -4.839 13.054 -19.060 1.00 93.88 206 GLY A CA 1
ATOM 1506 C C . GLY A 1 206 ? -5.235 14.112 -18.023 1.00 93.88 206 GLY A C 1
ATOM 1507 O O . GLY A 1 206 ? -5.263 15.294 -18.364 1.00 93.88 206 GLY A O 1
ATOM 1508 N N . GLY A 1 207 ? -5.544 13.715 -16.784 1.00 93.50 207 GLY A N 1
ATOM 1509 C CA . GLY A 1 207 ? -5.961 14.638 -15.722 1.00 93.50 207 GLY A CA 1
ATOM 1510 C C . GLY A 1 207 ? -7.444 15.004 -15.743 1.00 93.50 207 GLY A C 1
ATOM 1511 O O . GLY A 1 207 ? -7.844 15.984 -15.114 1.00 93.50 207 GLY A O 1
ATOM 1512 N N . GLU A 1 208 ? -8.256 14.243 -16.475 1.00 95.38 208 GLU A N 1
ATOM 1513 C CA . GLU A 1 208 ? -9.717 14.326 -16.409 1.00 95.38 208 GLU A CA 1
ATOM 1514 C C . GLU A 1 208 ? -10.238 13.467 -15.254 1.00 95.38 208 GLU A C 1
ATOM 1516 O O . GLU A 1 208 ? -9.803 12.323 -15.093 1.00 95.38 208 GLU A O 1
ATOM 1521 N N . PHE A 1 209 ? -11.159 14.025 -14.468 1.00 94.94 209 PHE A N 1
ATOM 1522 C CA . PHE A 1 209 ? -11.841 13.325 -13.382 1.00 94.94 209 PHE A CA 1
ATOM 1523 C C . PHE A 1 209 ? -12.900 12.388 -13.966 1.00 94.94 209 PHE A C 1
ATOM 1525 O O . PHE A 1 209 ? -13.809 12.843 -14.661 1.00 94.94 209 PHE A O 1
ATOM 1532 N N . GLU A 1 210 ? -12.771 11.089 -13.706 1.00 95.50 210 GLU A N 1
ATOM 1533 C CA . GLU A 1 210 ? -13.666 10.074 -14.273 1.00 95.50 210 GLU A CA 1
ATOM 1534 C C . GLU A 1 210 ? -14.880 9.854 -13.373 1.00 95.50 210 GLU A C 1
ATOM 1536 O O . GLU A 1 210 ? -16.018 9.914 -13.840 1.00 95.50 210 GLU A O 1
ATOM 1541 N N . TRP A 1 211 ? -14.642 9.661 -12.076 1.00 96.19 211 TRP A N 1
ATOM 1542 C CA . TRP A 1 211 ? -15.689 9.542 -11.069 1.00 96.19 211 TRP A CA 1
ATOM 1543 C C . TRP A 1 211 ? -15.151 9.836 -9.668 1.00 96.19 211 TRP A C 1
ATOM 1545 O O . TRP A 1 211 ? -13.949 9.764 -9.402 1.00 96.19 211 TRP A O 1
ATOM 1555 N N . GLU A 1 212 ? -16.082 10.154 -8.774 1.00 94.56 212 GLU A N 1
ATOM 1556 C CA . GLU A 1 212 ? -15.860 10.363 -7.348 1.00 94.56 212 GLU A CA 1
ATOM 1557 C C . GLU A 1 212 ? -16.898 9.554 -6.565 1.00 94.56 212 GLU A C 1
ATOM 1559 O O . GLU A 1 212 ? -18.072 9.520 -6.938 1.00 94.56 212 GLU A O 1
ATOM 1564 N N . ALA A 1 213 ? -16.465 8.932 -5.472 1.00 92.50 213 ALA A N 1
ATOM 1565 C CA . ALA A 1 213 ? -17.319 8.196 -4.554 1.00 92.50 213 ALA A CA 1
ATOM 1566 C C . ALA A 1 213 ? -17.020 8.578 -3.101 1.00 92.50 213 ALA A C 1
ATOM 1568 O O . ALA A 1 213 ? -15.924 9.033 -2.763 1.00 92.50 213 ALA A O 1
ATOM 1569 N N . ARG A 1 214 ? -18.012 8.365 -2.235 1.00 90.12 214 ARG A N 1
ATOM 1570 C CA . ARG A 1 214 ? -17.867 8.453 -0.782 1.00 90.12 214 ARG A CA 1
ATOM 1571 C C . ARG A 1 214 ? -18.295 7.139 -0.152 1.00 90.12 214 ARG A C 1
ATOM 1573 O O . ARG A 1 214 ? -19.298 6.560 -0.570 1.00 90.12 214 ARG A O 1
ATOM 1580 N N . ALA A 1 215 ? -17.534 6.698 0.833 1.00 85.38 215 ALA A N 1
ATOM 1581 C CA . ALA A 1 215 ? -17.830 5.549 1.662 1.00 85.38 215 ALA A CA 1
ATOM 1582 C C . ALA A 1 215 ? -17.847 5.999 3.121 1.00 85.38 215 ALA A C 1
ATOM 1584 O O . ALA A 1 215 ? -16.834 6.488 3.611 1.00 85.38 215 ALA A O 1
ATOM 1585 N N . ASP A 1 216 ? -19.007 5.820 3.744 1.00 83.88 216 ASP A N 1
ATOM 1586 C CA . ASP A 1 216 ? -19.239 5.926 5.184 1.00 83.88 216 ASP A CA 1
ATOM 1587 C C . ASP A 1 216 ? -19.133 4.502 5.748 1.00 83.88 216 ASP A C 1
ATOM 1589 O O . ASP A 1 216 ? -19.936 3.624 5.403 1.00 83.88 216 ASP A O 1
ATOM 1593 N N . ILE A 1 217 ? -18.051 4.237 6.473 1.00 79.38 217 ILE A N 1
ATOM 1594 C CA . ILE A 1 217 ? -17.673 2.920 6.984 1.00 79.38 217 ILE A CA 1
ATOM 1595 C C . ILE A 1 217 ? -18.001 2.849 8.481 1.00 79.38 217 ILE A C 1
ATOM 1597 O O . ILE A 1 217 ? -18.675 1.904 8.899 1.00 79.38 217 ILE A O 1
ATOM 1601 N N . ASP A 1 218 ? -17.544 3.836 9.252 1.00 72.94 218 ASP A N 1
ATOM 1602 C CA . ASP A 1 218 ? -17.787 4.081 10.673 1.00 72.94 218 ASP A CA 1
ATOM 1603 C C . ASP A 1 218 ? -17.448 5.555 11.043 1.00 72.94 218 ASP A C 1
ATOM 1605 O O . ASP A 1 218 ? -17.132 6.394 10.206 1.00 72.94 218 ASP A O 1
ATOM 1609 N N . ALA A 1 219 ? -17.472 5.910 12.331 1.00 65.88 219 ALA A N 1
ATOM 1610 C CA . ALA A 1 219 ? -17.197 7.266 12.806 1.00 65.88 219 ALA A CA 1
ATOM 1611 C C . ALA A 1 219 ? -15.823 7.832 12.379 1.00 65.88 219 ALA A C 1
ATOM 1613 O O . ALA A 1 219 ? -15.652 9.049 12.353 1.00 65.88 219 ALA A O 1
ATOM 1614 N N . TYR A 1 220 ? -14.824 6.992 12.083 1.00 71.44 220 TYR A N 1
ATOM 1615 C CA . TYR A 1 220 ? -13.474 7.436 11.713 1.00 71.44 220 TYR A CA 1
ATOM 1616 C C . TYR A 1 220 ? -12.913 6.652 10.529 1.00 71.44 220 TYR A C 1
ATOM 1618 O O . TYR A 1 220 ? -12.036 5.798 10.689 1.00 71.44 220 TYR A O 1
ATOM 1626 N N . ASP A 1 221 ? -13.375 6.988 9.328 1.00 74.62 221 ASP A N 1
ATOM 1627 C CA . ASP A 1 221 ? -12.950 6.283 8.126 1.00 74.62 221 ASP A CA 1
ATOM 1628 C C . ASP A 1 221 ? -11.584 6.730 7.634 1.00 74.62 221 ASP A C 1
ATOM 1630 O O . ASP A 1 221 ? -11.396 7.869 7.195 1.00 74.62 221 ASP A O 1
ATOM 1634 N N . GLN A 1 222 ? -10.624 5.805 7.640 1.00 81.94 222 GLN A N 1
ATOM 1635 C CA . GLN A 1 222 ? -9.336 5.993 6.989 1.00 81.94 222 GLN A CA 1
ATOM 1636 C C . GLN A 1 222 ? -9.103 4.918 5.926 1.00 81.94 222 GLN A C 1
ATOM 1638 O O . GLN A 1 222 ? -9.121 3.729 6.251 1.00 81.94 222 GLN A O 1
ATOM 1643 N N . PRO A 1 223 ? -8.824 5.306 4.665 1.00 89.69 223 PRO A N 1
ATOM 1644 C CA . PRO A 1 223 ? -8.471 4.335 3.649 1.00 89.69 223 PRO A CA 1
ATOM 1645 C C . PRO A 1 223 ? -7.118 3.710 3.982 1.00 89.69 223 PRO A C 1
ATOM 1647 O O . PRO A 1 223 ? -6.124 4.398 4.253 1.00 89.69 223 PRO A O 1
ATOM 1650 N N . ASP A 1 224 ? -7.068 2.385 3.913 1.00 89.19 224 ASP A N 1
ATOM 1651 C CA . ASP A 1 224 ? -5.846 1.639 4.145 1.00 89.19 224 ASP A CA 1
ATOM 1652 C C . ASP A 1 224 ? -5.128 1.288 2.869 1.00 89.19 224 ASP A C 1
ATOM 1654 O O . ASP A 1 224 ? -3.949 1.621 2.719 1.00 89.19 224 ASP A O 1
ATOM 1658 N N . ILE A 1 225 ? -5.851 0.621 1.976 1.00 91.75 225 ILE A N 1
ATOM 1659 C CA . ILE A 1 225 ? -5.305 0.020 0.769 1.00 91.75 225 ILE A CA 1
ATOM 1660 C C . ILE A 1 225 ? -6.298 0.228 -0.361 1.00 91.75 225 ILE A C 1
ATOM 1662 O O . ILE A 1 225 ? -7.500 0.028 -0.194 1.00 91.75 225 ILE A O 1
ATOM 1666 N N . LEU A 1 226 ? -5.764 0.592 -1.518 1.00 94.81 226 LEU A N 1
ATOM 1667 C CA . LEU A 1 226 ? -6.474 0.592 -2.784 1.00 94.81 226 LEU A CA 1
ATOM 1668 C C . LEU A 1 226 ? -5.867 -0.486 -3.670 1.00 94.81 226 LEU A C 1
ATOM 1670 O O . LEU A 1 226 ? -4.647 -0.651 -3.697 1.00 94.81 226 LEU A O 1
ATOM 1674 N N . VAL A 1 227 ? -6.708 -1.211 -4.398 1.00 93.44 227 VAL A N 1
ATOM 1675 C CA . VAL A 1 227 ? -6.245 -2.198 -5.371 1.00 93.44 227 VAL A CA 1
ATOM 1676 C C . VAL A 1 227 ? -7.136 -2.195 -6.604 1.00 93.44 227 VAL A C 1
ATOM 1678 O O . VAL A 1 227 ? -8.363 -2.165 -6.512 1.00 93.44 227 VAL A O 1
ATOM 1681 N N . GLU A 1 228 ? -6.508 -2.221 -7.773 1.00 92.69 228 GLU A N 1
ATOM 1682 C CA . GLU A 1 228 ? -7.200 -2.432 -9.037 1.00 92.69 228 GLU A CA 1
ATOM 1683 C C . GLU A 1 228 ? -7.570 -3.911 -9.169 1.00 92.69 228 GLU A C 1
ATOM 1685 O O . GLU A 1 228 ? -6.760 -4.814 -8.940 1.00 92.69 228 GLU A O 1
ATOM 1690 N N . CYS A 1 229 ? -8.834 -4.156 -9.487 1.00 90.88 229 CYS A N 1
ATOM 1691 C CA . CYS A 1 229 ? -9.404 -5.478 -9.674 1.00 90.88 229 CYS A CA 1
ATOM 1692 C C . CYS A 1 229 ? -9.686 -5.707 -11.162 1.00 90.88 229 CYS A C 1
ATOM 1694 O O . CYS A 1 229 ? -9.644 -4.794 -11.978 1.00 90.88 229 CYS A O 1
ATOM 1696 N N . ARG A 1 230 ? -10.000 -6.951 -11.534 1.00 84.56 230 ARG A N 1
ATOM 1697 C CA . ARG A 1 230 ? -10.316 -7.287 -12.930 1.00 84.56 230 ARG A CA 1
ATOM 1698 C C . ARG A 1 230 ? -11.526 -6.518 -13.480 1.00 84.56 230 ARG A C 1
ATOM 1700 O O . ARG A 1 230 ? -11.538 -6.217 -14.667 1.00 84.56 230 ARG A O 1
ATOM 1707 N N . ASP A 1 231 ? -12.512 -6.260 -12.622 1.00 85.44 231 ASP A N 1
ATOM 1708 C CA . ASP A 1 231 ? -13.817 -5.692 -12.981 1.00 85.44 231 ASP A CA 1
ATOM 1709 C C . ASP A 1 231 ? -14.121 -4.403 -12.179 1.00 85.44 231 ASP A C 1
ATOM 1711 O O . ASP A 1 231 ? -15.272 -4.153 -11.813 1.00 85.44 231 ASP A O 1
ATOM 1715 N N . GLY A 1 232 ? -13.081 -3.631 -11.836 1.00 92.62 232 GLY A N 1
ATOM 1716 C CA . GLY A 1 232 ? -13.200 -2.367 -11.106 1.00 92.62 232 GLY A CA 1
ATOM 1717 C C . GLY A 1 232 ? -12.103 -2.174 -10.063 1.00 92.62 232 GLY A C 1
ATOM 1718 O O . GLY A 1 232 ? -10.938 -2.491 -10.295 1.00 92.62 232 GLY A O 1
ATOM 1719 N N . PHE A 1 233 ? -12.464 -1.681 -8.881 1.00 95.12 233 PHE A N 1
ATOM 1720 C CA . PHE A 1 233 ? -11.507 -1.307 -7.834 1.00 95.12 233 PHE A CA 1
ATOM 1721 C C . PHE A 1 233 ? -11.965 -1.779 -6.458 1.00 95.12 233 PHE A C 1
ATOM 1723 O O . PHE A 1 233 ? -13.158 -1.927 -6.212 1.00 95.12 233 PHE A O 1
ATOM 1730 N N . ALA A 1 234 ? -11.027 -1.980 -5.536 1.00 94.56 234 ALA A N 1
ATOM 1731 C CA . ALA A 1 234 ? -11.342 -2.243 -4.139 1.00 94.56 234 ALA A CA 1
ATOM 1732 C C . ALA A 1 234 ? -10.663 -1.232 -3.218 1.00 94.56 234 ALA A C 1
ATOM 1734 O O . ALA A 1 234 ? -9.487 -0.903 -3.389 1.00 94.56 234 ALA A O 1
ATOM 1735 N N . LEU A 1 235 ? -11.412 -0.795 -2.212 1.00 94.94 235 LEU A N 1
ATOM 1736 C CA . LEU A 1 235 ? -10.926 -0.055 -1.059 1.00 94.94 235 LEU A CA 1
ATOM 1737 C C . LEU A 1 235 ? -11.000 -0.965 0.163 1.00 94.94 235 LEU A 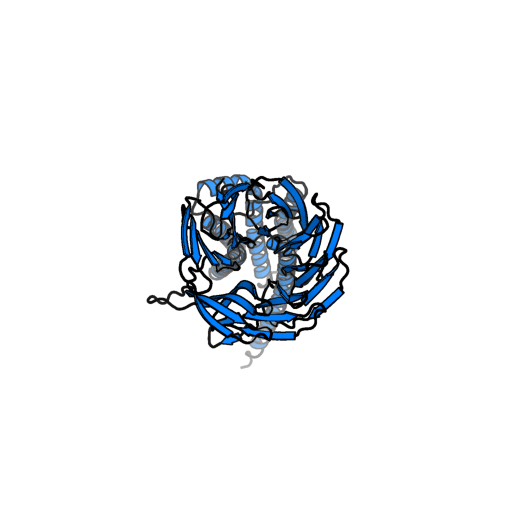C 1
ATOM 1739 O O . LEU A 1 235 ? -12.038 -1.580 0.409 1.00 94.94 235 LEU A O 1
ATOM 1743 N N . ALA A 1 236 ? -9.930 -0.995 0.947 1.00 92.94 236 ALA A N 1
ATOM 1744 C CA . ALA A 1 236 ? -9.960 -1.538 2.293 1.00 92.94 236 ALA A CA 1
ATOM 1745 C C . ALA A 1 236 ? -9.758 -0.456 3.350 1.00 92.94 236 ALA A C 1
ATOM 1747 O O . ALA A 1 236 ? -8.944 0.448 3.156 1.00 92.94 236 ALA A O 1
ATOM 1748 N N . ALA A 1 237 ? -10.446 -0.607 4.477 1.00 91.50 237 ALA A N 1
ATOM 1749 C CA . ALA A 1 237 ? -10.279 0.206 5.677 1.00 91.50 237 ALA A CA 1
ATOM 1750 C C . ALA A 1 237 ? -10.379 -0.668 6.934 1.00 91.50 237 ALA A C 1
ATOM 1752 O O . ALA A 1 237 ? -11.166 -1.614 6.974 1.00 91.50 237 ALA A O 1
ATOM 1753 N N . THR A 1 238 ? -9.587 -0.351 7.955 1.00 87.81 238 THR A N 1
ATOM 1754 C CA . THR A 1 238 ? -9.590 -1.047 9.246 1.00 87.81 238 THR A CA 1
ATOM 1755 C C . THR A 1 238 ? -10.391 -0.248 10.271 1.00 87.81 238 THR A C 1
ATOM 1757 O O . THR A 1 238 ? -9.991 0.848 10.659 1.00 87.81 238 THR A O 1
ATOM 1760 N N . GLU A 1 239 ? -11.475 -0.833 10.764 1.00 85.75 239 GLU A N 1
ATOM 1761 C CA . GLU A 1 239 ? -12.184 -0.406 11.968 1.00 85.75 239 GLU A CA 1
ATOM 1762 C C . GLU A 1 239 ? -11.474 -0.997 13.197 1.00 85.75 239 GLU A C 1
ATOM 1764 O O . GLU A 1 239 ? -11.243 -2.210 13.292 1.00 85.75 239 GLU A O 1
ATOM 1769 N N . TYR A 1 240 ? -11.108 -0.143 14.153 1.00 79.31 240 TYR A N 1
ATOM 1770 C CA . TYR A 1 240 ? -10.401 -0.558 15.364 1.00 79.31 240 TYR A CA 1
ATOM 1771 C C . TYR A 1 240 ? -11.390 -0.885 16.482 1.00 79.31 240 TYR A C 1
ATOM 1773 O O . TYR A 1 240 ? -11.996 0.005 17.078 1.00 79.31 240 TYR A O 1
ATOM 1781 N N . GLY A 1 241 ? -11.525 -2.173 16.797 1.00 68.44 241 GLY A N 1
ATOM 1782 C CA . GLY A 1 241 ? -12.401 -2.655 17.862 1.00 68.44 241 GLY A CA 1
ATOM 1783 C C . GLY A 1 241 ? -11.662 -2.955 19.169 1.00 68.44 241 GLY A C 1
ATOM 1784 O O . GLY A 1 241 ? -10.442 -3.101 19.217 1.00 68.44 241 GLY A O 1
ATOM 1785 N N . GLN A 1 242 ? -12.421 -3.073 20.265 1.00 62.69 242 GLN A N 1
ATOM 1786 C CA . GLN A 1 242 ? -11.873 -3.374 21.600 1.00 62.69 242 GLN A CA 1
ATOM 1787 C C . GLN A 1 242 ? -11.353 -4.815 21.734 1.00 62.69 242 GLN A C 1
ATOM 1789 O O . GLN A 1 242 ? -10.417 -5.058 22.490 1.00 62.69 242 GLN A O 1
ATOM 1794 N N . GLU A 1 243 ? -11.983 -5.770 21.041 1.00 68.81 243 GLU A N 1
ATOM 1795 C CA . GLU A 1 243 ? -11.640 -7.200 21.119 1.00 68.81 243 GLU A CA 1
ATOM 1796 C C . GLU A 1 243 ? -10.881 -7.700 19.882 1.00 68.81 243 GLU A C 1
ATOM 1798 O O . GLU A 1 243 ? -10.068 -8.620 19.993 1.00 68.81 243 GLU A O 1
ATOM 1803 N N . GLN A 1 244 ? -11.150 -7.101 18.720 1.00 75.44 244 GLN A N 1
ATOM 1804 C CA . GLN A 1 244 ? -10.501 -7.348 17.433 1.00 75.44 244 GLN A CA 1
ATOM 1805 C C . GLN A 1 244 ? -10.837 -6.203 16.468 1.00 75.44 244 GLN A C 1
ATOM 1807 O O . GLN A 1 244 ? -11.857 -5.537 16.640 1.00 75.44 244 GLN A O 1
ATOM 1812 N N . ASN A 1 245 ? -10.009 -6.015 15.447 1.00 83.69 245 ASN A N 1
ATOM 1813 C CA . ASN A 1 245 ? -10.256 -5.105 14.339 1.00 83.69 245 ASN A CA 1
ATOM 1814 C C . ASN A 1 245 ? -11.102 -5.779 13.252 1.00 83.69 245 ASN A C 1
ATOM 1816 O O . ASN A 1 245 ? -10.999 -6.992 13.017 1.00 83.69 245 ASN A O 1
ATOM 1820 N N . THR A 1 246 ? -11.885 -4.960 12.556 1.00 87.44 246 THR A N 1
ATOM 1821 C CA . THR A 1 246 ? -12.684 -5.359 11.398 1.00 87.44 246 THR A CA 1
ATOM 1822 C C . THR A 1 246 ? -12.117 -4.690 10.153 1.00 87.44 246 THR A C 1
ATOM 1824 O O . THR A 1 246 ? -11.975 -3.476 10.093 1.00 87.44 246 THR A O 1
ATOM 1827 N N . ALA A 1 247 ? -11.804 -5.467 9.127 1.00 89.81 247 ALA A N 1
ATOM 1828 C CA . ALA A 1 247 ? -11.494 -4.962 7.802 1.00 89.81 247 ALA A CA 1
ATOM 1829 C C . ALA A 1 247 ? -12.770 -4.828 6.976 1.00 89.81 247 ALA A C 1
ATOM 1831 O O . ALA A 1 247 ? -13.465 -5.815 6.732 1.00 89.81 247 ALA A O 1
ATOM 1832 N N . HIS A 1 248 ? -13.041 -3.625 6.493 1.00 92.38 248 HIS A N 1
ATOM 1833 C CA . HIS A 1 248 ? -14.104 -3.329 5.546 1.00 92.38 248 HIS A CA 1
ATOM 1834 C C . HIS A 1 248 ? -13.505 -3.342 4.146 1.00 92.38 248 HIS A C 1
ATOM 1836 O O . HIS A 1 248 ? -12.540 -2.631 3.885 1.00 92.38 248 HIS A O 1
ATOM 1842 N N . ILE A 1 249 ? -14.067 -4.152 3.250 1.00 93.38 249 ILE A N 1
ATOM 1843 C CA . ILE A 1 249 ? -13.662 -4.248 1.845 1.00 93.38 249 ILE A CA 1
ATOM 1844 C C . ILE A 1 249 ? -14.839 -3.790 0.993 1.00 93.38 249 ILE A C 1
ATOM 1846 O O . ILE A 1 249 ? -15.899 -4.422 0.993 1.00 93.38 249 ILE A O 1
ATOM 1850 N N . ILE A 1 250 ? -14.649 -2.691 0.273 1.00 93.31 250 ILE A N 1
ATOM 1851 C CA . ILE A 1 250 ? -15.654 -2.070 -0.588 1.00 93.31 250 ILE A CA 1
ATOM 1852 C C . ILE A 1 250 ? -15.200 -2.233 -2.032 1.00 93.31 250 ILE A C 1
ATOM 1854 O O . ILE A 1 250 ? -14.114 -1.779 -2.392 1.00 93.31 250 ILE A O 1
ATOM 1858 N N . LEU A 1 251 ? -16.028 -2.888 -2.848 1.00 94.00 251 LEU A N 1
ATOM 1859 C CA . LEU A 1 251 ? -15.791 -3.054 -4.280 1.00 94.00 251 LEU A CA 1
ATOM 1860 C C . LEU A 1 251 ? -16.573 -2.018 -5.071 1.00 94.00 251 LEU A C 1
ATOM 1862 O O . LEU A 1 251 ? -17.781 -1.876 -4.883 1.00 94.00 251 LEU A O 1
ATOM 1866 N N . TYR A 1 252 ? -15.878 -1.355 -5.982 1.00 94.56 252 TYR A N 1
ATOM 1867 C CA . TYR A 1 252 ? -16.406 -0.395 -6.935 1.00 94.56 252 TYR A CA 1
ATOM 1868 C C . TYR A 1 252 ? -16.356 -0.988 -8.341 1.00 94.56 252 TYR A C 1
ATOM 1870 O O . TYR A 1 252 ? -15.394 -1.677 -8.680 1.00 94.56 252 TYR A O 1
ATOM 1878 N N . ASP A 1 253 ? -17.364 -0.698 -9.160 1.00 93.81 253 ASP A N 1
ATOM 1879 C CA . ASP A 1 253 ? -17.284 -0.921 -10.605 1.00 93.81 253 ASP A CA 1
ATOM 1880 C C . ASP A 1 253 ? -16.369 0.118 -11.286 1.00 93.81 253 ASP A C 1
ATOM 1882 O O . ASP A 1 253 ? -15.915 1.080 -10.660 1.00 93.81 253 ASP A O 1
ATOM 1886 N N . ASP A 1 254 ? -16.116 -0.046 -12.587 1.00 92.19 254 ASP A N 1
ATOM 1887 C CA . ASP A 1 254 ? -15.310 0.903 -13.376 1.00 92.19 254 ASP A CA 1
ATOM 1888 C C . ASP A 1 254 ? -15.879 2.338 -13.384 1.00 92.19 254 ASP A C 1
ATOM 1890 O O . ASP A 1 254 ? -15.160 3.291 -13.683 1.00 92.19 254 ASP A O 1
ATOM 1894 N N . GLY A 1 255 ? -17.167 2.503 -13.066 1.00 93.12 255 GLY A N 1
ATOM 1895 C CA . GLY A 1 255 ? -17.854 3.789 -12.969 1.00 93.12 255 GLY A CA 1
ATOM 1896 C C . GLY A 1 255 ? -17.913 4.374 -11.555 1.00 93.12 255 GLY A C 1
ATOM 1897 O O . GLY A 1 255 ? -18.553 5.410 -11.377 1.00 93.12 255 GLY A O 1
ATOM 1898 N N . GLY A 1 256 ? -17.292 3.731 -10.561 1.00 91.88 256 GLY A N 1
ATOM 1899 C CA . GLY A 1 256 ? -17.272 4.192 -9.172 1.00 91.88 256 GLY A CA 1
ATOM 1900 C C . GLY A 1 256 ? -18.510 3.834 -8.346 1.00 91.88 256 GLY A C 1
ATOM 1901 O O . GLY A 1 256 ? -18.662 4.343 -7.235 1.00 91.88 256 GLY A O 1
ATOM 1902 N N . ASN A 1 257 ? -19.408 2.969 -8.832 1.00 93.06 257 ASN A N 1
ATOM 1903 C CA . ASN A 1 257 ? -20.554 2.514 -8.039 1.00 93.06 257 ASN A CA 1
ATOM 1904 C C . ASN A 1 257 ? -20.155 1.357 -7.124 1.00 93.06 257 ASN A C 1
ATOM 1906 O O . ASN A 1 257 ? -19.519 0.402 -7.568 1.00 93.06 257 ASN A O 1
ATOM 1910 N N . ILE A 1 258 ? -20.606 1.392 -5.868 1.00 92.19 258 ILE A N 1
ATOM 1911 C CA . ILE A 1 258 ? -20.384 0.300 -4.915 1.00 92.19 258 ILE A CA 1
ATOM 1912 C C . ILE A 1 258 ? -21.153 -0.947 -5.376 1.00 92.19 258 ILE A C 1
ATOM 1914 O O . ILE A 1 258 ? -22.385 -0.963 -5.397 1.00 92.19 258 ILE A O 1
ATOM 1918 N N . GLN A 1 259 ? -20.424 -2.007 -5.721 1.00 91.94 259 GLN A N 1
ATOM 1919 C CA . GLN A 1 259 ? -20.975 -3.318 -6.070 1.00 91.94 259 GLN A CA 1
ATOM 1920 C C . GLN A 1 259 ? -21.236 -4.175 -4.831 1.00 91.94 259 GLN A C 1
ATOM 1922 O O . GLN A 1 259 ? -22.230 -4.900 -4.768 1.00 91.94 259 GLN A O 1
ATOM 1927 N N . SER A 1 260 ? -20.337 -4.111 -3.848 1.00 91.00 260 SER A N 1
ATOM 1928 C CA . SER A 1 260 ? -20.456 -4.878 -2.612 1.00 91.00 260 SER A CA 1
ATOM 1929 C C . SER A 1 260 ? -19.623 -4.278 -1.492 1.00 91.00 260 SER A C 1
ATOM 1931 O O . SER A 1 260 ? -18.569 -3.694 -1.738 1.00 91.00 260 SER A O 1
ATOM 1933 N N . HIS A 1 261 ? -20.051 -4.535 -0.262 1.00 92.25 261 HIS A N 1
ATOM 1934 C CA . HIS A 1 261 ? -19.316 -4.233 0.956 1.00 92.25 261 HIS A CA 1
ATOM 1935 C C . HIS A 1 261 ? -19.287 -5.492 1.822 1.00 92.25 261 HIS A C 1
ATOM 1937 O O . HIS A 1 261 ? -20.333 -6.080 2.092 1.00 92.25 261 HIS A O 1
ATOM 1943 N N . SER A 1 262 ? -18.087 -5.936 2.187 1.00 91.19 262 SER A N 1
ATOM 1944 C CA . SER A 1 262 ? -17.857 -7.108 3.038 1.00 91.19 262 SER A CA 1
ATOM 1945 C C . SER A 1 262 ? -17.000 -6.728 4.239 1.00 91.19 262 SER A C 1
ATOM 1947 O O . SER A 1 262 ? -16.164 -5.829 4.147 1.00 91.19 262 SER A O 1
ATOM 1949 N N . THR A 1 263 ? -17.181 -7.431 5.353 1.00 91.56 263 THR A N 1
ATOM 1950 C CA . THR A 1 263 ? -16.426 -7.213 6.593 1.00 91.56 263 THR A CA 1
ATOM 1951 C C . THR A 1 263 ? -15.704 -8.486 7.007 1.00 91.56 263 THR A C 1
ATOM 1953 O O . THR A 1 263 ? -16.306 -9.558 7.001 1.00 91.56 263 THR A O 1
ATOM 1956 N N . VAL A 1 264 ? -14.439 -8.373 7.405 1.00 90.06 264 VAL A N 1
ATOM 1957 C CA . VAL A 1 264 ? -13.581 -9.500 7.790 1.00 90.06 264 VAL A CA 1
ATOM 1958 C C . VAL A 1 264 ? -12.937 -9.200 9.138 1.00 90.06 264 VAL A C 1
ATOM 1960 O O . VAL A 1 264 ? -12.332 -8.151 9.306 1.00 90.06 264 VAL A O 1
ATOM 1963 N N . ALA A 1 265 ? -12.994 -10.118 10.098 1.00 87.19 265 ALA A N 1
ATOM 1964 C CA . ALA A 1 265 ? -12.225 -9.968 11.334 1.00 87.19 265 ALA A CA 1
ATOM 1965 C C . ALA A 1 265 ? -10.727 -10.218 11.065 1.00 87.19 265 ALA A C 1
ATOM 1967 O O . ALA A 1 265 ? -10.359 -11.318 10.646 1.00 87.19 265 ALA A O 1
ATOM 1968 N N . THR A 1 266 ? -9.862 -9.227 11.311 1.00 75.69 266 THR A N 1
ATOM 1969 C CA . THR A 1 266 ? -8.422 -9.283 10.962 1.00 75.69 266 THR A CA 1
ATOM 1970 C C . THR A 1 266 ? -7.483 -9.335 12.168 1.00 75.69 266 THR A C 1
ATOM 1972 O O . THR A 1 266 ? -6.283 -9.108 12.037 1.00 75.69 266 THR A O 1
ATOM 1975 N N . GLY A 1 267 ? -7.999 -9.663 13.355 1.00 75.06 267 GLY A N 1
ATOM 1976 C CA . GLY A 1 267 ? -7.200 -9.654 14.582 1.00 75.06 267 GLY A CA 1
ATOM 1977 C C . GLY A 1 267 ? -6.835 -8.226 14.990 1.00 75.06 267 GLY A C 1
ATOM 1978 O O . GLY A 1 267 ? -7.671 -7.341 14.887 1.00 75.06 267 GLY A O 1
ATOM 1979 N N . TYR A 1 268 ? -5.619 -7.987 15.477 1.00 72.81 268 TYR A N 1
ATOM 1980 C CA . TYR A 1 268 ? -5.156 -6.640 15.837 1.00 72.81 268 TYR A CA 1
ATOM 1981 C C . TYR A 1 268 ? -4.194 -6.087 14.787 1.00 72.81 268 TYR A C 1
ATOM 1983 O O . TYR A 1 268 ? -3.380 -6.827 14.242 1.00 72.81 268 TYR A O 1
ATOM 1991 N N . GLY A 1 269 ? -4.235 -4.772 14.587 1.00 74.56 269 GLY A N 1
ATOM 1992 C CA . GLY A 1 269 ? -3.363 -4.054 13.661 1.00 74.56 269 GLY A CA 1
ATOM 1993 C C . GLY A 1 269 ? -4.076 -3.627 12.385 1.00 74.56 269 GLY A C 1
ATOM 1994 O O . GLY A 1 269 ? -5.172 -4.095 12.066 1.00 74.56 269 GLY A O 1
ATOM 1995 N N . ARG A 1 270 ? -3.451 -2.692 11.679 1.00 79.94 270 ARG A N 1
ATOM 1996 C CA . ARG A 1 270 ? -3.943 -2.163 10.406 1.00 79.94 270 ARG A CA 1
ATOM 1997 C C . ARG A 1 270 ? -3.749 -3.173 9.278 1.00 79.94 270 ARG A C 1
ATOM 1999 O O . ARG A 1 270 ? -2.804 -3.962 9.315 1.00 79.94 270 ARG A O 1
ATOM 2006 N N . MET A 1 271 ? -4.588 -3.130 8.248 1.00 87.06 271 MET A N 1
ATOM 2007 C CA . MET A 1 271 ? -4.308 -3.843 7.001 1.00 87.06 271 MET A CA 1
ATOM 2008 C C . MET A 1 271 ? -3.049 -3.310 6.307 1.00 87.06 271 MET A C 1
ATOM 2010 O O . MET A 1 271 ? -2.850 -2.103 6.181 1.00 87.06 271 MET A O 1
ATOM 2014 N N . THR A 1 272 ? -2.217 -4.229 5.822 1.00 87.12 272 THR A N 1
ATOM 2015 C CA . THR A 1 272 ? -0.911 -3.931 5.204 1.00 87.12 272 THR A CA 1
ATOM 2016 C C . THR A 1 272 ? -0.833 -4.383 3.750 1.00 87.12 272 THR A C 1
ATOM 2018 O O . THR A 1 272 ? -0.134 -3.755 2.958 1.00 87.12 272 THR A O 1
ATOM 2021 N N . ALA A 1 273 ? -1.609 -5.401 3.360 1.00 90.19 273 ALA A N 1
ATOM 2022 C CA . ALA A 1 273 ? -1.803 -5.770 1.961 1.00 90.19 273 ALA A CA 1
ATOM 2023 C C . ALA A 1 273 ? -3.222 -6.308 1.697 1.00 90.19 273 ALA A C 1
ATOM 2025 O O . ALA A 1 273 ? -3.793 -7.026 2.521 1.00 90.19 273 ALA A O 1
ATOM 2026 N N . LEU A 1 274 ? -3.764 -5.997 0.517 1.00 93.12 274 LEU A N 1
ATOM 2027 C CA . LEU A 1 274 ? -4.992 -6.573 -0.029 1.00 93.12 274 LEU A CA 1
ATOM 2028 C C . LEU A 1 274 ? -4.722 -7.000 -1.472 1.00 93.12 274 LEU A C 1
ATOM 2030 O O . LEU A 1 274 ? -4.341 -6.178 -2.301 1.00 93.12 274 LEU A O 1
ATOM 2034 N N . VAL A 1 275 ? -4.927 -8.280 -1.776 1.00 91.94 275 VAL A N 1
ATOM 2035 C CA . VAL A 1 275 ? -4.615 -8.844 -3.092 1.00 91.94 275 VAL A CA 1
ATOM 2036 C C . VAL A 1 275 ? -5.818 -9.616 -3.643 1.00 91.94 275 VAL A C 1
ATOM 2038 O O . VAL A 1 275 ? -6.176 -10.652 -3.068 1.00 91.94 275 VAL A O 1
ATOM 2041 N N . PRO A 1 276 ? -6.433 -9.178 -4.760 1.00 90.69 276 PRO A N 1
ATOM 2042 C CA . PRO A 1 276 ? -7.520 -9.912 -5.400 1.00 90.69 276 PRO A CA 1
ATOM 2043 C C . PRO A 1 276 ? -7.030 -11.262 -5.933 1.00 90.69 276 PRO A C 1
ATOM 2045 O O . PRO A 1 276 ? -5.888 -11.412 -6.378 1.00 90.69 276 PRO A O 1
ATOM 2048 N N . ARG A 1 277 ? -7.895 -12.278 -5.873 1.00 88.81 277 ARG A N 1
ATOM 2049 C CA . ARG A 1 277 ? -7.574 -13.646 -6.313 1.00 88.81 277 ARG A CA 1
ATOM 2050 C C . ARG A 1 277 ? -8.322 -14.006 -7.590 1.00 88.81 277 ARG A C 1
ATOM 2052 O O . ARG A 1 277 ? -9.484 -13.652 -7.759 1.00 88.81 277 ARG A O 1
ATOM 2059 N N . ILE A 1 278 ? -7.678 -14.792 -8.458 1.00 80.81 278 ILE A N 1
ATOM 2060 C CA . ILE A 1 278 ? -8.248 -15.215 -9.754 1.00 80.81 278 ILE A CA 1
ATOM 2061 C C . ILE A 1 278 ? -9.547 -16.012 -9.560 1.00 80.81 278 ILE A C 1
ATOM 2063 O O . ILE A 1 278 ? -10.480 -15.880 -10.347 1.00 80.81 278 ILE A O 1
ATOM 2067 N N . ASN A 1 279 ? -9.625 -16.802 -8.487 1.00 77.50 279 ASN A N 1
ATOM 2068 C CA . ASN A 1 279 ? -10.809 -17.593 -8.137 1.00 77.50 279 ASN A CA 1
ATOM 2069 C C . ASN A 1 279 ? -11.835 -16.819 -7.283 1.00 77.50 279 ASN A C 1
ATOM 2071 O O . ASN A 1 279 ? -12.721 -17.436 -6.696 1.00 77.50 279 ASN A O 1
ATOM 2075 N N . GLY A 1 280 ? -11.705 -15.493 -7.180 1.00 83.62 280 GLY A N 1
ATOM 2076 C CA . GLY A 1 280 ? -12.563 -14.636 -6.365 1.00 83.62 280 GLY A CA 1
ATOM 2077 C C . GLY A 1 280 ? -12.108 -14.503 -4.908 1.00 83.62 280 GLY A C 1
ATOM 2078 O O . GLY A 1 280 ? -11.375 -15.345 -4.372 1.00 83.62 280 GLY A O 1
ATOM 2079 N N . GLY A 1 281 ? -12.563 -13.424 -4.267 1.00 89.69 281 GLY A N 1
ATOM 2080 C CA . GLY A 1 281 ? -12.150 -13.023 -2.923 1.00 89.69 281 GLY A CA 1
ATOM 2081 C C . GLY A 1 281 ? -10.737 -12.439 -2.874 1.00 89.69 281 GLY A C 1
ATOM 2082 O O . GLY A 1 281 ? -10.170 -12.052 -3.900 1.00 89.69 281 GLY A O 1
ATOM 2083 N N . PHE A 1 282 ? -10.160 -12.400 -1.673 1.00 92.75 282 PHE A N 1
ATOM 2084 C CA . PHE A 1 282 ? -8.914 -11.685 -1.399 1.00 92.75 282 PHE A CA 1
ATOM 2085 C C . PHE A 1 282 ? -7.948 -12.497 -0.538 1.00 92.75 282 PHE A C 1
ATOM 2087 O O . PHE A 1 282 ? -8.356 -13.315 0.287 1.00 92.75 282 PHE A O 1
ATOM 2094 N N . ALA A 1 283 ? -6.652 -12.254 -0.727 1.00 92.94 283 ALA A N 1
ATOM 2095 C CA . ALA A 1 283 ? -5.648 -12.499 0.299 1.00 92.94 283 ALA A CA 1
ATOM 2096 C C . ALA A 1 283 ? -5.379 -11.181 1.035 1.00 92.94 283 ALA A C 1
ATOM 2098 O O . ALA A 1 283 ? -5.161 -10.150 0.397 1.00 92.94 283 ALA A O 1
ATOM 2099 N N . ILE A 1 284 ? -5.424 -11.224 2.361 1.00 92.12 284 ILE A N 1
ATOM 2100 C CA . ILE A 1 284 ? -5.308 -10.070 3.251 1.00 92.12 284 ILE A CA 1
ATOM 2101 C C . ILE A 1 284 ? -4.129 -10.296 4.188 1.00 92.12 284 ILE A C 1
ATOM 2103 O O . ILE A 1 284 ? -3.926 -11.408 4.681 1.00 92.12 284 ILE A O 1
ATOM 2107 N N . ALA A 1 285 ? -3.389 -9.228 4.450 1.00 89.75 285 ALA A N 1
ATOM 2108 C CA . ALA A 1 285 ? -2.381 -9.158 5.493 1.00 89.75 285 ALA A CA 1
ATOM 2109 C C . ALA A 1 285 ? -2.642 -7.970 6.424 1.00 89.75 285 ALA A C 1
ATOM 2111 O O . ALA A 1 285 ? -3.208 -6.954 6.009 1.00 89.75 285 ALA A O 1
ATOM 2112 N N . SER A 1 286 ? -2.185 -8.095 7.669 1.00 81.31 286 SER A N 1
ATOM 2113 C CA . SER A 1 286 ? -2.229 -7.025 8.669 1.00 81.31 286 SER A CA 1
ATOM 2114 C C . SER A 1 286 ? -0.845 -6.754 9.271 1.00 81.31 286 SER A C 1
ATOM 2116 O O . SER A 1 286 ? 0.142 -7.392 8.903 1.00 81.31 286 SER A O 1
ATOM 2118 N N . GLU A 1 287 ? -0.743 -5.776 10.168 1.00 75.94 287 GLU A N 1
ATOM 2119 C CA . GLU A 1 287 ? 0.459 -5.533 10.986 1.00 75.94 287 GLU A CA 1
ATOM 2120 C C . GLU A 1 287 ? 0.727 -6.657 11.988 1.00 75.94 287 GLU A C 1
ATOM 2122 O O . GLU A 1 287 ? 1.844 -6.788 12.497 1.00 75.94 287 GLU A O 1
ATOM 2127 N N . ASN A 1 288 ? -0.285 -7.481 12.263 1.00 77.06 288 ASN A N 1
ATOM 2128 C CA . ASN A 1 288 ? -0.047 -8.795 12.811 1.00 77.06 288 ASN A CA 1
ATOM 2129 C C . ASN A 1 288 ? 0.322 -9.732 11.645 1.00 77.06 288 ASN A C 1
ATOM 2131 O O . ASN A 1 288 ? -0.492 -9.887 10.730 1.00 77.06 288 ASN A O 1
ATOM 2135 N N . PRO A 1 289 ? 1.521 -10.336 11.650 1.00 72.50 289 PRO A N 1
ATOM 2136 C CA . PRO A 1 289 ? 2.032 -11.231 10.606 1.00 72.50 289 PRO A CA 1
ATOM 2137 C C . PRO A 1 289 ? 1.222 -12.531 10.458 1.00 72.50 289 PRO A C 1
ATOM 2139 O O . PRO A 1 289 ? 1.661 -13.638 10.774 1.00 72.50 289 PRO A O 1
ATOM 2142 N N . GLU A 1 290 ? 0.013 -12.379 9.937 1.00 84.25 290 GLU A N 1
ATOM 2143 C CA . GLU A 1 290 ? -0.942 -13.398 9.546 1.00 84.25 290 GLU A CA 1
ATOM 2144 C C . GLU A 1 290 ? -1.429 -13.078 8.132 1.00 84.25 290 GLU A C 1
ATOM 2146 O O . GLU A 1 290 ? -1.587 -11.917 7.749 1.00 84.25 290 GLU A O 1
ATOM 2151 N N . ILE A 1 291 ? -1.661 -14.133 7.357 1.00 90.06 291 ILE A N 1
ATOM 2152 C CA . ILE A 1 291 ? -2.323 -14.047 6.062 1.00 90.06 291 ILE A CA 1
ATOM 2153 C C . ILE A 1 291 ? -3.691 -14.697 6.190 1.00 90.06 291 ILE A C 1
ATOM 2155 O O . ILE A 1 291 ? -3.806 -15.840 6.642 1.00 90.06 291 ILE A O 1
ATOM 2159 N N . LEU A 1 292 ? -4.710 -13.979 5.742 1.00 91.44 292 LEU A N 1
ATOM 2160 C CA . LEU A 1 292 ? -6.087 -14.440 5.661 1.00 91.44 292 LEU A CA 1
ATOM 2161 C C . LEU A 1 292 ? -6.451 -14.618 4.192 1.00 91.44 292 LEU A C 1
ATOM 2163 O O . LEU A 1 292 ? -6.244 -13.719 3.378 1.00 91.44 292 LEU A O 1
ATOM 2167 N N . ARG A 1 293 ? -7.031 -15.764 3.845 1.00 93.06 293 ARG A N 1
ATOM 2168 C CA . ARG A 1 293 ? -7.716 -15.941 2.565 1.00 93.06 293 ARG A CA 1
ATOM 2169 C C . ARG A 1 293 ? -9.204 -15.860 2.811 1.00 93.06 293 ARG A C 1
ATOM 2171 O O . ARG A 1 293 ? -9.739 -16.683 3.548 1.00 93.06 293 ARG A O 1
ATOM 2178 N N . VAL A 1 294 ? -9.859 -14.917 2.152 1.00 92.69 294 VAL A N 1
ATOM 2179 C CA . VAL A 1 294 ? -11.308 -14.717 2.241 1.00 92.69 294 VAL A CA 1
ATOM 2180 C C . VAL A 1 294 ? -11.962 -14.922 0.892 1.00 92.69 294 VAL A C 1
ATOM 2182 O O . VAL A 1 294 ? -11.337 -14.647 -0.133 1.00 92.69 294 VAL A O 1
ATOM 2185 N N . ASP A 1 295 ? -13.194 -15.413 0.869 1.00 90.38 295 ASP A N 1
ATOM 2186 C CA . ASP A 1 295 ? -13.988 -15.465 -0.356 1.00 90.38 295 ASP A CA 1
ATOM 2187 C C . ASP A 1 295 ? -14.569 -14.085 -0.732 1.00 90.38 295 ASP A C 1
ATOM 2189 O O . ASP A 1 295 ? -14.226 -13.060 -0.143 1.00 90.38 295 ASP A O 1
ATOM 2193 N N . ALA A 1 296 ? -15.406 -14.038 -1.771 1.00 85.25 296 ALA A N 1
ATOM 2194 C CA . ALA A 1 296 ? -16.018 -12.793 -2.239 1.00 85.25 296 ALA A CA 1
ATOM 2195 C C . ALA A 1 296 ? -17.087 -12.224 -1.285 1.00 85.25 296 ALA A C 1
ATOM 2197 O O . ALA A 1 296 ? -17.462 -11.069 -1.442 1.00 85.25 296 ALA A O 1
ATOM 2198 N N . ALA A 1 297 ? -17.582 -13.018 -0.330 1.00 85.94 297 ALA A N 1
ATOM 2199 C CA . ALA A 1 297 ? -18.519 -12.575 0.700 1.00 85.94 297 ALA A CA 1
ATOM 2200 C C . ALA A 1 297 ? -17.803 -12.092 1.976 1.00 85.94 297 ALA A C 1
ATOM 2202 O O . ALA A 1 297 ? -18.460 -11.610 2.897 1.00 85.94 297 ALA A O 1
ATOM 2203 N N . GLY A 1 298 ? -16.472 -12.220 2.041 1.00 85.00 298 GLY A N 1
ATOM 2204 C CA . GLY A 1 298 ? -15.672 -11.897 3.222 1.00 85.00 298 GLY A CA 1
ATOM 2205 C C . GLY A 1 298 ? -15.526 -13.054 4.214 1.00 85.00 298 GLY A C 1
ATOM 2206 O O . GLY A 1 298 ? -14.953 -12.865 5.285 1.00 85.00 298 GLY A O 1
ATOM 2207 N N . GLU A 1 299 ? -15.983 -14.263 3.878 1.00 89.94 299 GLU A N 1
ATOM 2208 C CA . GLU A 1 299 ? -15.823 -15.422 4.758 1.00 89.94 299 GLU A CA 1
ATOM 2209 C C . GLU A 1 299 ? -14.381 -15.935 4.716 1.00 89.94 299 GLU A C 1
ATOM 2211 O O . GLU A 1 299 ? -13.798 -16.139 3.646 1.00 89.94 299 GLU A O 1
ATOM 2216 N N . VAL A 1 300 ? -13.795 -16.173 5.892 1.00 91.19 300 VAL A N 1
ATOM 2217 C CA . VAL A 1 300 ? -12.413 -16.657 6.018 1.00 91.19 300 VAL A CA 1
ATOM 2218 C C . VAL A 1 300 ? -12.340 -18.129 5.608 1.00 91.19 300 VAL A C 1
ATOM 2220 O O . VAL A 1 300 ? -12.812 -19.017 6.316 1.00 91.19 300 VAL A O 1
ATOM 2223 N N . LEU A 1 301 ? -11.689 -18.398 4.477 1.00 91.56 301 LEU A N 1
ATOM 2224 C CA . LEU A 1 301 ? -11.441 -19.745 3.962 1.00 91.56 301 LEU A CA 1
ATOM 2225 C C . LEU A 1 301 ? -10.309 -20.441 4.722 1.00 91.56 301 LEU A C 1
ATOM 2227 O O . LEU A 1 301 ? -10.406 -21.626 5.039 1.00 91.56 301 LEU A O 1
ATOM 2231 N N . TRP A 1 302 ? -9.224 -19.718 5.001 1.00 91.88 302 TRP A N 1
ATOM 2232 C CA . TRP A 1 302 ? -8.127 -20.186 5.847 1.00 91.88 302 TRP A CA 1
ATOM 2233 C C . TRP A 1 302 ? -7.312 -19.007 6.389 1.00 91.88 302 TRP A C 1
ATOM 2235 O O . TRP A 1 302 ? -7.361 -17.898 5.854 1.00 91.88 302 TRP A O 1
ATOM 2245 N N . LYS A 1 303 ? -6.538 -19.272 7.447 1.00 90.00 303 LYS A N 1
ATOM 2246 C CA . LYS A 1 303 ? -5.585 -18.327 8.038 1.00 90.00 303 LYS A CA 1
ATOM 2247 C C . LYS A 1 303 ? -4.228 -18.982 8.290 1.00 90.00 303 LYS A C 1
ATOM 2249 O O . LYS A 1 303 ? -4.179 -20.165 8.632 1.00 90.00 303 LYS A O 1
ATOM 2254 N N . GLN A 1 304 ? -3.151 -18.224 8.122 1.00 87.38 304 GLN A N 1
ATOM 2255 C CA . GLN A 1 304 ? -1.775 -18.690 8.286 1.00 87.38 304 GLN A CA 1
ATOM 2256 C C . GLN A 1 304 ? -0.963 -17.651 9.062 1.00 87.38 304 GLN A C 1
ATOM 2258 O O . GLN A 1 304 ? -0.673 -16.577 8.540 1.00 87.38 304 GLN A O 1
ATOM 2263 N N . SER A 1 305 ? -0.543 -17.986 10.280 1.00 85.56 305 SER A N 1
ATOM 2264 C CA . SER A 1 305 ? 0.377 -17.155 11.064 1.00 85.56 305 SER A CA 1
ATOM 2265 C C . SER A 1 305 ? 1.822 -17.358 10.586 1.00 85.56 305 SER A C 1
ATOM 2267 O O . SER A 1 305 ? 2.263 -18.495 10.405 1.00 85.56 305 SER A O 1
ATOM 2269 N N . LEU A 1 306 ? 2.558 -16.267 10.373 1.00 79.69 306 LEU A N 1
ATOM 2270 C CA . LEU A 1 306 ? 3.910 -16.272 9.796 1.00 79.69 306 LEU A CA 1
ATOM 2271 C C . LEU A 1 306 ? 5.036 -16.166 10.834 1.00 79.69 306 LEU A C 1
ATOM 2273 O O . LEU A 1 306 ? 6.175 -16.531 10.541 1.00 79.69 306 LEU A O 1
ATOM 2277 N N . VAL A 1 307 ? 4.740 -15.713 12.053 1.00 72.56 307 VAL A N 1
ATOM 2278 C CA . VAL A 1 307 ? 5.709 -15.651 13.162 1.00 72.56 307 VAL A CA 1
ATOM 2279 C C . VAL A 1 307 ? 5.113 -16.180 14.458 1.00 72.56 307 VAL A C 1
ATOM 2281 O O . VAL A 1 307 ? 3.904 -16.326 14.623 1.00 72.56 307 VAL A O 1
ATOM 2284 N N . ASN A 1 308 ? 6.009 -16.462 15.400 1.00 59.91 308 ASN A N 1
ATOM 2285 C CA . ASN A 1 308 ? 5.657 -16.831 16.761 1.00 59.91 308 ASN A CA 1
ATOM 2286 C C . ASN A 1 308 ? 5.268 -15.564 17.546 1.00 59.91 308 ASN A C 1
ATOM 2288 O O . ASN A 1 308 ? 5.988 -14.567 17.466 1.00 59.91 308 ASN A O 1
ATOM 2292 N N . GLU A 1 309 ? 4.187 -15.628 18.331 1.00 53.69 309 GLU A N 1
ATOM 2293 C CA . GLU A 1 309 ? 3.480 -14.512 19.006 1.00 53.69 309 GLU A CA 1
ATOM 2294 C C . GLU A 1 309 ? 4.370 -13.524 19.801 1.00 53.69 309 GLU A C 1
ATOM 2296 O O . GLU A 1 309 ? 3.940 -12.436 20.173 1.00 53.69 309 GLU A O 1
ATOM 2301 N N . SER A 1 310 ? 5.628 -13.875 20.075 1.00 45.91 310 SER A N 1
ATOM 2302 C CA . SER A 1 310 ? 6.556 -13.118 20.916 1.00 45.91 310 SER A CA 1
ATOM 2303 C C . SER A 1 310 ? 7.382 -12.028 20.213 1.00 45.91 310 SER A C 1
ATOM 2305 O O . SER A 1 310 ? 8.170 -11.377 20.898 1.00 45.91 310 SER A O 1
ATOM 2307 N N . ARG A 1 311 ? 7.313 -11.870 18.879 1.00 48.62 311 ARG A N 1
ATOM 2308 C CA . ARG A 1 311 ? 8.242 -10.987 18.125 1.00 48.62 311 ARG A CA 1
ATOM 2309 C C . ARG A 1 311 ? 7.710 -9.611 17.714 1.00 48.62 311 ARG A C 1
ATOM 2311 O O . ARG A 1 311 ? 8.509 -8.780 17.300 1.00 48.62 311 ARG A O 1
ATOM 2318 N N . GLY A 1 312 ? 6.439 -9.311 17.969 1.00 51.84 312 GLY A N 1
ATOM 2319 C CA . GLY A 1 312 ? 5.884 -7.985 17.693 1.00 51.84 312 GLY A CA 1
ATOM 2320 C C . GLY A 1 312 ? 5.552 -7.748 16.217 1.00 51.84 312 GLY A C 1
ATOM 2321 O O . GLY A 1 312 ? 5.733 -8.617 15.371 1.00 51.84 312 GLY A O 1
ATOM 2322 N N . MET A 1 313 ? 4.982 -6.570 15.969 1.00 56.47 313 MET A N 1
ATOM 2323 C CA . MET A 1 313 ? 4.316 -6.146 14.735 1.00 56.47 313 MET A CA 1
ATOM 2324 C C . MET A 1 313 ? 5.303 -6.059 13.563 1.00 56.47 313 MET A C 1
ATOM 2326 O O . MET A 1 313 ? 6.164 -5.181 13.543 1.00 56.47 313 MET A O 1
ATOM 2330 N N . ALA A 1 314 ? 5.171 -6.956 12.588 1.00 65.19 314 ALA A N 1
ATOM 2331 C CA . ALA A 1 314 ? 5.895 -6.904 11.322 1.00 65.19 314 ALA A CA 1
ATOM 2332 C C . ALA A 1 314 ? 4.857 -6.874 10.202 1.00 65.19 314 ALA A C 1
ATOM 2334 O O . ALA A 1 314 ? 4.025 -7.780 10.114 1.00 65.19 314 ALA A O 1
ATOM 2335 N N . SER A 1 315 ? 4.878 -5.827 9.373 1.00 76.44 315 SER A N 1
ATOM 2336 C CA . SER A 1 315 ? 3.932 -5.740 8.265 1.00 76.44 315 SER A CA 1
ATOM 2337 C C . SER A 1 315 ? 4.266 -6.800 7.218 1.00 76.44 315 SER A C 1
ATOM 2339 O O . SER A 1 315 ? 5.431 -7.151 7.007 1.00 76.44 315 SER A O 1
ATOM 2341 N N . VAL A 1 316 ? 3.227 -7.341 6.593 1.00 85.06 316 VAL A N 1
ATOM 2342 C CA . VAL A 1 316 ? 3.369 -8.352 5.553 1.00 85.06 316 VAL A CA 1
ATOM 2343 C C . VAL A 1 316 ? 2.932 -7.729 4.244 1.00 85.06 316 VAL A C 1
ATOM 2345 O O . VAL A 1 316 ? 1.781 -7.330 4.083 1.00 85.06 316 VAL A O 1
ATOM 2348 N N . SER A 1 317 ? 3.844 -7.690 3.287 1.00 89.56 317 SER A N 1
ATOM 2349 C CA . SER A 1 317 ? 3.517 -7.291 1.925 1.00 89.56 317 SER A CA 1
ATOM 2350 C C . SER A 1 317 ? 3.102 -8.511 1.120 1.00 89.56 317 SER A C 1
ATOM 2352 O O . SER A 1 317 ? 3.709 -9.578 1.242 1.00 89.56 317 SER A O 1
ATOM 2354 N N . LEU A 1 318 ? 2.094 -8.354 0.265 1.00 92.44 318 LEU A N 1
ATOM 2355 C CA . LEU A 1 318 ? 1.593 -9.419 -0.597 1.00 92.44 318 LEU A CA 1
ATOM 2356 C C . LEU A 1 318 ? 1.615 -8.987 -2.064 1.00 92.44 318 LEU A C 1
ATOM 2358 O O . LEU A 1 318 ? 1.309 -7.844 -2.389 1.00 92.44 318 LEU A O 1
ATOM 2362 N N . LEU A 1 319 ? 1.903 -9.939 -2.950 1.00 92.38 319 LEU A N 1
ATOM 2363 C CA . LEU A 1 319 ? 1.804 -9.774 -4.399 1.00 92.38 319 LEU A CA 1
ATOM 2364 C C . LEU A 1 319 ? 1.147 -11.002 -5.033 1.00 92.38 319 LEU A C 1
ATOM 2366 O O . LEU A 1 319 ? 1.623 -12.122 -4.844 1.00 92.38 319 LEU A O 1
ATOM 2370 N N . ALA A 1 320 ? 0.085 -10.810 -5.821 1.00 90.56 320 ALA A N 1
ATOM 2371 C CA . ALA A 1 320 ? -0.471 -11.879 -6.654 1.00 90.56 320 ALA A CA 1
ATOM 2372 C C . ALA A 1 320 ? 0.466 -12.230 -7.814 1.00 90.56 320 ALA A C 1
ATOM 2374 O O . ALA A 1 320 ? 1.060 -11.355 -8.434 1.00 90.56 320 ALA A O 1
ATOM 2375 N N . LEU A 1 321 ? 0.530 -13.522 -8.136 1.00 88.44 321 LEU A N 1
ATOM 2376 C CA . LEU A 1 321 ? 1.151 -14.030 -9.354 1.00 88.44 321 LEU A CA 1
ATOM 2377 C C . LEU A 1 321 ? 0.073 -14.545 -10.319 1.00 88.44 321 LEU A C 1
ATOM 2379 O O . LEU A 1 321 ? -0.990 -15.004 -9.889 1.00 88.44 321 LEU A O 1
ATOM 2383 N N . ASP A 1 322 ? 0.389 -14.556 -11.614 1.00 83.44 322 ASP A N 1
ATOM 2384 C CA . ASP A 1 322 ? -0.534 -14.925 -12.704 1.00 83.44 322 ASP A CA 1
ATOM 2385 C C . ASP A 1 322 ? -1.051 -16.375 -12.646 1.00 83.44 322 ASP A C 1
ATOM 2387 O O . ASP A 1 322 ? -2.022 -16.731 -13.310 1.00 83.44 322 ASP A O 1
ATOM 2391 N N . ASP A 1 323 ? -0.413 -17.242 -11.858 1.00 83.44 323 ASP A N 1
ATOM 2392 C CA . ASP A 1 323 ? -0.752 -18.662 -11.725 1.00 83.44 323 ASP A CA 1
ATOM 2393 C C . ASP A 1 323 ? -1.529 -18.990 -10.442 1.00 83.44 323 ASP A C 1
ATOM 2395 O O . ASP A 1 323 ? -1.479 -20.114 -9.938 1.00 83.44 323 ASP A O 1
ATOM 2399 N N . ASN A 1 324 ? -2.257 -18.006 -9.910 1.00 84.75 324 ASN A N 1
ATOM 2400 C CA . ASN A 1 324 ? -3.028 -18.115 -8.672 1.00 84.75 324 ASN A CA 1
ATOM 2401 C C . ASN A 1 324 ? -2.167 -18.487 -7.449 1.00 84.75 324 ASN A C 1
ATOM 2403 O O . ASN A 1 324 ? -2.674 -18.985 -6.442 1.00 84.75 324 ASN A O 1
ATOM 2407 N N . ARG A 1 325 ? -0.869 -18.186 -7.491 1.00 90.88 325 ARG A N 1
ATOM 2408 C CA . ARG A 1 325 ? -0.011 -18.106 -6.306 1.00 90.88 325 ARG A CA 1
ATOM 2409 C C . ARG A 1 325 ? 0.087 -16.661 -5.832 1.00 90.88 325 ARG A C 1
ATOM 2411 O O . ARG A 1 325 ? -0.490 -15.746 -6.430 1.00 90.88 325 ARG A O 1
ATOM 2418 N N . TYR A 1 326 ? 0.754 -16.456 -4.713 1.00 92.06 326 TYR A N 1
ATOM 2419 C CA . TYR A 1 326 ? 1.140 -15.131 -4.256 1.00 92.06 326 TYR A CA 1
ATOM 2420 C C . TYR A 1 326 ? 2.482 -15.204 -3.539 1.00 92.06 326 TYR A C 1
ATOM 2422 O O . TYR A 1 326 ? 2.885 -16.267 -3.060 1.00 92.06 326 TYR A O 1
ATOM 2430 N N . VAL A 1 327 ? 3.184 -14.079 -3.503 1.00 94.00 327 VAL A N 1
ATOM 2431 C CA . VAL A 1 327 ? 4.393 -13.904 -2.704 1.00 94.00 327 VAL A CA 1
ATOM 2432 C C . VAL A 1 327 ? 4.039 -13.081 -1.480 1.00 94.00 327 VAL A C 1
ATOM 2434 O O . VAL A 1 327 ? 3.373 -12.057 -1.601 1.00 94.00 327 VAL A O 1
ATOM 2437 N N . ALA A 1 328 ? 4.472 -13.554 -0.319 1.00 92.44 328 ALA A N 1
ATOM 2438 C CA . ALA A 1 328 ? 4.417 -12.832 0.936 1.00 92.44 328 ALA A CA 1
ATOM 2439 C C . ALA A 1 328 ? 5.831 -12.468 1.373 1.00 92.44 328 ALA A C 1
ATOM 2441 O O . ALA A 1 328 ? 6.734 -13.306 1.296 1.00 92.44 328 ALA A O 1
ATOM 2442 N N . VAL A 1 329 ? 6.013 -11.238 1.838 1.00 90.31 329 VAL A N 1
ATOM 2443 C CA . VAL A 1 329 ? 7.287 -10.751 2.366 1.00 90.31 329 VAL A CA 1
ATOM 2444 C C . VAL A 1 329 ? 7.059 -10.170 3.751 1.00 90.31 329 VAL A C 1
ATOM 2446 O O . VAL A 1 329 ? 6.174 -9.339 3.930 1.00 90.31 329 VAL A O 1
ATOM 2449 N N . TRP A 1 330 ? 7.833 -10.635 4.726 1.00 86.62 330 TRP A N 1
ATOM 2450 C CA . TRP A 1 330 ? 7.749 -10.209 6.120 1.00 86.62 330 TRP A CA 1
ATOM 2451 C C . TRP A 1 330 ? 9.112 -10.377 6.784 1.00 86.62 330 TRP A C 1
ATOM 2453 O O . TRP A 1 330 ? 9.822 -11.342 6.492 1.00 86.62 330 TRP A O 1
ATOM 2463 N N . GLU A 1 331 ? 9.465 -9.472 7.696 1.00 81.88 331 GLU A N 1
ATOM 2464 C CA . GLU A 1 331 ? 10.791 -9.458 8.326 1.00 81.88 331 GLU A CA 1
ATOM 2465 C C . GLU A 1 331 ? 11.910 -9.660 7.269 1.00 81.88 331 GLU A C 1
ATOM 2467 O O . GLU A 1 331 ? 11.990 -8.972 6.259 1.00 81.88 331 GLU A O 1
ATOM 2472 N N . GLU A 1 332 ? 12.762 -10.669 7.444 1.00 83.81 332 GLU A N 1
ATOM 2473 C CA . GLU A 1 332 ? 13.837 -10.999 6.508 1.00 83.81 332 GLU A CA 1
ATOM 2474 C C . GLU A 1 332 ? 13.482 -12.190 5.601 1.00 83.81 332 GLU A C 1
ATOM 2476 O O . GLU A 1 332 ? 14.368 -12.947 5.191 1.00 83.81 332 GLU A O 1
ATOM 2481 N N . GLN A 1 333 ? 12.197 -12.423 5.327 1.00 88.19 333 GLN A N 1
ATOM 2482 C CA . GLN A 1 333 ? 11.701 -13.600 4.614 1.00 88.19 333 GLN A CA 1
ATOM 2483 C C . GLN A 1 333 ? 10.833 -13.210 3.421 1.00 88.19 333 GLN A C 1
ATOM 2485 O O . GLN A 1 333 ? 9.962 -12.352 3.518 1.00 88.19 333 GLN A O 1
ATOM 2490 N N . ALA A 1 334 ? 11.023 -13.916 2.309 1.00 92.19 334 ALA A N 1
ATOM 2491 C CA . ALA A 1 334 ? 10.052 -13.980 1.226 1.00 92.19 334 ALA A CA 1
ATOM 2492 C C . ALA A 1 334 ? 9.582 -15.428 1.072 1.00 92.19 334 ALA A C 1
ATOM 2494 O O . ALA A 1 334 ? 10.397 -16.350 1.121 1.00 92.19 334 ALA A O 1
ATOM 2495 N N . ALA A 1 335 ? 8.291 -15.646 0.847 1.00 92.88 335 ALA A N 1
ATOM 2496 C CA . ALA A 1 335 ? 7.756 -16.965 0.534 1.00 92.88 335 ALA A CA 1
ATOM 2497 C C . ALA A 1 335 ? 6.727 -16.897 -0.584 1.00 92.88 335 ALA A C 1
ATOM 2499 O O . ALA A 1 335 ? 5.911 -15.980 -0.637 1.00 92.88 335 ALA A O 1
ATOM 2500 N N . CYS A 1 336 ? 6.729 -17.908 -1.448 1.00 94.19 336 CYS A N 1
ATOM 2501 C CA . CYS A 1 336 ? 5.633 -18.134 -2.379 1.00 94.19 336 CYS A CA 1
ATOM 2502 C C . CYS A 1 336 ? 4.672 -19.159 -1.802 1.00 94.19 336 CYS A C 1
ATOM 2504 O O . CYS A 1 336 ? 5.074 -20.223 -1.326 1.00 94.19 336 CYS A O 1
ATOM 2506 N N . MET A 1 337 ? 3.393 -18.841 -1.901 1.00 92.12 337 MET A N 1
ATOM 2507 C CA . MET A 1 337 ? 2.300 -19.615 -1.350 1.00 92.12 337 MET A CA 1
ATOM 2508 C C . MET A 1 337 ? 1.293 -19.932 -2.455 1.00 92.12 337 MET A C 1
ATOM 2510 O O . MET A 1 337 ? 1.030 -19.121 -3.348 1.00 92.12 337 MET A O 1
ATOM 2514 N N . ASN A 1 338 ? 0.712 -21.124 -2.390 1.00 91.25 338 ASN A N 1
ATOM 2515 C CA . ASN A 1 338 ? -0.458 -21.479 -3.181 1.00 91.25 338 ASN A CA 1
ATOM 2516 C C . ASN A 1 338 ? -1.716 -20.829 -2.589 1.00 91.25 338 ASN A C 1
ATOM 2518 O O . ASN A 1 338 ? -1.769 -20.526 -1.400 1.00 91.25 338 ASN A O 1
ATOM 2522 N N . ASP A 1 339 ? -2.778 -20.704 -3.387 1.00 88.06 339 ASP A N 1
ATOM 2523 C CA . ASP A 1 339 ? -4.066 -20.133 -2.948 1.00 88.06 339 ASP A CA 1
ATOM 2524 C C . ASP A 1 339 ? -4.712 -20.869 -1.758 1.00 88.06 339 ASP A C 1
ATOM 2526 O O . ASP A 1 339 ? -5.543 -20.304 -1.055 1.00 88.06 339 ASP A O 1
ATOM 2530 N N . ASN A 1 340 ? -4.327 -22.126 -1.510 1.00 88.62 340 ASN A N 1
ATOM 2531 C CA . ASN A 1 340 ? -4.771 -22.927 -0.364 1.00 88.62 340 ASN A CA 1
ATOM 2532 C C . ASN A 1 340 ? -3.910 -22.738 0.904 1.00 88.62 340 ASN A C 1
ATOM 2534 O O . ASN A 1 340 ? -4.063 -23.506 1.850 1.00 88.62 340 ASN A O 1
ATOM 2538 N N . GLY A 1 341 ? -2.962 -21.797 0.895 1.00 86.19 341 GLY A N 1
ATOM 2539 C CA . GLY A 1 341 ? -2.068 -21.509 2.019 1.00 86.19 341 GLY A CA 1
ATOM 2540 C C . GLY A 1 341 ? -0.854 -22.437 2.131 1.00 86.19 341 GLY A C 1
ATOM 2541 O O . GLY A 1 341 ? -0.060 -22.300 3.058 1.00 86.19 341 GLY A O 1
ATOM 2542 N N . THR A 1 342 ? -0.660 -23.385 1.204 1.00 90.88 342 THR A N 1
ATOM 2543 C CA . THR A 1 342 ? 0.541 -24.238 1.221 1.00 90.88 342 THR A CA 1
ATOM 2544 C C . THR A 1 342 ? 1.757 -23.496 0.671 1.00 90.88 342 THR A C 1
ATOM 2546 O O . THR A 1 342 ? 1.703 -22.901 -0.405 1.00 90.88 342 THR A O 1
ATOM 2549 N N . MET A 1 343 ? 2.869 -23.559 1.401 1.00 92.56 343 MET A N 1
ATOM 2550 C CA . MET A 1 343 ? 4.121 -22.908 1.024 1.00 92.56 343 MET A CA 1
ATOM 2551 C C . MET A 1 343 ? 4.849 -23.695 -0.070 1.00 92.56 343 MET A C 1
ATOM 2553 O O . MET A 1 343 ? 5.085 -24.895 0.072 1.00 92.56 343 MET A O 1
ATOM 2557 N N . VAL A 1 344 ? 5.205 -23.013 -1.158 1.00 94.44 344 VAL A N 1
ATOM 2558 C CA . VAL A 1 344 ? 5.947 -23.570 -2.301 1.00 94.44 344 VAL A CA 1
ATOM 2559 C C . VAL A 1 344 ? 7.448 -23.445 -2.071 1.00 94.44 344 VAL A C 1
ATOM 2561 O O . VAL A 1 344 ? 8.187 -24.414 -2.226 1.00 94.44 344 VAL A O 1
ATOM 2564 N N . TRP A 1 345 ? 7.890 -22.248 -1.695 1.00 95.25 345 TRP A N 1
ATOM 2565 C CA . TRP A 1 345 ? 9.273 -21.955 -1.346 1.00 95.25 345 TRP A CA 1
ATOM 2566 C C . TRP A 1 345 ? 9.323 -20.848 -0.302 1.00 95.25 345 TRP A C 1
ATOM 2568 O O . TRP A 1 345 ? 8.393 -20.050 -0.186 1.00 95.25 345 TRP A O 1
ATOM 2578 N N . GLN A 1 346 ? 10.431 -20.804 0.432 1.00 94.38 346 GLN A N 1
ATOM 2579 C CA . GLN A 1 346 ? 10.760 -19.742 1.369 1.00 94.38 346 GLN A CA 1
ATOM 2580 C C . GLN A 1 346 ? 12.241 -19.413 1.235 1.00 94.38 346 GLN A C 1
ATOM 2582 O O . GLN A 1 346 ? 13.088 -20.309 1.265 1.00 94.38 346 GLN A O 1
ATOM 2587 N N . THR A 1 347 ? 12.535 -18.127 1.112 1.00 93.56 347 THR A N 1
ATOM 2588 C CA . THR A 1 347 ? 13.874 -17.613 0.871 1.00 93.56 347 THR A CA 1
ATOM 2589 C C . THR A 1 347 ? 14.221 -16.573 1.928 1.00 93.56 347 THR A C 1
ATOM 2591 O O . THR A 1 347 ? 13.534 -15.552 2.026 1.00 93.56 347 THR A O 1
ATOM 2594 N N . PRO A 1 348 ? 15.306 -16.781 2.696 1.00 91.00 348 PRO A N 1
ATOM 2595 C CA . PRO A 1 348 ? 15.822 -15.750 3.577 1.00 91.00 348 PRO A CA 1
ATOM 2596 C C . PRO A 1 348 ? 16.438 -14.625 2.737 1.00 91.00 348 PRO A C 1
ATOM 2598 O O . PRO A 1 348 ? 17.335 -14.846 1.917 1.00 91.00 348 PRO A O 1
ATOM 2601 N N . LEU A 1 349 ? 15.963 -13.404 2.954 1.00 86.12 349 LEU A N 1
ATOM 2602 C CA . LEU A 1 349 ? 16.449 -12.210 2.272 1.00 86.12 349 LEU A CA 1
ATOM 2603 C C . LEU A 1 349 ? 17.793 -11.759 2.850 1.00 86.12 349 LEU A C 1
ATOM 2605 O O . LEU A 1 349 ? 18.677 -11.367 2.081 1.00 86.12 349 LEU A O 1
ATOM 2609 N N . GLY A 1 350 ? 17.982 -11.934 4.165 1.00 75.75 350 GLY A N 1
ATOM 2610 C CA . GLY A 1 350 ? 19.200 -11.554 4.886 1.00 75.75 350 GLY A CA 1
ATOM 2611 C C . GLY A 1 350 ? 19.408 -10.039 4.956 1.00 75.75 350 GLY A C 1
ATOM 2612 O O . GLY A 1 350 ? 20.550 -9.591 5.068 1.00 75.75 350 GLY A O 1
ATOM 2613 N N . ALA A 1 351 ? 18.325 -9.266 4.826 1.00 64.06 351 ALA A N 1
ATOM 2614 C CA . ALA A 1 351 ? 18.332 -7.820 4.992 1.00 64.06 351 ALA A CA 1
ATOM 2615 C C . ALA A 1 351 ? 18.626 -7.491 6.463 1.00 64.06 351 ALA A C 1
ATOM 2617 O O . ALA A 1 351 ? 18.030 -8.074 7.356 1.00 64.06 351 ALA A O 1
ATOM 2618 N N . VAL A 1 352 ? 19.583 -6.598 6.725 1.00 51.72 352 VAL A N 1
ATOM 2619 C CA . VAL A 1 352 ? 20.035 -6.286 8.091 1.00 51.72 352 VAL A CA 1
ATOM 2620 C C . VAL A 1 352 ? 19.565 -4.887 8.463 1.00 51.72 352 VAL A C 1
ATOM 2622 O O . VAL A 1 352 ? 20.344 -3.947 8.351 1.00 51.72 352 VAL A O 1
ATOM 2625 N N . GLY A 1 353 ? 18.324 -4.739 8.920 1.00 51.97 353 GLY A N 1
ATOM 2626 C CA . GLY A 1 353 ? 17.790 -3.454 9.383 1.00 51.97 353 GLY A CA 1
ATOM 2627 C C . GLY A 1 353 ? 16.375 -3.171 8.885 1.00 51.97 353 GLY A C 1
ATOM 2628 O O . GLY A 1 353 ? 15.918 -3.793 7.936 1.00 51.97 353 GLY A O 1
ATOM 2629 N N . GLY A 1 354 ? 15.697 -2.250 9.569 1.00 54.84 354 GLY A N 1
ATOM 2630 C CA . GLY A 1 354 ? 14.357 -1.774 9.223 1.00 54.84 354 GLY A CA 1
ATOM 2631 C C . GLY A 1 354 ? 13.244 -2.311 10.123 1.00 54.84 354 GLY A C 1
ATOM 2632 O O . GLY A 1 354 ? 13.298 -3.437 10.617 1.00 54.84 354 GLY A O 1
ATOM 2633 N N . ILE A 1 355 ? 12.237 -1.471 10.359 1.00 46.50 355 ILE A N 1
ATOM 2634 C CA . ILE A 1 355 ? 11.002 -1.818 11.070 1.00 46.50 355 ILE A CA 1
ATOM 2635 C C . ILE A 1 355 ? 9.822 -1.657 10.113 1.00 46.50 355 ILE A C 1
ATOM 2637 O O . ILE A 1 355 ? 9.100 -0.669 10.155 1.00 46.50 355 ILE A O 1
ATOM 2641 N N . GLY A 1 356 ? 9.578 -2.673 9.288 1.00 61.50 356 GLY A N 1
ATOM 2642 C CA . GLY A 1 356 ? 8.191 -3.069 9.067 1.00 61.50 356 GLY A CA 1
ATOM 2643 C C . GLY A 1 356 ? 7.779 -3.415 7.648 1.00 61.50 356 GLY A C 1
ATOM 2644 O O . GLY A 1 356 ? 7.136 -4.448 7.522 1.00 61.50 356 GLY A O 1
ATOM 2645 N N . TYR A 1 357 ? 8.086 -2.620 6.613 1.00 72.25 357 TYR A N 1
ATOM 2646 C CA . TYR A 1 357 ? 7.428 -2.728 5.294 1.00 72.25 357 TYR A CA 1
ATOM 2647 C C . TYR A 1 357 ? 8.371 -3.120 4.147 1.00 72.25 357 TYR A C 1
ATOM 2649 O O . TYR A 1 357 ? 9.427 -2.521 3.955 1.00 72.25 357 TYR A O 1
ATOM 2657 N N . HIS A 1 358 ? 7.965 -4.126 3.362 1.00 82.19 358 HIS A N 1
ATOM 2658 C CA . HIS A 1 358 ? 8.772 -4.709 2.282 1.00 82.19 358 HIS A CA 1
ATOM 2659 C C . HIS A 1 358 ? 8.014 -4.717 0.953 1.00 82.19 358 HIS A C 1
ATOM 2661 O O . HIS A 1 358 ? 7.415 -5.738 0.603 1.00 82.19 358 HIS A O 1
ATOM 2667 N N . PRO A 1 359 ? 7.945 -3.602 0.216 1.00 86.31 359 PRO A N 1
ATOM 2668 C CA . PRO A 1 359 ? 7.157 -3.556 -1.005 1.00 86.31 359 PRO A CA 1
ATOM 2669 C C . PRO A 1 359 ? 7.701 -4.551 -2.037 1.00 86.31 359 PRO A C 1
ATOM 2671 O O . PRO A 1 359 ? 8.912 -4.721 -2.210 1.00 86.31 359 PRO A O 1
ATOM 2674 N N . VAL A 1 360 ? 6.779 -5.252 -2.690 1.00 90.75 360 VAL A N 1
ATOM 2675 C CA . VAL A 1 360 ? 7.071 -6.352 -3.607 1.00 90.75 360 VAL A CA 1
ATOM 2676 C C . VAL A 1 360 ? 6.363 -6.113 -4.934 1.00 90.75 360 VAL A C 1
ATOM 2678 O O . VAL A 1 360 ? 5.169 -5.828 -4.974 1.00 90.75 360 VAL A O 1
ATOM 2681 N N . TYR A 1 361 ? 7.114 -6.243 -6.022 1.00 89.31 361 TYR A N 1
ATOM 2682 C CA . TYR A 1 361 ? 6.657 -5.939 -7.372 1.00 89.31 361 TYR A CA 1
ATOM 2683 C C . TYR A 1 361 ? 6.842 -7.139 -8.301 1.00 89.31 361 TYR A C 1
ATOM 2685 O O . TYR A 1 361 ? 7.793 -7.918 -8.127 1.00 89.31 361 TYR A O 1
ATOM 2693 N N . PRO A 1 362 ? 5.938 -7.317 -9.282 1.00 89.31 362 PRO A N 1
ATOM 2694 C CA . PRO A 1 362 ? 6.084 -8.353 -10.288 1.00 89.31 362 PRO A CA 1
ATOM 2695 C C . PRO A 1 362 ? 7.287 -8.039 -11.167 1.00 89.31 362 PRO A C 1
ATOM 2697 O O . PRO A 1 362 ? 7.684 -6.885 -11.335 1.00 89.31 362 PRO A O 1
ATOM 2700 N N . ALA A 1 363 ? 7.882 -9.086 -11.717 1.00 89.50 363 ALA A N 1
ATOM 2701 C CA . ALA A 1 363 ? 9.033 -8.956 -12.583 1.00 89.50 363 ALA A CA 1
ATOM 2702 C C . ALA A 1 363 ? 9.126 -10.174 -13.529 1.00 89.50 363 ALA A C 1
ATOM 2704 O O . ALA A 1 363 ? 8.412 -11.163 -13.319 1.00 89.50 363 ALA A O 1
ATOM 2705 N N . PRO A 1 364 ? 9.986 -10.144 -14.567 1.00 86.06 364 PRO A N 1
ATOM 2706 C CA . PRO A 1 364 ? 9.962 -11.106 -15.663 1.00 86.06 364 PRO A CA 1
ATOM 2707 C C . PRO A 1 364 ? 9.992 -12.565 -15.234 1.00 86.06 364 PRO A C 1
ATOM 2709 O O . PRO A 1 364 ? 10.525 -12.919 -14.176 1.00 86.06 364 PRO A O 1
ATOM 2712 N N . GLU A 1 365 ? 9.434 -13.405 -16.105 1.00 85.12 365 GLU A N 1
ATOM 2713 C CA . GLU A 1 365 ? 9.427 -14.866 -15.979 1.00 85.12 365 GLU A CA 1
ATOM 2714 C C . GLU A 1 365 ? 8.751 -15.383 -14.694 1.00 85.12 365 GLU A C 1
ATOM 2716 O O . GLU A 1 365 ? 8.971 -16.517 -14.263 1.00 85.12 365 GLU A O 1
ATOM 2721 N N . GLY A 1 366 ? 7.881 -14.566 -14.090 1.00 83.75 366 GLY A N 1
ATOM 2722 C CA . GLY A 1 366 ? 7.177 -14.892 -12.850 1.00 83.75 366 GLY A CA 1
ATOM 2723 C C . GLY A 1 366 ? 8.055 -14.801 -11.602 1.00 83.75 366 GLY A C 1
ATOM 2724 O O . GLY A 1 366 ? 7.733 -15.426 -10.592 1.00 83.75 366 GLY A O 1
ATOM 2725 N N . GLY A 1 367 ? 9.175 -14.077 -11.680 1.00 91.31 367 GLY A N 1
ATOM 2726 C CA . GLY A 1 367 ? 9.953 -13.682 -10.511 1.00 91.31 367 GLY A CA 1
ATOM 2727 C C . GLY A 1 367 ? 9.376 -12.440 -9.828 1.00 91.31 367 GLY A C 1
ATOM 2728 O O . GLY A 1 367 ? 8.426 -11.827 -10.306 1.00 91.31 367 GLY A O 1
ATOM 2729 N N . VAL A 1 368 ? 10.019 -12.005 -8.748 1.00 93.44 368 VAL A N 1
ATOM 2730 C CA . VAL A 1 368 ? 9.644 -10.784 -8.016 1.00 93.44 368 VAL A CA 1
ATOM 2731 C C . VAL A 1 368 ? 10.837 -9.870 -7.756 1.00 93.44 368 VAL A C 1
ATOM 2733 O O . VAL A 1 368 ? 11.992 -10.313 -7.766 1.00 93.44 368 VAL A O 1
ATOM 2736 N N . LEU A 1 369 ? 10.553 -8.589 -7.545 1.00 92.12 369 LEU A N 1
ATOM 2737 C CA . LEU A 1 369 ? 11.495 -7.595 -7.046 1.00 92.12 369 LEU A CA 1
ATOM 2738 C C . LEU A 1 369 ? 11.012 -7.132 -5.670 1.00 92.12 369 LEU A C 1
ATOM 2740 O O . LEU A 1 369 ? 9.901 -6.625 -5.543 1.00 92.12 369 LEU A O 1
ATOM 2744 N N . VAL A 1 370 ? 11.830 -7.346 -4.646 1.00 92.00 370 VAL A N 1
ATOM 2745 C CA . VAL A 1 370 ? 11.528 -6.984 -3.258 1.00 92.00 370 VAL A CA 1
ATOM 2746 C C . VAL A 1 370 ? 12.418 -5.823 -2.858 1.00 92.00 370 VAL A C 1
ATOM 2748 O O . VAL A 1 370 ? 13.627 -5.878 -3.088 1.00 92.00 370 VAL A O 1
ATOM 2751 N N . PHE A 1 371 ? 11.836 -4.810 -2.229 1.00 87.44 371 PHE A N 1
ATOM 2752 C CA . PHE A 1 371 ? 12.591 -3.747 -1.584 1.00 87.44 371 PHE A CA 1
ATOM 2753 C C . PHE A 1 371 ? 12.531 -3.895 -0.069 1.00 87.44 371 PHE A C 1
ATOM 2755 O O . PHE A 1 371 ? 11.525 -4.318 0.503 1.00 87.44 371 PHE A O 1
ATOM 2762 N N . SER A 1 372 ? 13.621 -3.533 0.586 1.00 82.06 372 SER A N 1
ATOM 2763 C CA . SER A 1 372 ? 13.704 -3.441 2.037 1.00 82.06 372 SER A CA 1
ATOM 2764 C C . SER A 1 372 ? 14.482 -2.196 2.427 1.00 82.06 372 SER A C 1
ATOM 2766 O O . SER A 1 372 ? 15.425 -1.809 1.731 1.00 82.06 372 SER A O 1
ATOM 2768 N N . GLU A 1 373 ? 14.140 -1.622 3.578 1.00 71.56 373 GLU A N 1
ATOM 2769 C CA . GLU A 1 373 ? 15.060 -0.740 4.289 1.00 71.56 373 GLU A CA 1
ATOM 2770 C C . GLU A 1 373 ? 16.350 -1.531 4.546 1.00 71.56 373 GLU A C 1
ATOM 2772 O O . GLU A 1 373 ? 16.356 -2.609 5.136 1.00 71.56 373 GLU A O 1
ATOM 2777 N N . GLY A 1 374 ? 17.436 -1.061 3.957 1.00 62.59 374 GLY A N 1
ATOM 2778 C CA . GLY A 1 374 ? 18.756 -1.651 4.046 1.00 62.59 374 GLY A CA 1
ATOM 2779 C C . GLY A 1 374 ? 19.415 -1.346 5.386 1.00 62.59 374 GLY A C 1
ATOM 2780 O O . GLY A 1 374 ? 18.789 -0.996 6.386 1.00 62.59 374 GLY A O 1
ATOM 2781 N N . ARG A 1 375 ? 20.737 -1.506 5.429 1.00 61.22 375 ARG A N 1
ATOM 2782 C CA . ARG A 1 375 ? 21.481 -1.393 6.681 1.00 61.22 375 ARG A CA 1
ATOM 2783 C C . ARG A 1 375 ? 21.473 0.036 7.213 1.00 61.22 375 ARG A C 1
ATOM 2785 O O . ARG A 1 375 ? 21.980 0.935 6.553 1.00 61.22 375 ARG A O 1
ATOM 2792 N N . ASN A 1 376 ? 21.029 0.199 8.458 1.00 66.69 376 ASN A N 1
ATOM 2793 C CA . ASN A 1 376 ? 21.229 1.434 9.212 1.00 66.69 376 ASN A CA 1
ATOM 2794 C C . ASN A 1 376 ? 22.729 1.636 9.445 1.00 66.69 376 ASN A C 1
ATOM 2796 O O . ASN A 1 376 ? 23.359 0.862 10.178 1.00 66.69 376 ASN A O 1
ATOM 2800 N N . VAL A 1 377 ? 23.305 2.669 8.835 1.00 63.00 377 VAL A N 1
ATOM 2801 C CA . VAL A 1 377 ? 24.707 3.036 9.048 1.00 63.00 377 VAL A CA 1
ATOM 2802 C C . VAL A 1 377 ? 24.758 4.358 9.795 1.00 63.00 377 VAL A C 1
ATOM 2804 O O . VAL A 1 377 ? 24.123 5.339 9.422 1.00 63.00 377 VAL A O 1
ATOM 2807 N N . PHE A 1 378 ? 25.523 4.378 10.883 1.00 65.44 378 PHE A N 1
ATOM 2808 C CA . PHE A 1 378 ? 25.841 5.617 11.574 1.00 65.44 378 PHE A CA 1
ATOM 2809 C C . PHE A 1 378 ? 27.001 6.294 10.841 1.00 65.44 378 PHE A C 1
ATOM 2811 O O . PHE A 1 378 ? 28.123 5.776 10.849 1.00 65.44 378 PHE A O 1
ATOM 2818 N N .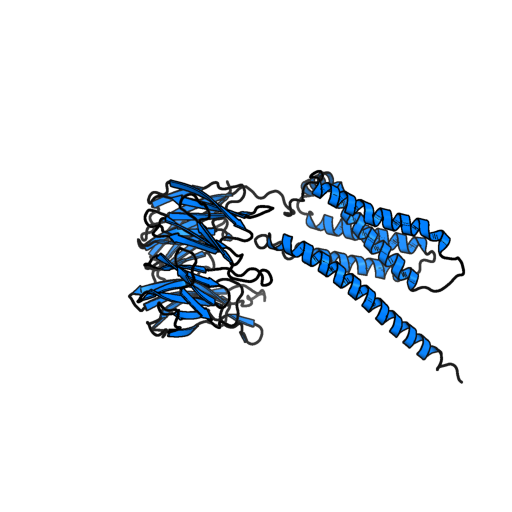 VAL A 1 379 ? 26.731 7.429 10.196 1.00 64.56 379 VAL A N 1
ATOM 2819 C CA . VAL A 1 379 ? 27.731 8.206 9.454 1.00 64.56 379 VAL A CA 1
ATOM 2820 C C . VAL A 1 379 ? 27.912 9.552 10.147 1.00 64.56 379 VAL A C 1
ATOM 2822 O O . VAL A 1 379 ? 27.080 10.452 10.060 1.00 64.56 379 VAL A O 1
ATOM 2825 N N . GLY A 1 380 ? 29.021 9.684 10.882 1.00 70.19 380 GLY A N 1
ATOM 2826 C CA . GLY A 1 380 ? 29.316 10.891 11.656 1.00 70.19 380 GLY A CA 1
ATOM 2827 C C . GLY A 1 380 ? 28.369 11.056 12.843 1.00 70.19 380 GLY A C 1
ATOM 2828 O O . GLY A 1 380 ? 28.542 10.381 13.850 1.00 70.19 380 GLY A O 1
ATOM 2829 N N . ASP A 1 381 ? 27.423 11.985 12.740 1.00 64.19 381 ASP A N 1
ATOM 2830 C CA . ASP A 1 381 ? 26.415 12.343 13.744 1.00 64.19 381 ASP A CA 1
ATOM 2831 C C . ASP A 1 381 ? 24.963 12.100 13.281 1.00 64.19 381 ASP A C 1
ATOM 2833 O O . ASP A 1 381 ? 24.026 12.501 13.974 1.00 64.19 381 ASP A O 1
ATOM 2837 N N . HIS A 1 382 ? 24.764 11.409 12.153 1.00 60.44 382 HIS A N 1
ATOM 2838 C CA . HIS A 1 382 ? 23.445 11.129 11.575 1.00 60.44 382 HIS A CA 1
ATOM 2839 C C . HIS A 1 382 ? 23.274 9.635 11.236 1.00 60.44 382 HIS A C 1
ATOM 2841 O O . HIS A 1 382 ? 24.249 8.883 11.139 1.00 60.44 382 HIS A O 1
ATOM 2847 N N . PHE A 1 383 ? 22.019 9.209 11.062 1.00 65.31 383 PHE A N 1
ATOM 2848 C CA . PHE A 1 383 ? 21.664 7.879 10.562 1.00 65.31 383 PHE A CA 1
ATOM 2849 C C . PHE A 1 383 ? 21.380 7.949 9.064 1.00 65.31 383 PHE A C 1
ATOM 2851 O O . PHE A 1 383 ? 20.625 8.815 8.627 1.00 65.31 383 PHE A O 1
ATOM 2858 N N . GLU A 1 384 ? 21.950 7.015 8.313 1.00 72.06 384 GLU A N 1
ATOM 2859 C CA . GLU A 1 384 ? 21.624 6.784 6.908 1.00 72.06 384 GLU A CA 1
ATOM 2860 C C . GLU A 1 384 ? 20.897 5.444 6.774 1.00 72.06 384 GLU A C 1
ATOM 2862 O O . GLU A 1 384 ? 21.290 4.450 7.405 1.00 72.06 384 GLU A O 1
ATOM 2867 N N . VAL A 1 385 ? 19.840 5.434 5.961 1.00 72.44 385 VAL A N 1
ATOM 2868 C CA . VAL A 1 385 ? 19.061 4.239 5.620 1.00 72.44 385 VAL A CA 1
ATOM 2869 C C . VAL A 1 385 ? 19.130 4.074 4.113 1.00 72.44 385 VAL A C 1
ATOM 2871 O O . VAL A 1 385 ? 18.568 4.877 3.378 1.00 72.44 385 VAL A O 1
ATOM 2874 N N . TYR A 1 386 ? 19.836 3.037 3.673 1.00 77.25 386 TYR A N 1
ATOM 2875 C CA . TYR A 1 386 ? 19.945 2.688 2.260 1.00 77.25 386 TYR A CA 1
ATOM 2876 C C . TYR A 1 386 ? 18.726 1.882 1.825 1.00 77.25 386 TYR A C 1
ATOM 2878 O O . TYR A 1 386 ? 18.210 1.090 2.603 1.00 77.25 386 TYR A O 1
ATOM 2886 N N . LEU A 1 387 ? 18.297 2.010 0.578 1.00 81.88 387 LEU A N 1
ATOM 2887 C CA . LEU A 1 387 ? 17.264 1.171 -0.012 1.00 81.88 387 LEU A CA 1
ATOM 2888 C C . LEU A 1 387 ? 17.905 -0.081 -0.630 1.00 81.88 387 LEU A C 1
ATOM 2890 O O . LEU A 1 387 ? 18.726 0.030 -1.536 1.00 81.88 387 LEU A O 1
ATOM 2894 N N . GLN A 1 388 ? 17.539 -1.285 -0.194 1.00 86.56 388 GLN A N 1
ATOM 2895 C CA . GLN A 1 388 ? 18.033 -2.519 -0.814 1.00 86.56 388 GLN A CA 1
ATOM 2896 C C . GLN A 1 388 ? 16.974 -3.104 -1.746 1.00 86.56 388 GLN A C 1
ATOM 2898 O O . GLN A 1 388 ? 15.837 -3.311 -1.332 1.00 86.56 388 GLN A O 1
ATOM 2903 N N . ALA A 1 389 ? 17.358 -3.428 -2.982 1.00 89.94 389 ALA A N 1
ATOM 2904 C CA . ALA A 1 389 ? 16.531 -4.197 -3.905 1.00 89.94 389 ALA A CA 1
ATOM 2905 C C . ALA A 1 389 ? 17.070 -5.625 -4.063 1.00 89.94 389 ALA A C 1
ATOM 2907 O O . ALA A 1 389 ? 18.276 -5.856 -4.225 1.00 89.94 389 ALA A O 1
ATOM 2908 N N . ILE A 1 390 ? 16.158 -6.592 -4.035 1.00 91.75 390 ILE A N 1
ATOM 2909 C CA . ILE A 1 390 ? 16.442 -8.023 -4.098 1.00 91.75 390 ILE A CA 1
ATOM 2910 C C . ILE A 1 390 ? 15.591 -8.632 -5.206 1.00 91.75 390 ILE A C 1
ATOM 2912 O O . ILE A 1 390 ? 14.361 -8.648 -5.133 1.00 91.75 390 ILE A O 1
ATOM 2916 N N . ARG A 1 391 ? 16.249 -9.174 -6.231 1.00 93.62 391 ARG A N 1
ATOM 2917 C CA . ARG A 1 391 ? 15.581 -9.865 -7.335 1.00 93.62 391 ARG A CA 1
ATOM 2918 C C . ARG A 1 391 ? 15.533 -11.359 -7.062 1.00 93.62 391 ARG A C 1
ATOM 2920 O O . ARG A 1 391 ? 16.579 -11.988 -6.887 1.00 93.62 391 ARG A O 1
ATOM 2927 N N . LEU A 1 392 ? 14.332 -11.929 -7.082 1.00 94.62 392 LEU A N 1
ATOM 2928 C CA . LEU A 1 392 ? 14.110 -13.369 -6.976 1.00 94.62 392 LEU A CA 1
ATOM 2929 C C . LEU A 1 392 ? 13.507 -13.919 -8.271 1.00 94.62 392 LEU A C 1
ATOM 2931 O O . LEU A 1 392 ? 12.647 -13.281 -8.879 1.00 94.62 392 LEU A O 1
ATOM 2935 N N . ASP A 1 393 ? 13.934 -15.113 -8.676 1.00 93.56 393 ASP A N 1
ATOM 2936 C CA . ASP A 1 393 ? 13.281 -15.869 -9.747 1.00 93.56 393 ASP A CA 1
ATOM 2937 C C . ASP A 1 393 ? 11.947 -16.493 -9.277 1.00 93.56 393 ASP A C 1
ATOM 2939 O O . ASP A 1 393 ? 11.561 -16.409 -8.107 1.00 93.56 393 ASP A O 1
ATOM 2943 N N . ARG A 1 394 ? 11.232 -17.165 -10.188 1.00 92.94 394 ARG A N 1
ATOM 2944 C CA . ARG A 1 394 ? 9.946 -17.832 -9.898 1.00 92.94 394 ARG A CA 1
ATOM 2945 C C . ARG A 1 394 ? 10.029 -18.934 -8.829 1.00 92.94 394 ARG A C 1
ATOM 2947 O O . ARG A 1 394 ? 9.009 -19.292 -8.227 1.00 92.94 394 ARG A O 1
ATOM 2954 N N . ASN A 1 395 ? 11.221 -19.480 -8.605 1.00 94.44 395 ASN A N 1
ATOM 2955 C CA . ASN A 1 395 ? 11.504 -20.538 -7.637 1.00 94.44 395 ASN A CA 1
ATOM 2956 C C . ASN A 1 395 ? 12.022 -19.986 -6.298 1.00 94.44 395 ASN A C 1
ATOM 2958 O O . ASN A 1 395 ? 12.344 -20.773 -5.410 1.00 94.44 395 ASN A O 1
ATOM 2962 N N . GLY A 1 396 ? 12.101 -18.660 -6.148 1.00 93.25 396 GLY A N 1
ATOM 2963 C CA . GLY A 1 396 ? 12.619 -18.007 -4.950 1.00 93.25 396 GLY A CA 1
ATOM 2964 C C . GLY A 1 396 ? 14.146 -17.955 -4.891 1.00 93.25 396 GLY A C 1
ATOM 2965 O O . GLY A 1 396 ? 14.699 -17.600 -3.851 1.00 93.25 396 GLY A O 1
ATOM 2966 N N . THR A 1 397 ? 14.862 -18.288 -5.966 1.00 95.31 397 THR A N 1
ATOM 2967 C CA . THR A 1 397 ? 16.319 -18.127 -6.012 1.00 95.31 397 THR A CA 1
ATOM 2968 C C . THR A 1 397 ? 16.650 -16.649 -6.119 1.00 95.31 397 THR A C 1
ATOM 2970 O O . THR A 1 397 ? 16.150 -15.962 -7.008 1.00 95.31 397 THR A O 1
ATOM 2973 N N . VAL A 1 398 ? 17.525 -16.148 -5.247 1.00 94.62 398 VAL A N 1
ATOM 2974 C CA . VAL A 1 398 ? 18.003 -14.766 -5.359 1.00 94.62 398 VAL A CA 1
ATOM 2975 C C . VAL A 1 398 ? 18.970 -14.659 -6.534 1.00 94.62 398 VAL A C 1
ATOM 2977 O O . VAL A 1 398 ? 20.047 -15.255 -6.501 1.00 94.62 398 VAL A O 1
ATOM 2980 N N . LEU A 1 399 ? 18.589 -13.885 -7.548 1.00 94.19 399 LEU A N 1
ATOM 2981 C CA . LEU A 1 399 ? 19.411 -13.612 -8.726 1.00 94.19 399 LEU A CA 1
ATOM 2982 C C . LEU A 1 399 ? 20.471 -12.556 -8.412 1.00 94.19 399 LEU A C 1
ATOM 2984 O O . LEU A 1 399 ? 21.644 -12.731 -8.736 1.00 94.19 399 LEU A O 1
ATOM 2988 N N . TRP A 1 400 ? 20.074 -11.482 -7.727 1.00 93.69 400 TRP A N 1
ATOM 2989 C CA . TRP A 1 400 ? 20.986 -10.431 -7.291 1.00 93.69 400 TRP A CA 1
ATOM 2990 C C . TRP A 1 400 ? 20.423 -9.622 -6.119 1.00 93.69 400 TRP A C 1
ATOM 2992 O O . TRP A 1 400 ? 19.225 -9.632 -5.833 1.00 93.69 400 TRP A O 1
ATOM 3002 N N . ARG A 1 401 ? 21.331 -8.911 -5.443 1.00 91.38 401 ARG A N 1
ATOM 3003 C CA . ARG A 1 401 ? 21.042 -7.875 -4.445 1.00 91.38 401 ARG A CA 1
ATOM 3004 C C . ARG A 1 401 ? 21.792 -6.607 -4.823 1.00 91.38 401 ARG A C 1
ATOM 3006 O O . ARG A 1 401 ? 22.923 -6.697 -5.321 1.00 91.38 401 ARG A O 1
ATOM 3013 N N . ARG A 1 402 ? 21.168 -5.457 -4.606 1.00 88.62 402 ARG A N 1
ATOM 3014 C CA . ARG A 1 402 ? 21.771 -4.144 -4.825 1.00 88.62 402 ARG A CA 1
ATOM 3015 C C . ARG A 1 402 ? 21.327 -3.196 -3.727 1.00 88.62 402 ARG A C 1
ATOM 3017 O O . ARG A 1 402 ? 20.144 -3.144 -3.410 1.00 88.62 402 ARG A O 1
ATOM 3024 N N . ASP A 1 403 ? 22.290 -2.470 -3.182 1.00 84.94 403 ASP A N 1
ATOM 3025 C CA . ASP A 1 403 ? 22.036 -1.385 -2.248 1.00 84.94 403 ASP A CA 1
ATOM 3026 C C . ASP A 1 403 ? 22.079 -0.076 -3.034 1.00 84.94 403 ASP A C 1
ATOM 3028 O O . ASP A 1 403 ? 23.019 0.185 -3.790 1.00 84.94 403 ASP A O 1
ATOM 3032 N N . PHE A 1 404 ? 21.044 0.726 -2.856 1.00 78.94 404 PHE A N 1
ATOM 3033 C CA . PHE A 1 404 ? 20.881 2.049 -3.426 1.00 78.94 404 PHE A CA 1
ATOM 3034 C C . PHE A 1 404 ? 20.703 3.037 -2.289 1.00 78.94 404 PHE A C 1
ATOM 3036 O O . PHE A 1 404 ? 20.278 2.677 -1.196 1.00 78.94 404 PHE A O 1
ATOM 3043 N N . GLY A 1 405 ? 21.029 4.293 -2.539 1.00 69.56 405 GLY A N 1
ATOM 3044 C CA . GLY A 1 405 ? 20.703 5.331 -1.588 1.00 69.56 405 GLY A CA 1
ATOM 3045 C C . GLY A 1 405 ? 21.614 6.531 -1.656 1.00 69.56 405 GLY A C 1
ATOM 3046 O O . GLY A 1 405 ? 22.660 6.536 -2.309 1.00 69.56 405 GLY A O 1
ATOM 3047 N N . SER A 1 406 ? 21.168 7.561 -0.966 1.00 62.41 406 SER A N 1
ATOM 3048 C CA . SER A 1 406 ? 21.871 8.819 -0.777 1.00 62.41 406 SER A CA 1
ATOM 3049 C C . SER A 1 406 ? 22.099 9.052 0.720 1.00 62.41 406 SER A C 1
ATOM 3051 O O . SER A 1 406 ? 21.666 8.256 1.542 1.00 62.41 406 SER A O 1
ATOM 3053 N N . GLY A 1 407 ? 22.840 10.094 1.107 1.00 64.62 407 GLY A N 1
ATOM 3054 C CA . GLY A 1 407 ? 23.201 10.351 2.514 1.00 64.62 407 GLY A CA 1
ATOM 3055 C C . GLY A 1 407 ? 22.037 10.809 3.414 1.00 64.62 407 GLY A C 1
ATOM 3056 O O . GLY A 1 407 ? 22.185 11.805 4.121 1.00 64.62 407 GLY A O 1
ATOM 3057 N N . GLY A 1 408 ? 20.871 10.158 3.346 1.00 73.56 408 GLY A N 1
ATOM 3058 C CA . GLY A 1 408 ? 19.641 10.513 4.056 1.00 73.56 408 GLY A CA 1
ATOM 3059 C C . GLY A 1 408 ? 18.799 9.300 4.471 1.00 73.56 408 GLY A C 1
ATOM 3060 O O . GLY A 1 408 ? 19.281 8.168 4.522 1.00 73.56 408 GLY A O 1
ATOM 3061 N N . LEU A 1 409 ? 17.537 9.560 4.826 1.00 72.44 409 LEU A N 1
ATOM 3062 C CA . LEU A 1 409 ? 16.522 8.525 5.026 1.00 72.44 409 LEU A CA 1
ATOM 3063 C C . LEU A 1 409 ? 15.822 8.272 3.693 1.00 72.44 409 LEU A C 1
ATOM 3065 O O . LEU A 1 409 ? 15.006 9.099 3.271 1.00 72.44 409 LEU A O 1
ATOM 3069 N N . ASP A 1 410 ? 16.174 7.173 3.031 1.00 79.81 410 ASP A N 1
ATOM 3070 C CA . ASP A 1 410 ? 15.618 6.835 1.727 1.00 79.81 410 ASP A CA 1
ATOM 3071 C C . ASP A 1 410 ? 14.311 6.031 1.875 1.00 79.81 410 ASP A C 1
ATOM 3073 O O . ASP A 1 410 ? 14.277 4.968 2.490 1.00 79.81 410 ASP A O 1
ATOM 3077 N N . GLU A 1 411 ? 13.229 6.549 1.298 1.00 82.12 411 GLU A N 1
ATOM 3078 C CA . GLU A 1 411 ? 11.880 5.981 1.284 1.00 82.12 411 GLU A CA 1
ATOM 3079 C C . GLU A 1 411 ? 11.514 5.587 -0.152 1.00 82.12 411 GLU A C 1
ATOM 3081 O O . GLU A 1 411 ? 11.582 6.416 -1.065 1.00 82.12 411 GLU A O 1
ATOM 3086 N N . LEU A 1 412 ? 11.099 4.336 -0.375 1.00 85.75 412 LEU A N 1
ATOM 3087 C CA . LEU A 1 412 ? 10.570 3.927 -1.677 1.00 85.75 412 LEU A CA 1
ATOM 3088 C C . LEU A 1 412 ? 9.171 4.521 -1.882 1.00 85.75 412 LEU A C 1
ATOM 3090 O O . LEU A 1 412 ? 8.250 4.197 -1.138 1.00 85.75 412 LEU A O 1
ATOM 3094 N N . LEU A 1 413 ? 8.999 5.305 -2.946 1.00 85.19 413 LEU A N 1
ATOM 3095 C CA . LEU A 1 413 ? 7.693 5.821 -3.366 1.00 85.19 413 LEU A CA 1
ATOM 3096 C C . LEU A 1 413 ? 7.007 4.866 -4.353 1.00 85.19 413 LEU A C 1
ATOM 3098 O O . LEU A 1 413 ? 5.784 4.749 -4.373 1.00 85.19 413 LEU A O 1
ATOM 3102 N N . GLY A 1 414 ? 7.789 4.164 -5.177 1.00 83.25 414 GLY A N 1
ATOM 3103 C CA . GLY A 1 414 ? 7.262 3.219 -6.150 1.00 83.25 414 GLY A CA 1
ATOM 3104 C C . GLY A 1 414 ? 8.322 2.493 -6.954 1.00 83.25 414 GLY A C 1
ATOM 3105 O O . GLY A 1 414 ? 9.381 3.047 -7.236 1.00 83.25 414 GLY A O 1
ATOM 3106 N N . ALA A 1 415 ? 8.005 1.280 -7.396 1.00 85.62 415 ALA A N 1
ATOM 3107 C CA . ALA A 1 415 ? 8.755 0.604 -8.443 1.00 85.62 415 ALA A CA 1
ATOM 3108 C C . ALA A 1 415 ? 7.804 -0.088 -9.421 1.00 85.62 415 ALA A C 1
ATOM 3110 O O . ALA A 1 415 ? 6.723 -0.532 -9.046 1.00 85.62 415 ALA A O 1
ATOM 3111 N N . TRP A 1 416 ? 8.181 -0.160 -10.690 1.00 83.38 416 TRP A N 1
ATOM 3112 C CA . TRP A 1 416 ? 7.417 -0.885 -11.700 1.00 83.38 416 TRP A CA 1
ATOM 3113 C C . TRP A 1 416 ? 8.319 -1.322 -12.841 1.00 83.38 416 TRP A C 1
ATOM 3115 O O . TRP A 1 416 ? 9.387 -0.761 -13.086 1.00 83.38 416 TRP A O 1
ATOM 3125 N N . GLU A 1 417 ? 7.876 -2.337 -13.565 1.00 81.06 417 GLU A N 1
ATOM 3126 C CA . GLU A 1 417 ? 8.520 -2.737 -14.801 1.00 81.06 417 GLU A CA 1
ATOM 3127 C C . GLU A 1 417 ? 8.031 -1.853 -15.954 1.00 81.06 417 GLU A C 1
ATOM 3129 O O . GLU A 1 417 ? 6.833 -1.746 -16.208 1.00 81.06 417 GLU A O 1
ATOM 3134 N N . THR A 1 418 ? 8.954 -1.198 -16.655 1.00 75.50 418 THR A N 1
ATOM 3135 C CA . THR A 1 418 ? 8.613 -0.360 -17.821 1.00 75.50 418 THR A CA 1
ATOM 3136 C C . THR A 1 418 ? 8.554 -1.190 -19.094 1.00 75.50 418 THR A C 1
ATOM 3138 O O . THR A 1 418 ? 7.686 -1.006 -19.942 1.00 75.50 418 THR A O 1
ATOM 3141 N N . VAL A 1 419 ? 9.504 -2.110 -19.227 1.00 78.44 419 VAL A N 1
ATOM 3142 C CA . VAL A 1 419 ? 9.593 -3.129 -20.274 1.00 78.44 419 VAL A CA 1
ATOM 3143 C C . VAL A 1 419 ? 10.254 -4.360 -19.657 1.00 78.44 419 VAL A C 1
ATOM 3145 O O . VAL A 1 419 ? 11.011 -4.179 -18.703 1.00 78.44 419 VAL A O 1
ATOM 3148 N N . PRO A 1 420 ? 10.045 -5.575 -20.199 1.00 81.94 420 PRO A N 1
ATOM 3149 C CA . PRO A 1 420 ? 10.673 -6.787 -19.682 1.00 81.94 420 PRO A CA 1
ATOM 3150 C C . PRO A 1 420 ? 12.174 -6.607 -19.402 1.00 81.94 420 PRO A C 1
ATOM 3152 O O . PRO A 1 420 ? 12.948 -6.322 -20.318 1.00 81.94 420 PRO A O 1
ATOM 3155 N N . GLY A 1 421 ? 12.567 -6.737 -18.135 1.00 81.81 421 GLY A N 1
ATOM 3156 C CA . GLY A 1 421 ? 13.941 -6.603 -17.657 1.00 81.81 421 GLY A CA 1
ATOM 3157 C C . GLY A 1 421 ? 14.399 -5.167 -17.383 1.00 81.81 421 GLY A C 1
ATOM 3158 O O . GLY A 1 421 ? 15.591 -4.959 -17.186 1.00 81.81 421 GLY A O 1
ATOM 3159 N N . ARG A 1 422 ? 13.507 -4.168 -17.377 1.00 88.25 422 ARG A N 1
ATOM 3160 C CA . ARG A 1 422 ? 13.828 -2.802 -16.931 1.00 88.25 422 ARG A CA 1
ATOM 3161 C C . ARG A 1 422 ? 12.880 -2.330 -15.850 1.00 88.25 422 ARG A C 1
ATOM 3163 O O . ARG A 1 422 ? 11.677 -2.192 -16.080 1.00 88.25 422 ARG A O 1
ATOM 3170 N N . PHE A 1 423 ? 13.455 -2.003 -14.704 1.00 88.94 423 PHE A N 1
ATOM 3171 C CA . PHE A 1 423 ? 12.718 -1.559 -13.531 1.00 88.94 423 PHE A CA 1
ATOM 3172 C C . PHE A 1 423 ? 12.899 -0.062 -13.371 1.00 88.94 423 PHE A C 1
ATOM 3174 O O . PHE A 1 423 ? 14.030 0.405 -13.281 1.00 88.94 423 PHE A O 1
ATOM 3181 N N . SER A 1 424 ? 11.794 0.668 -13.339 1.00 88.19 424 SER A N 1
ATOM 3182 C CA . SER A 1 424 ? 11.748 2.074 -12.963 1.00 88.19 424 SER A CA 1
ATOM 3183 C C . SER A 1 424 ? 11.476 2.178 -11.473 1.00 88.19 424 SER A C 1
ATOM 3185 O O . SER A 1 424 ? 10.591 1.493 -10.959 1.00 88.19 424 SER A O 1
ATOM 3187 N N . ILE A 1 425 ? 12.250 3.008 -10.784 1.00 89.31 425 ILE A N 1
ATOM 3188 C CA . ILE A 1 425 ? 12.171 3.199 -9.342 1.00 89.31 425 ILE A CA 1
ATOM 3189 C C . ILE A 1 425 ? 12.107 4.687 -9.049 1.00 89.31 425 ILE A C 1
ATOM 3191 O O . ILE A 1 425 ? 12.920 5.470 -9.539 1.00 89.31 425 ILE A O 1
ATOM 3195 N N . LEU A 1 426 ? 11.155 5.046 -8.199 1.00 88.50 426 LEU A N 1
ATOM 3196 C CA . LEU A 1 426 ? 10.990 6.370 -7.638 1.00 88.50 426 LEU A CA 1
ATOM 3197 C C . LEU A 1 426 ? 11.174 6.279 -6.124 1.00 88.50 426 LEU A C 1
ATOM 3199 O O . LEU A 1 426 ? 10.497 5.496 -5.451 1.00 88.50 426 LEU A O 1
ATOM 3203 N N . TYR A 1 427 ? 12.086 7.077 -5.582 1.00 88.38 427 TYR A N 1
ATOM 3204 C CA . TYR A 1 427 ? 12.329 7.131 -4.146 1.00 88.38 427 TYR A CA 1
ATOM 3205 C C . TYR A 1 427 ? 12.599 8.560 -3.682 1.00 88.38 427 TYR A C 1
ATOM 3207 O O . TYR A 1 427 ? 13.003 9.426 -4.460 1.00 88.38 427 TYR A O 1
ATOM 3215 N N . ARG A 1 428 ? 12.371 8.796 -2.396 1.00 87.62 428 ARG A N 1
ATOM 3216 C CA . ARG A 1 428 ? 12.623 10.059 -1.709 1.00 87.62 428 ARG A CA 1
ATOM 3217 C C . ARG A 1 428 ? 13.791 9.878 -0.767 1.00 87.62 428 ARG A C 1
ATOM 3219 O O . ARG A 1 428 ? 13.789 8.940 0.014 1.00 87.62 428 ARG A O 1
ATOM 3226 N N . SER A 1 429 ? 14.727 10.817 -0.758 1.00 87.50 429 SER A N 1
ATOM 3227 C CA . SER A 1 429 ? 15.696 10.944 0.325 1.00 87.50 429 SER A CA 1
ATOM 3228 C C . SER A 1 429 ? 15.365 12.125 1.215 1.00 87.50 429 SER A C 1
ATOM 3230 O O . SER A 1 429 ? 15.351 13.277 0.764 1.00 87.50 429 SER A O 1
ATOM 3232 N N . THR A 1 430 ? 15.139 11.846 2.493 1.00 84.31 430 THR A N 1
ATOM 3233 C CA . THR A 1 430 ? 14.903 12.873 3.504 1.00 84.31 430 THR A CA 1
ATOM 3234 C C . THR A 1 430 ? 16.188 13.168 4.260 1.00 84.31 430 THR A C 1
ATOM 3236 O O . THR A 1 430 ? 16.760 12.309 4.930 1.00 84.31 430 THR A O 1
ATOM 3239 N N . THR A 1 431 ? 16.629 14.418 4.190 1.00 83.06 431 THR A N 1
ATOM 3240 C CA . THR A 1 431 ? 17.756 14.933 4.976 1.00 83.06 431 THR A CA 1
ATOM 3241 C C . THR A 1 431 ? 17.260 15.940 6.005 1.00 83.06 431 THR A C 1
ATOM 3243 O O . THR A 1 431 ? 16.167 16.485 5.875 1.00 83.06 431 THR A O 1
ATOM 3246 N N . PHE A 1 432 ? 18.053 16.203 7.044 1.00 81.00 432 PHE A N 1
ATOM 3247 C CA . PHE A 1 432 ? 17.661 17.084 8.150 1.00 81.00 432 PHE A CA 1
ATOM 3248 C C . PHE A 1 432 ? 18.652 18.241 8.346 1.00 81.00 432 PHE A C 1
ATOM 3250 O O . PHE A 1 432 ? 19.275 18.357 9.409 1.00 81.00 432 PHE A O 1
ATOM 3257 N N . PRO A 1 433 ? 18.852 19.104 7.331 1.00 81.12 433 PRO A N 1
ATOM 3258 C CA . PRO A 1 433 ? 19.725 20.258 7.467 1.00 81.12 433 PRO A CA 1
ATOM 3259 C C . PRO A 1 433 ? 19.205 21.245 8.523 1.00 81.12 433 PRO A C 1
ATOM 3261 O O . PRO A 1 433 ? 18.011 21.338 8.824 1.00 81.12 433 PRO A O 1
ATOM 3264 N N . LYS A 1 434 ? 20.129 22.032 9.082 1.00 82.00 434 LYS A N 1
ATOM 3265 C CA . LYS A 1 434 ? 19.786 23.187 9.916 1.00 82.00 434 LYS A CA 1
ATOM 3266 C C . LYS A 1 434 ? 19.489 24.386 9.022 1.00 82.00 434 LYS A C 1
ATOM 3268 O O . LYS A 1 434 ? 20.288 24.718 8.148 1.00 82.00 434 LYS A O 1
ATOM 3273 N N . ASP A 1 435 ? 18.369 25.054 9.270 1.00 79.06 435 ASP A N 1
ATOM 3274 C CA . ASP A 1 435 ? 18.044 26.330 8.644 1.00 79.06 435 ASP A CA 1
ATOM 3275 C C . ASP A 1 435 ? 18.998 27.448 9.114 1.00 79.06 435 ASP A C 1
ATOM 3277 O O . ASP A 1 435 ? 19.844 27.267 9.996 1.00 79.06 435 ASP A O 1
ATOM 3281 N N . PHE A 1 436 ? 18.844 28.652 8.555 1.00 81.44 436 PHE A N 1
ATOM 3282 C CA . PHE A 1 436 ? 19.680 29.806 8.915 1.00 81.44 436 PHE A CA 1
ATOM 3283 C C . PHE A 1 436 ? 19.562 30.237 10.392 1.00 81.44 436 PHE A C 1
ATOM 3285 O O . PHE A 1 436 ? 20.383 31.021 10.868 1.00 81.44 436 PHE A O 1
ATOM 3292 N N . ARG A 1 437 ? 18.541 29.759 11.117 1.00 81.38 437 ARG A N 1
ATOM 3293 C CA . ARG A 1 437 ? 18.311 29.996 12.551 1.00 81.38 437 ARG A CA 1
ATOM 3294 C C . ARG A 1 437 ? 18.791 28.826 13.416 1.00 81.38 437 ARG A C 1
ATOM 3296 O O . ARG A 1 437 ? 18.647 28.883 14.635 1.00 81.38 437 ARG A O 1
ATOM 3303 N N . GLY A 1 438 ? 19.363 27.782 12.814 1.00 78.81 438 GLY A N 1
ATOM 3304 C CA . GLY A 1 438 ? 19.824 26.579 13.498 1.00 78.81 438 GLY A CA 1
ATOM 3305 C C . GLY A 1 438 ? 18.723 25.558 13.810 1.00 78.81 438 GLY A C 1
ATOM 3306 O O . GLY A 1 438 ? 19.009 24.580 14.503 1.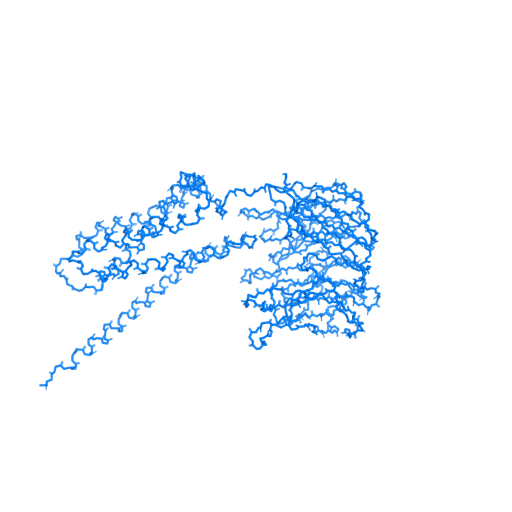00 78.81 438 GLY A O 1
ATOM 3307 N N . LYS A 1 439 ? 17.488 25.757 13.329 1.00 81.94 439 LYS A N 1
ATOM 3308 C CA . LYS A 1 439 ? 16.386 24.797 13.473 1.00 81.94 439 LYS A CA 1
ATOM 3309 C C . LYS A 1 439 ? 16.562 23.674 12.454 1.00 81.94 439 LYS A C 1
ATOM 3311 O O . LYS A 1 439 ? 16.789 23.938 11.281 1.00 81.94 439 LYS A O 1
ATOM 3316 N N . VAL A 1 440 ? 16.429 22.428 12.895 1.00 78.94 440 VAL A N 1
ATOM 3317 C CA . VAL A 1 440 ? 16.429 21.261 12.004 1.00 78.94 440 VAL A CA 1
ATOM 3318 C C . VAL A 1 440 ? 15.115 21.226 11.220 1.00 78.94 440 VAL A C 1
ATOM 3320 O O . VAL A 1 440 ? 14.041 21.283 11.825 1.00 78.94 440 VAL A O 1
ATOM 3323 N N . VAL A 1 441 ? 15.200 21.168 9.891 1.00 79.38 441 VAL A N 1
ATOM 3324 C CA . VAL A 1 441 ? 14.044 21.122 8.983 1.00 79.38 441 VAL A CA 1
ATOM 3325 C C . VAL A 1 441 ? 14.242 19.956 8.011 1.00 79.38 441 VAL A C 1
ATOM 3327 O O . VAL A 1 441 ? 15.354 19.807 7.506 1.00 79.38 441 VAL A O 1
ATOM 3330 N N . PRO A 1 442 ? 13.216 19.120 7.757 1.00 82.56 442 PRO A N 1
ATOM 3331 C CA . PRO A 1 442 ? 13.318 18.081 6.741 1.00 82.56 442 PRO A CA 1
ATOM 3332 C C . PRO A 1 442 ? 13.465 18.708 5.350 1.00 82.56 442 PRO A C 1
ATOM 3334 O O . PRO A 1 442 ? 12.782 19.678 5.020 1.00 82.56 442 PRO A O 1
ATOM 3337 N N . ALA A 1 443 ? 14.358 18.149 4.543 1.00 83.06 443 ALA A N 1
ATOM 3338 C CA . ALA A 1 443 ? 14.531 18.473 3.137 1.00 83.06 443 ALA A CA 1
ATOM 3339 C C . ALA A 1 443 ? 14.375 17.190 2.319 1.00 83.06 443 ALA A C 1
ATOM 3341 O O . ALA A 1 443 ? 15.155 16.246 2.484 1.00 83.06 443 ALA A O 1
ATOM 3342 N N . TYR A 1 444 ? 13.357 17.184 1.463 1.00 86.06 444 TYR A N 1
ATOM 3343 C CA . TYR A 1 444 ? 12.994 16.062 0.609 1.00 86.06 444 TYR A CA 1
ATOM 3344 C C . TYR A 1 444 ? 13.674 16.206 -0.747 1.00 86.06 444 TYR A C 1
ATOM 3346 O O . TYR A 1 444 ? 13.655 17.279 -1.347 1.00 86.06 444 TYR A O 1
ATOM 3354 N N . ASN A 1 445 ? 14.302 15.131 -1.211 1.00 86.56 445 ASN A N 1
ATOM 3355 C CA . ASN A 1 445 ? 14.899 15.058 -2.536 1.00 86.56 445 ASN A CA 1
ATOM 3356 C C . ASN A 1 445 ? 14.343 13.825 -3.241 1.00 86.56 445 ASN A C 1
ATOM 3358 O O . ASN A 1 445 ? 14.615 12.704 -2.814 1.00 86.56 445 ASN A O 1
ATOM 3362 N N . GLY A 1 446 ? 13.572 14.036 -4.303 1.00 88.00 446 GLY A N 1
ATOM 3363 C CA . GLY A 1 446 ? 13.078 12.958 -5.146 1.00 88.00 446 GLY A CA 1
ATOM 3364 C C . GLY A 1 446 ? 14.160 12.481 -6.108 1.00 88.00 446 GLY A C 1
ATOM 3365 O O . GLY A 1 446 ? 14.902 13.280 -6.684 1.00 88.00 446 GLY A O 1
ATOM 3366 N N . TYR A 1 447 ? 14.225 11.175 -6.319 1.00 88.31 447 TYR A N 1
ATOM 3367 C CA . TYR A 1 447 ? 15.138 10.551 -7.263 1.00 88.31 447 TYR A CA 1
ATOM 3368 C C . TYR A 1 447 ? 14.417 9.481 -8.065 1.00 88.31 447 TYR A C 1
ATOM 3370 O O . TYR A 1 447 ? 13.683 8.652 -7.524 1.00 88.31 447 TYR A O 1
ATOM 3378 N N . PHE A 1 448 ? 14.683 9.487 -9.362 1.00 88.88 448 PHE A N 1
ATOM 3379 C CA . PHE A 1 448 ? 14.210 8.478 -10.284 1.00 88.88 448 PHE A CA 1
ATOM 3380 C C . PHE A 1 448 ? 15.400 7.733 -10.880 1.00 88.88 448 PHE A C 1
ATOM 3382 O O . PHE A 1 448 ? 16.399 8.351 -11.268 1.00 88.88 448 PHE A O 1
ATOM 3389 N N . PHE A 1 449 ? 15.299 6.409 -10.960 1.00 88.75 449 PHE A N 1
ATOM 3390 C CA . PHE A 1 449 ? 16.306 5.601 -11.624 1.00 88.75 449 PHE A CA 1
ATOM 3391 C C . PHE A 1 449 ? 15.753 4.371 -12.330 1.00 88.75 449 PHE A C 1
ATOM 3393 O O . PHE A 1 449 ? 14.715 3.827 -11.960 1.00 88.75 449 PHE A O 1
ATOM 3400 N N . ILE A 1 450 ? 16.499 3.920 -13.339 1.00 89.44 450 ILE A N 1
ATOM 3401 C CA . ILE A 1 450 ? 16.199 2.707 -14.099 1.00 89.44 450 ILE A CA 1
ATOM 3402 C C . ILE A 1 450 ? 17.290 1.677 -13.846 1.00 89.44 450 ILE A C 1
ATOM 3404 O O . ILE A 1 450 ? 18.478 1.970 -14.006 1.00 89.44 450 ILE A O 1
ATOM 3408 N N . LEU A 1 451 ? 16.880 0.461 -13.502 1.00 90.69 451 LEU A N 1
ATOM 3409 C CA . LEU A 1 451 ? 17.745 -0.710 -13.440 1.00 90.69 451 LEU A CA 1
ATOM 3410 C C . LEU A 1 451 ? 17.534 -1.593 -14.661 1.00 90.69 451 LEU A C 1
ATOM 3412 O O . LEU A 1 451 ? 16.404 -1.757 -15.128 1.00 90.69 451 LEU A O 1
ATOM 3416 N N . ASP A 1 452 ? 18.616 -2.199 -15.135 1.00 90.75 452 ASP A N 1
ATOM 3417 C CA . ASP A 1 452 ? 18.534 -3.318 -16.064 1.00 90.75 452 ASP A CA 1
ATOM 3418 C C . ASP A 1 452 ? 18.184 -4.640 -15.348 1.00 90.75 452 ASP A C 1
ATOM 3420 O O . ASP A 1 452 ? 18.001 -4.705 -14.128 1.00 90.75 452 ASP A O 1
ATOM 3424 N N . GLU A 1 453 ? 18.109 -5.724 -16.119 1.00 88.94 453 GLU A N 1
ATOM 3425 C CA . GLU A 1 453 ? 17.730 -7.050 -15.630 1.00 88.94 453 GLU A CA 1
ATOM 3426 C C . GLU A 1 453 ? 18.722 -7.607 -14.593 1.00 88.94 453 GLU A C 1
ATOM 3428 O O . GLU A 1 453 ? 18.345 -8.402 -13.727 1.00 88.94 453 GLU A O 1
ATOM 3433 N N . ASN A 1 454 ? 19.977 -7.152 -14.635 1.00 90.31 454 ASN A N 1
ATOM 3434 C CA . ASN A 1 454 ? 21.048 -7.553 -13.725 1.00 90.31 454 ASN A CA 1
ATOM 3435 C C . ASN A 1 454 ? 21.110 -6.683 -12.459 1.00 90.31 454 ASN A C 1
ATOM 3437 O O . ASN A 1 454 ? 21.919 -6.965 -11.565 1.00 90.31 454 ASN A O 1
ATOM 3441 N N . GLY A 1 455 ? 20.260 -5.654 -12.369 1.00 89.25 455 GLY A N 1
ATOM 3442 C CA . GLY A 1 455 ? 20.245 -4.680 -11.282 1.00 89.25 455 GLY A CA 1
ATOM 3443 C C . GLY A 1 455 ? 21.293 -3.579 -11.445 1.00 89.25 45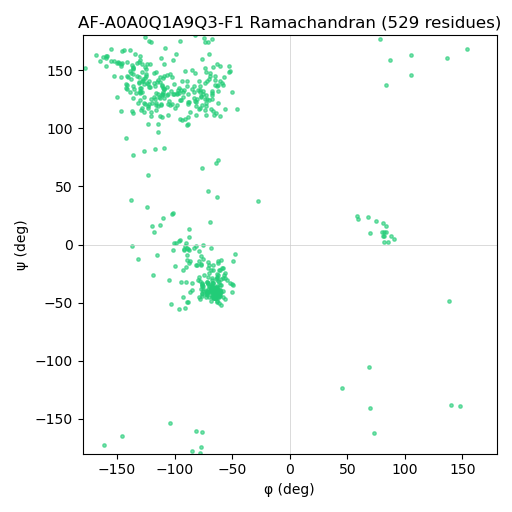5 GLY A C 1
ATOM 3444 O O . GLY A 1 455 ? 21.659 -2.939 -10.459 1.00 89.25 455 GLY A O 1
ATOM 3445 N N . ASP A 1 456 ? 21.819 -3.374 -12.651 1.00 91.00 456 ASP A N 1
ATOM 3446 C CA . ASP A 1 456 ? 22.795 -2.325 -12.916 1.00 91.00 456 ASP A CA 1
ATOM 3447 C C . ASP A 1 456 ? 22.081 -1.022 -13.306 1.00 91.00 456 ASP A C 1
ATOM 3449 O O . ASP A 1 456 ? 21.107 -1.007 -14.063 1.00 91.00 456 ASP A O 1
ATOM 3453 N N . LEU A 1 457 ? 22.560 0.089 -12.740 1.00 90.75 457 LEU A N 1
ATOM 3454 C CA . LEU A 1 457 ? 21.976 1.417 -12.915 1.00 90.75 457 LEU A CA 1
ATOM 3455 C C . LEU A 1 457 ? 22.179 1.912 -14.353 1.00 90.75 457 LEU A C 1
ATOM 3457 O O . LEU A 1 457 ? 23.312 2.138 -14.781 1.00 90.75 457 LEU A O 1
ATOM 3461 N N . MET A 1 458 ? 21.082 2.112 -15.081 1.00 89.19 458 MET A N 1
ATOM 3462 C CA . MET A 1 458 ? 21.090 2.624 -16.453 1.00 89.19 458 MET A CA 1
ATOM 3463 C C . MET A 1 458 ? 20.947 4.144 -16.510 1.00 89.19 458 MET A C 1
ATOM 3465 O O . MET A 1 458 ? 21.646 4.812 -17.270 1.00 89.19 458 MET A O 1
ATOM 3469 N N . GLU A 1 459 ? 20.018 4.679 -15.723 1.00 88.38 459 GLU A N 1
ATOM 3470 C CA . GLU A 1 459 ? 19.667 6.094 -15.691 1.00 88.38 459 GLU A CA 1
ATOM 3471 C C . GLU A 1 459 ? 19.388 6.511 -14.253 1.00 88.38 459 GLU A C 1
ATOM 3473 O O . GLU A 1 459 ? 18.873 5.720 -13.465 1.00 88.38 459 GLU A O 1
ATOM 3478 N N . PHE A 1 460 ? 19.751 7.746 -13.921 1.00 87.81 460 PHE A N 1
ATOM 3479 C CA . PHE A 1 460 ? 19.506 8.355 -12.623 1.00 87.81 460 PHE A CA 1
ATOM 3480 C C . PHE A 1 460 ? 19.359 9.861 -12.801 1.00 87.81 460 PHE A C 1
ATOM 3482 O O . PHE A 1 460 ? 20.251 10.510 -13.359 1.00 87.81 460 PHE A O 1
ATOM 3489 N N . HIS A 1 461 ? 18.269 10.425 -12.294 1.00 86.38 461 HIS A N 1
ATOM 3490 C CA . HIS A 1 461 ? 18.100 11.868 -12.214 1.00 86.38 461 HIS A CA 1
ATOM 3491 C C . HIS A 1 461 ? 17.292 12.269 -10.979 1.00 86.38 461 HIS A C 1
ATOM 3493 O O . HIS A 1 461 ? 16.484 11.508 -10.448 1.00 86.38 461 HIS A O 1
ATOM 3499 N N . ALA A 1 462 ? 17.526 13.496 -10.517 1.00 88.00 462 ALA A N 1
ATOM 3500 C CA . ALA A 1 462 ? 16.685 14.105 -9.499 1.00 88.00 462 ALA A CA 1
ATOM 3501 C C . ALA A 1 462 ? 15.308 14.423 -10.094 1.00 88.00 462 ALA A C 1
ATOM 3503 O O . ALA A 1 462 ? 15.196 14.751 -11.279 1.00 88.00 462 ALA A O 1
ATOM 3504 N N . VAL A 1 463 ? 14.276 14.338 -9.266 1.00 86.81 463 VAL A N 1
ATOM 3505 C CA . VAL A 1 463 ? 12.913 14.730 -9.617 1.00 86.81 463 VAL A CA 1
ATOM 3506 C C . VAL A 1 463 ? 12.337 15.646 -8.548 1.00 86.81 463 VAL A C 1
ATOM 3508 O O . VAL A 1 463 ? 12.810 15.689 -7.411 1.00 86.81 463 VAL A O 1
ATOM 3511 N N . GLU A 1 464 ? 11.326 16.412 -8.937 1.00 83.62 464 GLU A N 1
ATOM 3512 C CA . GLU A 1 464 ? 10.616 17.285 -8.011 1.00 83.62 464 GLU A CA 1
ATOM 3513 C C . GLU A 1 464 ? 9.724 16.440 -7.098 1.00 83.62 464 GLU A C 1
ATOM 3515 O O . GLU A 1 464 ? 8.909 15.648 -7.582 1.00 83.62 464 GLU A O 1
ATOM 3520 N N . ASP A 1 465 ? 9.917 16.611 -5.792 1.00 82.81 465 ASP A N 1
ATOM 3521 C CA . ASP A 1 465 ? 9.172 15.956 -4.725 1.00 82.81 465 ASP A CA 1
ATOM 3522 C C . ASP A 1 465 ? 8.843 16.991 -3.648 1.00 82.81 465 ASP A C 1
ATOM 3524 O O . ASP A 1 465 ? 9.730 17.546 -2.995 1.00 82.81 465 ASP A O 1
ATOM 3528 N N . ASP A 1 466 ? 7.550 17.245 -3.482 1.00 73.44 466 ASP A N 1
ATOM 3529 C CA . ASP A 1 466 ? 7.021 18.252 -2.566 1.00 73.44 466 ASP A CA 1
ATOM 3530 C C . ASP A 1 466 ? 6.948 17.753 -1.110 1.00 73.44 466 ASP A C 1
ATOM 3532 O O . ASP A 1 466 ? 6.557 18.503 -0.215 1.00 73.44 466 ASP A O 1
ATOM 3536 N N . GLY A 1 467 ? 7.333 16.495 -0.848 1.00 73.62 467 GLY A N 1
ATOM 3537 C CA . GLY A 1 467 ? 7.340 15.907 0.495 1.00 73.62 467 GLY A CA 1
ATOM 3538 C C . GLY A 1 467 ? 5.987 15.376 0.976 1.00 73.62 467 GLY A C 1
ATOM 3539 O O . GLY A 1 467 ? 5.865 15.001 2.139 1.00 73.62 467 GLY A O 1
ATOM 3540 N N . GLU A 1 468 ? 4.979 15.347 0.102 1.00 84.50 468 GLU A N 1
ATOM 3541 C CA . GLU A 1 468 ? 3.621 14.857 0.389 1.00 84.50 468 GLU A CA 1
ATOM 3542 C C . GLU A 1 468 ? 3.404 13.459 -0.239 1.00 84.50 468 GLU A C 1
ATOM 3544 O O . GLU A 1 468 ? 4.357 12.690 -0.399 1.00 84.50 468 GLU A O 1
ATOM 3549 N N . THR A 1 469 ? 2.170 13.065 -0.567 1.00 88.75 469 THR A N 1
ATOM 3550 C CA . THR A 1 469 ? 1.899 11.749 -1.169 1.00 88.75 469 THR A CA 1
ATOM 3551 C C . THR A 1 469 ? 2.277 11.730 -2.648 1.00 88.75 469 THR A C 1
ATOM 3553 O O . THR A 1 469 ? 1.809 12.562 -3.423 1.00 88.75 469 THR A O 1
ATOM 3556 N N . VAL A 1 470 ? 3.075 10.741 -3.056 1.00 90.56 470 VAL A N 1
ATOM 3557 C CA . VAL A 1 470 ? 3.450 10.507 -4.456 1.00 90.56 470 VAL A CA 1
ATOM 3558 C C . VAL A 1 470 ? 2.933 9.143 -4.895 1.00 90.56 470 VAL A C 1
ATOM 3560 O O . VAL A 1 470 ? 3.194 8.138 -4.241 1.00 90.56 470 VAL A O 1
ATOM 3563 N N . ILE A 1 471 ? 2.196 9.115 -6.003 1.00 92.06 471 ILE A N 1
ATOM 3564 C CA . ILE A 1 471 ? 1.581 7.911 -6.556 1.00 92.06 471 ILE A CA 1
ATOM 3565 C C . ILE A 1 471 ? 2.269 7.585 -7.889 1.00 92.06 471 ILE A C 1
ATOM 3567 O O . ILE A 1 471 ? 2.102 8.330 -8.861 1.00 92.06 471 ILE A O 1
ATOM 3571 N N . PRO A 1 472 ? 3.055 6.502 -7.965 1.00 89.44 472 PRO A N 1
ATOM 3572 C CA . PRO A 1 472 ? 3.704 6.071 -9.199 1.00 89.44 472 PRO A CA 1
ATOM 3573 C C . PRO A 1 472 ? 2.695 5.463 -10.186 1.00 89.44 472 PRO A C 1
ATOM 3575 O O . PRO A 1 472 ? 1.725 4.818 -9.789 1.00 89.44 472 PRO A O 1
ATOM 3578 N N . SER A 1 473 ? 2.955 5.619 -11.483 1.00 88.62 473 SER A N 1
ATOM 3579 C CA . SER A 1 473 ? 2.240 4.937 -12.567 1.00 88.62 473 SER A CA 1
ATOM 3580 C C . SER A 1 473 ? 3.204 4.633 -13.720 1.00 88.62 473 SER A C 1
ATOM 3582 O O . SER A 1 473 ? 4.306 5.172 -13.792 1.00 88.62 473 SER A O 1
ATOM 3584 N N . SER A 1 474 ? 2.805 3.777 -14.660 1.00 82.00 474 SER A N 1
ATOM 3585 C CA . SER A 1 474 ? 3.667 3.365 -15.779 1.00 82.00 474 SER A CA 1
ATOM 3586 C C . SER A 1 474 ? 4.153 4.541 -16.644 1.00 82.00 474 SER A C 1
ATOM 3588 O O . SER A 1 474 ? 5.250 4.477 -17.201 1.00 82.00 474 SER A O 1
ATOM 3590 N N . GLY A 1 475 ? 3.364 5.620 -16.724 1.00 81.56 475 GLY A N 1
ATOM 3591 C CA . GLY A 1 475 ? 3.665 6.834 -17.491 1.00 81.56 475 GLY A CA 1
ATOM 3592 C C . GLY A 1 475 ? 4.394 7.951 -16.730 1.00 81.56 475 GLY A C 1
ATOM 3593 O O . GLY A 1 475 ? 4.725 8.965 -17.344 1.00 81.56 475 GLY A O 1
ATOM 3594 N N . GLY A 1 476 ? 4.648 7.798 -15.426 1.00 88.19 476 GLY A N 1
ATOM 3595 C CA . GLY A 1 476 ? 5.219 8.856 -14.591 1.00 88.19 476 GLY A CA 1
ATOM 3596 C C . GLY A 1 476 ? 4.716 8.792 -13.152 1.00 88.19 476 GLY A C 1
ATOM 3597 O O . GLY A 1 476 ? 4.590 7.714 -12.577 1.00 88.19 476 GLY A O 1
ATOM 3598 N N . TYR A 1 477 ? 4.421 9.935 -12.543 1.00 91.19 477 TYR A N 1
ATOM 3599 C CA . TYR A 1 477 ? 3.953 9.977 -11.158 1.00 91.19 477 TYR A CA 1
ATOM 3600 C C . TYR A 1 477 ? 3.017 11.156 -10.895 1.00 91.19 477 TYR A C 1
ATOM 3602 O O . TYR A 1 477 ? 3.035 12.165 -11.600 1.00 91.19 477 TYR A O 1
ATOM 3610 N N . LEU A 1 478 ? 2.184 11.006 -9.870 1.00 93.50 478 LEU A N 1
ATOM 3611 C CA . LEU A 1 478 ? 1.250 12.020 -9.402 1.00 93.50 478 LEU A CA 1
ATOM 3612 C C . LEU A 1 478 ? 1.618 12.446 -7.983 1.00 93.50 478 LEU A C 1
ATOM 3614 O O . LEU A 1 478 ? 1.576 11.626 -7.070 1.00 93.50 478 LEU A O 1
ATOM 3618 N N . SER A 1 479 ? 1.918 13.726 -7.787 1.00 93.06 479 SER A N 1
ATOM 3619 C CA . SER A 1 479 ? 2.012 14.317 -6.450 1.00 93.06 479 SER A CA 1
ATOM 3620 C C . SER A 1 479 ? 0.636 14.821 -6.015 1.00 93.06 479 SER A C 1
ATOM 3622 O O . SER A 1 479 ? -0.024 15.556 -6.756 1.00 93.06 479 SER A O 1
ATOM 3624 N N . VAL A 1 480 ? 0.210 14.437 -4.813 1.00 93.19 480 VAL A N 1
ATOM 3625 C CA . VAL A 1 480 ? -1.034 14.885 -4.178 1.00 93.19 480 VAL A CA 1
ATOM 3626 C C . VAL A 1 480 ? -0.674 15.772 -2.994 1.00 93.19 480 VAL A C 1
ATOM 3628 O O . VAL A 1 480 ? -0.159 15.302 -1.981 1.00 93.19 480 VAL A O 1
ATOM 3631 N N . ILE A 1 481 ? -0.947 17.066 -3.131 1.00 91.62 481 ILE A N 1
ATOM 3632 C CA . ILE A 1 481 ? -0.613 18.086 -2.138 1.00 91.62 481 ILE A CA 1
ATOM 3633 C C . ILE A 1 481 ? -1.905 18.501 -1.440 1.00 91.62 481 ILE A C 1
ATOM 3635 O O . ILE A 1 481 ? -2.772 19.121 -2.057 1.00 91.62 481 ILE A O 1
ATOM 3639 N N . ALA A 1 482 ? -2.035 18.159 -0.160 1.00 88.31 482 ALA A N 1
ATOM 3640 C CA . ALA A 1 482 ? -3.193 18.530 0.646 1.00 88.31 482 ALA A CA 1
ATOM 3641 C C . ALA A 1 482 ? -3.008 19.917 1.278 1.00 88.31 482 ALA A C 1
ATOM 3643 O O . ALA A 1 482 ? -2.148 20.117 2.141 1.00 88.31 482 ALA A O 1
ATOM 3644 N N . GLY A 1 483 ? -3.836 20.868 0.854 1.00 85.62 483 GLY A N 1
ATOM 3645 C CA . GLY A 1 483 ? -4.023 22.157 1.506 1.00 85.62 483 GLY A CA 1
ATOM 3646 C C . GLY A 1 483 ? -5.047 22.091 2.644 1.00 85.62 483 GLY A C 1
ATOM 3647 O O . GLY A 1 483 ? -5.612 21.045 2.960 1.00 85.62 483 GLY A O 1
ATOM 3648 N N . ASP A 1 484 ? -5.319 23.240 3.267 1.00 82.88 484 ASP A N 1
ATOM 3649 C CA . ASP A 1 484 ? -6.302 23.335 4.359 1.00 82.88 484 ASP A CA 1
ATOM 3650 C C . ASP A 1 484 ? -7.757 23.163 3.875 1.00 82.88 484 ASP A C 1
ATOM 3652 O O . ASP A 1 484 ? -8.640 22.800 4.660 1.00 82.88 484 ASP A O 1
ATOM 3656 N N . THR A 1 485 ? -8.015 23.459 2.597 1.00 85.38 485 THR A N 1
ATOM 3657 C CA . THR A 1 485 ? -9.355 23.480 1.982 1.00 85.38 485 THR A CA 1
ATOM 3658 C C . THR A 1 485 ? -9.443 22.739 0.653 1.00 85.38 485 THR A C 1
ATOM 3660 O O . THR A 1 485 ? -10.546 22.523 0.158 1.00 85.38 485 THR A O 1
ATOM 3663 N N . ASP A 1 486 ? -8.309 22.387 0.059 1.00 90.81 486 ASP A N 1
ATOM 3664 C CA . ASP A 1 486 ? -8.232 21.798 -1.268 1.00 90.81 486 ASP A CA 1
ATOM 3665 C C . ASP A 1 486 ? -7.124 20.750 -1.358 1.00 90.81 486 ASP A C 1
ATOM 3667 O O . ASP A 1 486 ? -6.263 20.632 -0.486 1.00 90.81 486 ASP A O 1
ATOM 3671 N N . ILE A 1 487 ? -7.161 19.991 -2.446 1.00 92.31 487 ILE A N 1
ATOM 3672 C CA . ILE A 1 487 ? -6.054 19.162 -2.897 1.00 92.31 487 ILE A CA 1
ATOM 3673 C C . ILE A 1 487 ? -5.561 19.686 -4.240 1.00 92.31 487 ILE A C 1
ATOM 3675 O O . ILE A 1 487 ? -6.349 20.056 -5.115 1.00 92.31 487 ILE A O 1
ATOM 3679 N N . THR A 1 488 ? -4.246 19.691 -4.418 1.00 94.31 488 THR A N 1
ATOM 3680 C CA . THR A 1 488 ? -3.605 19.942 -5.707 1.00 94.31 488 THR A CA 1
ATOM 3681 C C . THR A 1 488 ? -2.985 18.650 -6.217 1.00 94.31 488 THR A C 1
ATOM 3683 O O . THR A 1 488 ? -2.195 18.008 -5.531 1.00 94.31 488 THR A O 1
ATOM 3686 N N . LEU A 1 489 ? -3.358 18.282 -7.436 1.00 95.06 489 LEU A N 1
ATOM 3687 C CA . LEU A 1 489 ? -2.881 17.119 -8.163 1.00 95.06 489 LEU A CA 1
ATOM 3688 C C . LEU A 1 489 ? -1.881 17.583 -9.222 1.00 95.06 489 LEU A C 1
ATOM 3690 O O . LEU A 1 489 ? -2.234 18.383 -10.093 1.00 95.06 489 LEU A O 1
ATOM 3694 N N . VAL A 1 490 ? -0.645 17.094 -9.150 1.00 95.00 490 VAL A N 1
ATOM 3695 C CA . VAL A 1 490 ? 0.448 17.471 -10.057 1.00 95.00 490 VAL A CA 1
ATOM 3696 C C . VAL A 1 490 ? 0.992 16.217 -10.726 1.00 95.00 490 VAL A C 1
ATOM 3698 O O . VAL A 1 490 ? 1.712 15.439 -10.104 1.00 95.00 490 VAL A O 1
ATOM 3701 N N . CYS A 1 491 ? 0.638 16.003 -11.991 1.00 94.12 491 CYS A N 1
ATOM 3702 C CA . CYS A 1 491 ? 1.104 14.850 -12.753 1.00 94.12 491 CYS A CA 1
ATOM 3703 C C . CYS A 1 491 ? 2.345 15.201 -13.560 1.00 94.12 491 CYS A C 1
ATOM 3705 O O . CYS A 1 491 ? 2.392 16.221 -14.261 1.00 94.12 491 CYS A O 1
ATOM 3707 N N . ARG A 1 492 ? 3.343 14.328 -13.470 1.00 92.12 492 ARG A N 1
ATOM 3708 C CA . ARG A 1 492 ? 4.634 14.472 -14.125 1.00 92.12 492 ARG A CA 1
ATOM 3709 C C . ARG A 1 492 ? 4.978 13.225 -14.909 1.00 92.12 492 ARG A C 1
ATOM 3711 O O . ARG A 1 492 ? 4.598 12.119 -14.530 1.00 92.12 492 ARG A O 1
ATOM 3718 N N . ASP A 1 493 ? 5.708 13.421 -15.999 1.00 89.19 493 ASP A N 1
ATOM 3719 C CA . ASP A 1 493 ? 6.290 12.312 -16.740 1.00 89.19 493 ASP A CA 1
ATOM 3720 C C . ASP A 1 493 ? 7.441 11.675 -15.951 1.00 89.19 493 ASP A C 1
ATOM 3722 O O . ASP A 1 493 ? 7.871 12.160 -14.901 1.00 89.19 493 ASP A O 1
ATOM 3726 N N . ILE A 1 494 ? 7.962 10.574 -16.481 1.00 83.44 494 ILE A N 1
ATOM 3727 C CA . ILE A 1 494 ? 9.051 9.824 -15.856 1.00 83.44 494 ILE A CA 1
ATOM 3728 C C . ILE A 1 494 ? 10.346 10.637 -15.689 1.00 83.44 494 ILE A C 1
ATOM 3730 O O . ILE A 1 494 ? 11.150 10.334 -14.817 1.00 83.44 494 ILE A O 1
ATOM 3734 N N . THR A 1 495 ? 10.523 11.698 -16.482 1.00 83.75 495 THR A N 1
ATOM 3735 C CA . THR A 1 495 ? 11.673 12.611 -16.396 1.00 83.75 495 THR A CA 1
ATOM 3736 C C . THR A 1 495 ? 11.442 13.775 -15.423 1.00 83.75 495 THR A C 1
ATOM 3738 O O . THR A 1 495 ? 12.345 14.576 -15.190 1.00 83.75 495 THR A O 1
ATOM 3741 N N . GLY A 1 496 ? 10.247 13.870 -14.830 1.00 84.19 496 GLY A N 1
ATOM 3742 C CA . GLY A 1 496 ? 9.851 14.916 -13.887 1.00 84.19 496 GLY A CA 1
ATOM 3743 C C . GLY A 1 496 ? 9.207 16.150 -14.528 1.00 84.19 496 GLY A C 1
ATOM 3744 O O . GLY A 1 496 ? 8.895 17.110 -13.813 1.00 84.19 496 GLY A O 1
ATOM 3745 N N . ASN A 1 497 ? 8.967 16.162 -15.846 1.00 89.19 497 ASN A N 1
ATOM 3746 C CA . ASN A 1 497 ? 8.305 17.301 -16.487 1.00 89.19 497 ASN A CA 1
ATOM 3747 C C . ASN A 1 497 ? 6.818 17.318 -16.143 1.00 89.19 497 ASN A C 1
ATOM 3749 O O . ASN A 1 497 ? 6.150 16.288 -16.188 1.00 89.19 497 ASN A O 1
ATOM 3753 N N . LEU A 1 498 ? 6.284 18.508 -15.871 1.00 93.38 498 LEU A N 1
ATOM 3754 C CA . LEU A 1 498 ? 4.856 18.713 -15.647 1.00 93.38 498 LEU A CA 1
ATOM 3755 C C . LEU A 1 498 ? 4.046 18.355 -16.903 1.00 93.38 498 LEU A C 1
ATOM 3757 O O . LEU A 1 498 ? 4.228 18.974 -17.952 1.00 93.38 498 LEU A O 1
ATOM 3761 N N . ILE A 1 499 ? 3.115 17.408 -16.771 1.00 94.56 499 ILE A N 1
ATOM 3762 C CA . ILE A 1 499 ? 2.134 17.067 -17.812 1.00 94.56 499 ILE A CA 1
ATOM 3763 C C . ILE A 1 499 ? 0.872 17.902 -17.603 1.00 94.56 499 ILE A C 1
ATOM 3765 O O . ILE A 1 499 ? 0.418 18.607 -18.506 1.00 94.56 499 ILE A O 1
ATOM 3769 N N . TRP A 1 500 ? 0.304 17.837 -16.399 1.00 96.25 500 TRP A N 1
ATOM 3770 C CA . TRP A 1 500 ? -0.888 18.587 -16.031 1.00 96.25 500 TRP A CA 1
ATOM 3771 C C . TRP A 1 500 ? -0.932 18.861 -14.530 1.00 96.25 500 TRP A C 1
ATOM 3773 O O . TRP A 1 500 ? -0.336 18.157 -13.718 1.00 96.25 500 TRP A O 1
ATOM 3783 N N . GLN A 1 501 ? -1.688 19.896 -14.175 1.00 96.00 501 GLN A N 1
ATOM 3784 C CA . GLN A 1 501 ? -2.025 20.231 -12.800 1.00 96.00 501 GLN A CA 1
ATOM 3785 C C . GLN A 1 501 ? -3.535 20.456 -12.695 1.00 96.00 501 GLN A C 1
ATOM 3787 O O . GLN A 1 501 ? -4.153 21.039 -13.597 1.00 96.00 501 GLN A O 1
ATOM 3792 N N . ARG A 1 502 ? -4.131 19.973 -11.605 1.00 95.12 502 ARG A N 1
ATOM 3793 C CA . ARG A 1 502 ? -5.542 20.171 -11.252 1.00 95.12 502 ARG A CA 1
ATOM 3794 C C . ARG A 1 502 ? -5.650 20.509 -9.771 1.00 95.12 502 ARG A C 1
ATOM 3796 O O . ARG A 1 502 ? -4.813 20.098 -8.977 1.00 95.12 502 ARG A O 1
ATOM 3803 N N . GLN A 1 503 ? -6.682 21.254 -9.412 1.00 93.62 503 GLN A N 1
ATOM 3804 C CA . GLN A 1 503 ? -7.006 21.577 -8.028 1.00 93.62 503 GLN A CA 1
ATOM 3805 C C . GLN A 1 503 ? -8.466 21.214 -7.794 1.00 93.62 503 GLN A C 1
ATOM 3807 O O . GLN A 1 503 ? -9.298 21.423 -8.680 1.00 93.62 503 GLN A O 1
ATOM 3812 N N . GLN A 1 504 ? -8.763 20.661 -6.625 1.00 90.19 504 GLN A N 1
ATOM 3813 C CA . GLN A 1 504 ? -10.109 20.260 -6.245 1.00 90.19 504 GLN A CA 1
ATOM 3814 C C . GLN A 1 504 ? -10.380 20.714 -4.814 1.00 90.19 504 GLN A C 1
ATOM 3816 O O . GLN A 1 504 ? -9.542 20.532 -3.936 1.00 90.19 504 GLN A O 1
ATOM 3821 N N . GLU A 1 505 ? -11.544 21.318 -4.580 1.00 90.31 505 GLU A N 1
ATOM 3822 C CA . GLU A 1 505 ? -11.958 21.847 -3.273 1.00 90.31 505 GLU A CA 1
ATOM 3823 C C . GLU A 1 505 ? -12.389 20.712 -2.332 1.00 90.31 505 GLU A C 1
ATOM 3825 O O . GLU A 1 505 ? -13.559 20.565 -1.980 1.00 90.31 505 GLU A O 1
ATOM 3830 N N . ILE A 1 506 ? -11.431 19.864 -1.962 1.00 85.25 506 ILE A N 1
ATOM 3831 C CA . ILE A 1 506 ? -11.618 18.760 -1.028 1.00 85.25 506 ILE A CA 1
ATOM 3832 C C . ILE A 1 506 ? -10.759 19.006 0.195 1.00 85.25 506 ILE A C 1
ATOM 3834 O O . ILE A 1 506 ? -9.533 19.081 0.127 1.00 85.25 506 ILE A O 1
ATOM 3838 N N . ARG A 1 507 ? -11.424 19.058 1.344 1.00 86.19 507 ARG A N 1
ATOM 3839 C CA . ARG A 1 507 ? -10.767 19.141 2.639 1.00 86.19 507 ARG A CA 1
ATOM 3840 C C . ARG A 1 507 ? -10.480 17.737 3.154 1.00 86.19 507 ARG A C 1
ATOM 3842 O O . ARG A 1 507 ? -11.382 17.062 3.645 1.00 86.19 507 ARG A O 1
ATOM 3849 N N . THR A 1 508 ? -9.224 17.323 3.056 1.00 84.75 508 THR A N 1
ATOM 3850 C CA . THR A 1 508 ? -8.767 15.990 3.466 1.00 84.75 508 THR A CA 1
ATOM 3851 C C . THR A 1 508 ? -7.634 16.070 4.483 1.00 84.75 508 THR A C 1
ATOM 3853 O O . THR A 1 508 ? -6.897 17.056 4.554 1.00 84.75 508 THR A O 1
ATOM 3856 N N . ASN A 1 509 ? -7.479 15.023 5.289 1.00 81.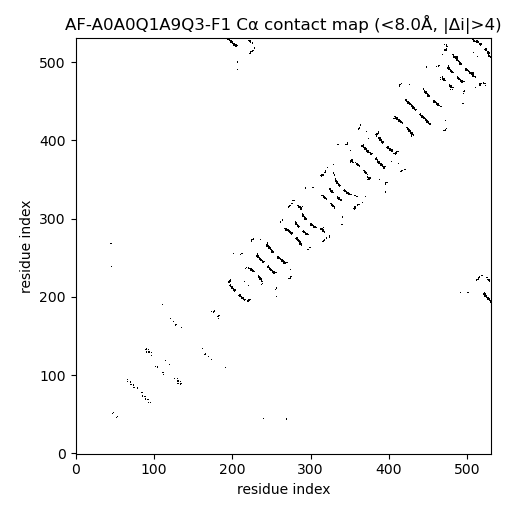50 509 ASN A N 1
ATOM 3857 C CA . ASN A 1 509 ? -6.304 14.875 6.137 1.00 81.50 509 ASN A CA 1
ATOM 3858 C C . ASN A 1 509 ? -5.117 14.385 5.294 1.00 81.50 509 ASN A C 1
ATOM 3860 O O . ASN A 1 509 ? -5.139 13.256 4.808 1.00 81.50 509 ASN A O 1
ATOM 3864 N N . ARG A 1 510 ? -4.043 15.180 5.193 1.00 82.19 510 ARG A N 1
ATOM 3865 C CA . ARG A 1 510 ? -2.827 14.825 4.432 1.00 82.19 510 ARG A CA 1
ATOM 3866 C C . ARG A 1 510 ? -2.278 13.423 4.746 1.00 82.19 510 ARG A C 1
ATOM 3868 O O . ARG A 1 510 ? -1.819 12.725 3.855 1.00 82.19 510 ARG A O 1
ATOM 3875 N N . HIS A 1 511 ? -2.380 12.969 6.000 1.00 82.88 511 HIS A N 1
ATOM 3876 C CA . HIS A 1 511 ? -1.851 11.667 6.433 1.00 82.88 511 HIS A CA 1
ATOM 3877 C C . HIS A 1 511 ? -2.744 10.477 6.043 1.00 82.88 511 HIS A C 1
ATOM 3879 O O . HIS A 1 511 ? -2.316 9.318 6.096 1.00 82.88 511 HIS A O 1
ATOM 3885 N N . SER A 1 512 ? -3.986 10.756 5.644 1.00 86.81 512 SER A N 1
ATOM 3886 C CA . SER A 1 512 ? -4.954 9.747 5.216 1.00 86.81 512 SER A CA 1
ATOM 3887 C C . SER A 1 512 ? -4.844 9.387 3.739 1.00 86.81 512 SER A C 1
ATOM 3889 O O . SER A 1 512 ? -5.385 8.364 3.343 1.00 86.81 512 SER A O 1
ATOM 3891 N N . ILE A 1 513 ? -4.136 10.182 2.932 1.00 90.50 513 ILE A N 1
ATOM 3892 C CA . ILE A 1 513 ? -4.129 10.008 1.479 1.00 90.50 513 ILE A CA 1
ATOM 3893 C C . ILE A 1 513 ? -3.436 8.697 1.102 1.00 90.50 513 ILE A C 1
ATOM 3895 O O . ILE A 1 513 ? -2.315 8.413 1.533 1.00 90.50 513 ILE A O 1
ATOM 3899 N N . ARG A 1 514 ? -4.110 7.896 0.282 1.00 92.75 514 ARG A N 1
ATOM 3900 C CA . ARG A 1 514 ? -3.595 6.679 -0.354 1.00 92.75 514 ARG A CA 1
ATOM 3901 C C . ARG A 1 514 ? -3.866 6.749 -1.846 1.00 92.75 514 ARG A C 1
ATOM 3903 O O . ARG A 1 514 ? -4.809 7.409 -2.273 1.00 92.75 514 ARG A O 1
ATOM 3910 N N . GLY A 1 515 ? -3.073 6.042 -2.641 1.00 93.75 515 GLY A N 1
ATOM 3911 C CA . GLY A 1 515 ? -3.340 5.950 -4.066 1.00 93.75 515 GLY A CA 1
ATOM 3912 C C . GLY A 1 515 ? -2.525 4.893 -4.784 1.00 93.75 515 GLY A C 1
ATOM 3913 O O . GLY A 1 515 ? -1.514 4.416 -4.270 1.00 93.75 515 GLY A O 1
ATOM 3914 N N . ILE A 1 516 ? -2.993 4.545 -5.978 1.00 94.12 516 ILE A N 1
ATOM 3915 C CA . ILE A 1 516 ? -2.342 3.621 -6.908 1.00 94.12 516 ILE A CA 1
ATOM 3916 C C . ILE A 1 516 ? -2.394 4.197 -8.326 1.00 94.12 516 ILE A C 1
ATOM 3918 O O . ILE A 1 516 ? -3.357 4.875 -8.691 1.00 94.12 516 ILE A O 1
ATOM 3922 N N . GLY A 1 517 ? -1.367 3.924 -9.129 1.00 92.75 517 GLY A N 1
ATOM 3923 C CA . GLY A 1 517 ? -1.474 4.042 -10.581 1.00 92.75 517 GLY A CA 1
ATOM 3924 C C . GLY A 1 517 ? -2.335 2.905 -11.126 1.00 92.75 517 GLY A C 1
ATOM 3925 O O . GLY A 1 517 ? -2.244 1.780 -10.634 1.00 92.75 517 GLY A O 1
ATOM 3926 N N . THR A 1 518 ? -3.171 3.197 -12.116 1.00 93.25 518 THR A N 1
ATOM 3927 C CA . THR A 1 518 ? -4.074 2.215 -12.733 1.00 93.25 518 THR A CA 1
ATOM 3928 C C . THR A 1 518 ? -3.523 1.709 -14.066 1.00 93.25 518 THR A C 1
ATOM 3930 O O . THR A 1 518 ? -2.673 2.353 -14.690 1.00 93.25 518 THR A O 1
ATOM 3933 N N . ALA A 1 519 ? -3.973 0.536 -14.517 1.00 89.75 519 ALA A N 1
ATOM 3934 C CA . ALA A 1 519 ? -3.455 -0.138 -15.709 1.00 89.75 519 ALA A CA 1
ATOM 3935 C C . ALA A 1 519 ? -3.655 0.673 -17.004 1.00 89.75 519 ALA A C 1
ATOM 3937 O O . ALA A 1 519 ? -2.877 0.544 -17.951 1.00 89.75 519 ALA A O 1
ATOM 3938 N N . ASP A 1 520 ? -4.666 1.540 -17.031 1.00 90.94 520 ASP A N 1
ATOM 3939 C CA . ASP A 1 520 ? -4.934 2.515 -18.097 1.00 90.94 520 ASP A CA 1
ATOM 3940 C C . ASP A 1 520 ? -3.982 3.737 -18.085 1.00 90.94 520 ASP A C 1
ATOM 3942 O O . ASP A 1 520 ? -4.091 4.618 -18.940 1.00 90.94 520 ASP A O 1
ATOM 3946 N N . GLY A 1 521 ? -3.044 3.799 -17.134 1.00 89.88 521 GLY A N 1
ATOM 3947 C CA . GLY A 1 521 ? -2.107 4.905 -16.935 1.00 89.88 521 GLY A CA 1
ATOM 3948 C C . GLY A 1 521 ? -2.656 6.058 -16.089 1.00 89.88 521 GLY A C 1
ATOM 3949 O O . GLY A 1 521 ? -1.958 7.054 -15.910 1.00 89.88 521 GLY A O 1
ATOM 3950 N N . GLY A 1 522 ? -3.888 5.948 -15.586 1.00 94.06 522 GLY A N 1
ATOM 3951 C CA . GLY A 1 522 ? -4.495 6.888 -14.648 1.00 94.06 522 GLY A CA 1
ATOM 3952 C C . GLY A 1 522 ? -4.079 6.665 -13.193 1.00 94.06 522 GLY A C 1
ATOM 3953 O O . GLY A 1 522 ? -3.057 6.036 -12.898 1.00 94.06 522 GLY A O 1
ATOM 3954 N N . TYR A 1 523 ? -4.887 7.210 -12.282 1.00 96.19 523 TYR A N 1
ATOM 3955 C CA . TYR A 1 523 ? -4.657 7.175 -10.840 1.00 96.19 523 TYR A CA 1
ATOM 3956 C C . TYR A 1 523 ? -5.966 6.990 -10.076 1.00 96.19 523 TYR A C 1
ATOM 3958 O O . TYR A 1 523 ? -6.961 7.649 -10.379 1.00 96.19 523 TYR A O 1
ATOM 3966 N N . LEU A 1 524 ? -5.941 6.153 -9.043 1.00 96.69 524 LEU A N 1
ATOM 3967 C CA . LEU A 1 524 ? -7.000 6.049 -8.045 1.00 96.69 524 LEU A CA 1
ATOM 3968 C C . LEU A 1 524 ? -6.476 6.588 -6.714 1.00 96.69 524 LEU A C 1
ATOM 3970 O O . LEU A 1 524 ? -5.398 6.192 -6.273 1.00 96.69 524 LEU A O 1
ATOM 3974 N N . ILE A 1 525 ? -7.227 7.486 -6.087 1.00 96.38 525 ILE A N 1
ATOM 3975 C CA . ILE A 1 525 ? -6.833 8.211 -4.875 1.00 96.38 525 ILE A CA 1
ATOM 3976 C C . ILE A 1 525 ? -7.944 8.055 -3.846 1.00 96.38 525 ILE A C 1
ATOM 3978 O O . ILE A 1 525 ? -9.116 8.116 -4.201 1.00 96.38 525 ILE A O 1
ATOM 3982 N N . ALA A 1 526 ? -7.592 7.887 -2.577 1.00 95.06 526 ALA A N 1
ATOM 3983 C CA . ALA A 1 526 ? -8.544 7.943 -1.479 1.00 95.06 526 ALA A CA 1
ATOM 3984 C C . ALA A 1 526 ? -7.991 8.754 -0.310 1.00 95.06 526 ALA A C 1
ATOM 3986 O O . ALA A 1 526 ? -6.778 8.823 -0.115 1.00 95.06 526 ALA A O 1
ATOM 3987 N N . GLY A 1 527 ? -8.875 9.350 0.483 1.00 92.06 527 GLY A N 1
ATOM 3988 C CA . GLY A 1 527 ? -8.512 10.063 1.705 1.00 92.06 527 GLY A CA 1
ATOM 3989 C C . GLY A 1 527 ? -9.712 10.272 2.622 1.00 92.06 527 GLY A C 1
ATOM 3990 O O . GLY A 1 527 ? -10.856 10.210 2.183 1.00 92.06 527 GLY A O 1
ATOM 3991 N N . SER A 1 528 ? -9.443 10.547 3.893 1.00 89.50 528 SER A N 1
ATOM 3992 C CA . SER A 1 528 ? -10.455 10.874 4.896 1.00 89.50 528 SER A CA 1
ATOM 3993 C C . SER A 1 528 ? -10.856 12.337 4.777 1.00 89.50 528 SER A C 1
ATOM 3995 O O . SER A 1 528 ? -10.012 13.237 4.865 1.00 89.50 528 SER A O 1
ATOM 3997 N N . THR A 1 529 ? -12.149 12.582 4.629 1.00 87.69 529 THR A N 1
ATOM 3998 C CA . THR A 1 529 ? -12.745 13.920 4.616 1.00 87.69 529 THR A CA 1
ATOM 3999 C C . THR A 1 529 ? -13.673 14.066 5.808 1.00 87.69 529 THR A C 1
ATOM 4001 O O . THR A 1 529 ? -14.241 13.084 6.263 1.00 87.69 529 THR A O 1
ATOM 4004 N N . ALA A 1 530 ? -13.810 15.274 6.349 1.00 79.62 530 ALA A N 1
ATOM 4005 C CA . ALA A 1 530 ? -14.795 15.508 7.402 1.00 79.62 530 ALA A CA 1
ATOM 4006 C C . ALA A 1 530 ? -16.211 15.237 6.863 1.00 79.62 530 ALA A C 1
ATOM 4008 O O . ALA A 1 530 ? -16.529 15.737 5.778 1.00 79.62 530 ALA A O 1
ATOM 4009 N N . ALA A 1 531 ? -17.005 14.471 7.618 1.00 65.75 531 ALA A N 1
ATOM 4010 C CA . ALA A 1 531 ? -18.406 14.178 7.319 1.00 65.75 531 ALA A CA 1
ATOM 4011 C C . ALA A 1 531 ? -19.267 15.452 7.251 1.00 65.75 531 ALA A C 1
ATOM 4013 O O . ALA A 1 531 ? -19.006 16.406 8.040 1.00 65.75 531 ALA A O 1
#

pLDDT: mean 70.28, std 21.63, range [27.34, 96.69]

Radius of gyration: 29.93 Å; Cα contacts (8 Å, |Δi|>4): 1018; chains: 1; bounding box: 65×54×93 Å

Mean predicted aligned error: 16.62 Å

Foldseek 3Di:
DPDPPVVVVVVVVLVVVVVVVCVVVVVVVCVVVVVVVVVCVVVVLQDPPDPCPCPPVVLVVQLVVQLVVQLVVLVPDPDPDLVVSLVSSLVSLLVSLVVSVVVLCVVPVVLVVVCCVLCVLVNLVSSLVSNVVSVVSSVVVVVSDDDDDDDPPVCVVVVVVNVCSNPVSVVVVVVCVVVVVRPDDPPPPDDPDFFWWKKKWWAFLLGDTQDIDIHDDDRHWFWDDKDADPFFIWTWTWDDDPFFIKIWIFGAGNNGDTPDIAIETQGDATWQDWAAFPQAFTWTWGQQQKIFGAHNRRHTPDMDHDDDPPPGGATWYWDDFPVRWIWIDTDQKIWIAHSNGHTQDMDGNPAADDGYDWYWAAAPPRKIKIKDFHDFDDDPPDTDTWIKIWTAHNNRDTLDIDTHDDRAHKAWLDWYDLDHFKIKTKIKGWDFDQDPVRHTDIDIWIKIFMAGNSRDTDDIDIADDPPARWEDASQFIWDWDADQFKIKIFTAGSRHHTSDIDMGRFHFDRVSWDKYQDPSRIIMIMTIGRD

Nearest PDB structures (foldseek):
  7roo-assembly1_A  TM=6.729E-01  e=1.524E-09  Cylindrospermum licheniforme UTEX B 2014
  7ron-assembly1_A  TM=5.771E-01  e=2.085E-09  Cylindrospermum licheniforme UTEX B 2014
  7fh6-assembly1_A  TM=4.874E-01  e=4.565E-09  Cylindrospermum licheniforme UTEX B 2014
  6byp-assembly1_A  TM=5.033E-01  e=3.298E-06  Alteromonas sp. LOR
  2vdu-assembly3_D  TM=5.266E-01  e=3.118E-05  Saccharomyces cerevisiae

Sequence (531 aa):
MPDDHRSASRVSAIVGRGVSFGLIGGIIFLSVTEALSRGWNGAFAYNQNLAGIGITQVFVSEMLVLFLAGFFAAYSIETPRRRTRILSAALAGAVAAITARSLLFIPDPLYLVHSLITTWLQVLLFVSGAVLVAGIGGIVAYFLEKEESGGYRGLLPVAAVAVAIITVPPLLAIGGIAAGAIPPAPYSGGAPAQETDTWVLKVSAGGEFEWEARADIDAYDQPDILVECRDGFALAATEYGQEQNTAHIILYDDGGNIQSHSTVATGYGRMTALVPRINGGFAIASENPEILRVDAAGEVLWKQSLVNESRGMASVSLLALDDNRYVAVWEEQAACMNDNGTMVWQTPLGAVGGIGYHPVYPAPEGGVLVFSEGRNVFVGDHFEVYLQAIRLDRNGTVLWRRDFGSGGLDELLGAWETVPGRFSILYRSTTFPKDFRGKVVPAYNGYFFILDENGDLMEFHAVEDDGETVIPSSGGYLSVIAGDTDITLVCRDITGNLIWQRQQEIRTNRHSIRGIGTADGGYLIAGSTAA